Protein AF-0000000075655963 (afdb_homodimer)

Foldseek 3Di:
DAAAEQEFEEALLRRLQSLLQVQLVLQVVCLVPPPCNVVLVVLCVDPVSVQQLVLQVQLCCVPPVRNLSSLVNSCVNSVHDSSSLSSVLQVVLSCLVPDDPVDFDQQDWKKKWKADFADVAWGKIKMFGKFALSCLVRKHKYFYWHQWDADPVGDIQHIWTKIAIDRRSAAGQAAWIATQLFKTKGKGAAFFNQFDGSAHAPSSLSNVLSSDNDPVRNVVSQFDFSRAHRGWMKMKIAGLPDPQRKIKIKTWGGDPPDRHIDIDIDIQGHDDPVGGSIDMDMRYDDPDDGHGGDHPLRVVLVVLCVPDDDDNHPLSVLCSCLFCPPQQRHSQADCHPSHNMGRQKMWMDTSVVQWIFIARDRSNPDPGGSDIGGGND/DAAAEQEFEEALLRRLQSLLQVQLVLQVVCLVPPPCNVVLVVLCVDPVSVQQLVLQVQLCCVPPVRNLSSLVNSCVNSVHDSSSLSSVLQVVLSCLVPDDPPDFDQQDWKKKWKADFAVVAWGKIKMFGKFALSCLVRKHKYFYWHQWDADPVGDIQHIWTKIAIDRRSAAGQAAWIATQLFKTKGKGAAFFNQFDGSAHAPSSLSNVLSSANDPVRNVVSQFDFSRAHRGWMKMKIAGLPDPQRKIKIKTWGGDPPDRHIDIDIDIQGHDDPVGGSIDMDMRYDDDDPGHGGDDVLRVVLVVLCVVDDDDNHPLSVLCSCLFCPPQQRHSQADCHPSHNMGRQKMWMDTSVVQWIFIARDRSNPDPGGSDIGGGND

Organism: Branchiostoma floridae (NCBI:txid7739)

Solvent-accessible surface area (backbone atoms only — not comparable to full-atom values): 37682 Å² total; per-residue (Å²): 120,52,52,34,37,41,74,40,56,38,43,46,37,48,32,17,24,48,50,13,47,51,39,25,66,38,25,52,50,43,56,72,64,36,86,58,44,65,57,50,54,55,41,50,72,36,70,69,36,38,52,50,52,51,29,29,50,51,29,34,47,70,66,38,45,59,61,48,33,19,47,50,17,23,16,65,35,39,70,44,60,51,68,63,44,53,47,63,52,34,39,70,55,56,51,56,72,72,44,66,85,86,51,76,62,81,83,60,62,48,25,41,36,38,37,38,25,36,56,99,54,56,39,35,44,36,35,41,41,29,25,60,61,59,44,49,76,42,27,34,31,38,39,40,40,33,48,59,43,71,44,96,88,65,52,69,44,71,61,37,41,36,39,24,40,26,50,54,71,49,73,45,38,59,37,44,35,37,23,70,62,17,36,30,38,36,42,21,55,25,50,37,65,50,64,51,78,54,22,24,37,51,50,59,53,31,36,54,46,55,63,34,68,39,71,68,50,33,52,48,56,55,53,31,74,73,53,18,35,13,37,23,36,32,42,34,40,40,46,65,67,52,88,78,57,49,33,37,44,34,35,38,30,35,43,89,94,46,70,28,36,48,73,33,79,43,75,38,46,50,13,74,84,87,46,72,18,65,47,77,46,42,34,61,77,82,79,44,96,63,69,53,61,65,41,67,51,39,53,40,32,52,53,51,58,70,73,45,77,84,70,81,45,72,66,45,46,34,42,53,59,34,29,57,82,47,75,54,37,26,58,31,30,77,45,35,95,82,24,85,39,17,48,29,34,35,44,35,37,31,60,80,80,35,30,37,35,34,22,62,58,61,54,53,78,45,94,63,46,45,33,31,36,43,38,49,117,118,53,51,34,37,41,74,42,56,37,43,47,36,48,32,16,25,49,49,13,48,51,39,24,66,39,25,52,49,43,56,72,65,37,88,58,44,64,59,49,54,55,42,51,72,36,71,69,36,38,53,50,51,50,29,28,49,52,31,34,48,70,68,38,46,58,60,49,33,20,47,50,17,22,18,64,35,39,69,45,60,50,67,61,45,53,46,62,54,34,40,69,56,56,50,57,72,71,45,64,85,86,51,76,63,82,82,61,63,46,24,41,37,40,38,37,26,35,56,100,54,56,38,34,43,37,36,40,42,29,23,59,60,61,43,48,78,41,26,34,31,38,40,39,40,34,48,60,43,72,43,95,89,63,52,69,43,71,61,37,40,35,40,23,40,25,51,53,71,48,74,47,38,58,36,45,33,36,22,71,61,17,35,31,39,37,43,21,55,25,52,37,65,50,66,51,78,51,22,23,36,48,52,57,54,32,35,56,46,53,62,35,67,40,71,67,48,35,52,47,56,54,52,31,72,73,54,18,34,14,35,24,35,31,42,35,40,41,46,65,67,52,86,80,57,48,31,36,43,33,36,38,31,35,45,89,94,46,68,28,35,48,73,35,80,44,76,39,45,50,13,72,84,85,46,72,18,64,49,77,46,43,33,61,78,84,80,45,94,63,69,52,59,65,41,67,52,42,54,42,32,52,54,51,58,70,74,45,78,85,70,80,45,69,66,45,45,33,41,53,57,33,28,57,81,46,76,55,36,26,56,32,28,77,45,35,95,80,26,83,38,18,47,27,33,34,43,36,38,32,59,81,79,33,30,37,34,35,22,61,56,60,55,54,78,44,94,64,46,45,33,32,36,43,38,49,117

InterPro domains:
  IPR005079 Peptidase C45, hydrolase domain [PF03417] (120-364)
  IPR047794 Peptidase C45-like [NF040521] (9-355)
  IPR047801 Peptidase C45 [PTHR34180] (2-372)

Sequence (754 aa):
MAVRVCCVRGSHYQVGLQIGRAARRQIAEYLDRHHVFANLLGILQTDAGRILYDGYLRAAKSAYPHYVEEIVGMSEGSGLPFQHLFLMHCQSEMVLMFTDDCKPVTEIEGCTTVFLNVQNGPRVMVHNEDGDSLVKDLGYVVVANIDPYELPNGEVIPAESFTAFCYPGLLAGNAYSFNLHGLCSSGNFQMAKCVEREKIPQRFLCRALLSATSVEQAVSILRTEGVAMASGYSYNFVSTKDRTNNMYSVEVAPAEGVAGNMVSVRAIEPGDGQTDGRYNHYNLYDHLDTPHWRDLSSEHRKARAAVMEPLSTKQDVLKFMGDTADPEYPVYRSQTRNDVFMTTSTGVFDLEAGVLEVYTDNPSKRKEPDVIFLLPVMAVRVCCVRGSHYQVGLQIGRAARRQIAEYLDRHHVFANLLGILQTDAGRILYDGYLRAAKSAYPHYVEEIVGMSEGSGLPFQHLFLMHCQSEMVLMFTDDCKPVTEIEGCTTVFLNVQNGPRVMVHNEDGDSLVKDLGYVVVANIDPYELPNGEVIPAESFTAFCYPGLLAGNAYSFNLHGLCSSGNFQMAKCVEREKIPQRFLCRALLSATSVEQAVSILRTEGVAMASGYSYNFVSTKDRTNNMYSVEVAPAEGVAGNMVSVRAIEPGDGQTDGRYNHYNLYDHLDTPHWRDLSSEHRKARAAVMEPLSTKQDVLKFMGDTADPEYPVYRSQTRNDVFMTTSTGVFDLEAGVLEVYTDNPSKRKEPDVIFLLPV

Secondary structure (DSSP, 8-state):
-PEEEEEEEESHHHHHHHHHHHTHHHHHHHHHH-TTHHHHHHHHTSHHHHHHHHHHHHHHHHH-HHHHHHHHHHHHHHT--HHHHHHHHTHHHHHHHTS-TTS---SS--EEEEEEEBTTS-EEEEEEEEE-HHHHHH-EEEEEEE--EE-TTSPEEPPEEEEEEE-TTS-TTSSEEEETTSEEEEEEEE-BS---SSSB-HHHHHHHGGG-SSHHHHHHHHH-TT--BSSEEEEEEEESS-TT--EEEEEEEE-TT-SSEEEEEEEEPPB-SSS--EEEE-SS-SSS---B---HHHHHHHHHHHHSPPP-SHHHHHHHHT----SSS-SS-B--TT---EEEEEEEEETTTTEEEEESS-GGG-SS-SEEEEPP-/-PEEEEEEEESHHHHHHHHHHHTHHHHHHHHHH-TTHHHHHHHHTSHHHHHHHHHHHHHHHHH-HHHHHHHHHHHHHHT--HHHHHHHHTHHHHHHHTS-TTS---SS--EEEEEEEBTTS-EEEEEEEEE-HHHHHH-EEEEEEE--EE-TTSPEEPPEEEEEEE-TTS-TTSSEEEETTSEEEEEEEE-BS---SSSB-HHHHHHHGGG-SSHHHHHHHHH-TT--BSSEEEEEEEESS-TT--EEEEEEEE-TT-SSEEEEEEEEPPB-SSS--EEEE-SS-SSS---B---HHHHHHHHHHHHSPPP-SHHHHHHHHT---SSSS-SS-B--TT---EEEEEEEEETTTTEEEEESS-GGG-SS-SEEEEPP-

Structure (mmCIF, N/CA/C/O backbone):
data_AF-0000000075655963-model_v1
#
loop_
_entity.id
_entity.type
_entity.pdbx_description
1 polymer 'Uncharacterized protein LOC118422661'
#
loop_
_atom_site.group_PDB
_atom_site.id
_atom_site.type_symbol
_atom_site.label_atom_id
_atom_site.label_alt_id
_atom_site.label_comp_id
_atom_site.label_asym_id
_atom_site.label_entity_id
_atom_site.label_seq_id
_atom_site.pdbx_PDB_ins_code
_atom_site.Cartn_x
_atom_site.Cartn_y
_atom_site.Cartn_z
_atom_site.occupancy
_atom_site.B_iso_or_equiv
_atom_site.auth_seq_id
_atom_site.auth_comp_id
_atom_site.auth_asym_id
_atom_site.auth_atom_id
_atom_site.pdbx_PDB_model_num
ATOM 1 N N . MET A 1 1 ? -1.243 -2.514 16.438 1 78.62 1 MET A N 1
ATOM 2 C CA . MET A 1 1 ? -2.391 -2.355 15.547 1 78.62 1 MET A CA 1
ATOM 3 C C . MET A 1 1 ? -1.977 -2.516 14.086 1 78.62 1 MET A C 1
ATOM 5 O O . MET A 1 1 ? -0.843 -2.199 13.719 1 78.62 1 MET A O 1
ATOM 9 N N . ALA A 1 2 ? -2.898 -2.945 13.32 1 89.94 2 ALA A N 1
ATOM 10 C CA . ALA A 1 2 ? -2.584 -3.186 11.914 1 89.94 2 ALA A CA 1
ATOM 11 C C . ALA A 1 2 ? -2.646 -1.889 11.109 1 89.94 2 ALA A C 1
ATOM 13 O O . ALA A 1 2 ? -3.537 -1.062 11.32 1 89.94 2 ALA A O 1
ATOM 14 N N . VAL A 1 3 ? -1.688 -1.677 10.344 1 94.62 3 VAL A N 1
ATOM 15 C CA . VAL A 1 3 ? -1.696 -0.55 9.422 1 94.62 3 VAL A CA 1
ATOM 16 C C . VAL A 1 3 ? -2.721 -0.796 8.312 1 94.62 3 VAL A C 1
ATOM 18 O O . VAL A 1 3 ? -2.781 -1.891 7.75 1 94.62 3 VAL A O 1
ATOM 21 N N . ARG A 1 4 ? -3.564 0.173 8.078 1 97 4 ARG A N 1
ATOM 22 C CA . ARG A 1 4 ? -4.531 0.11 6.984 1 97 4 ARG A CA 1
ATOM 23 C C . ARG A 1 4 ? -4.004 0.833 5.75 1 97 4 ARG A C 1
ATOM 25 O O . ARG A 1 4 ? -3.391 1.896 5.859 1 97 4 ARG A O 1
ATOM 32 N N . VAL A 1 5 ? -4.176 0.213 4.59 1 98 5 VAL A N 1
ATOM 33 C CA . VAL A 1 5 ? -3.697 0.784 3.336 1 98 5 VAL A CA 1
ATOM 34 C C . VAL A 1 5 ? -4.852 0.894 2.344 1 98 5 VAL A C 1
ATOM 36 O O . VAL A 1 5 ? -5.582 -0.075 2.119 1 98 5 VAL A O 1
ATOM 39 N N . CYS A 1 6 ? -5.066 2.016 1.793 1 97.69 6 CYS A N 1
ATOM 40 C CA . CYS A 1 6 ? -6.066 2.297 0.77 1 97.69 6 CYS A CA 1
ATOM 41 C C . CYS A 1 6 ? -5.406 2.621 -0.565 1 97.69 6 CYS A C 1
ATOM 43 O O . CYS A 1 6 ? -4.699 3.621 -0.684 1 97.69 6 CYS A O 1
ATOM 45 N N . CYS A 1 7 ? -5.625 1.765 -1.585 1 97.19 7 CYS A N 1
ATOM 46 C CA . CYS A 1 7 ? -5.055 1.96 -2.914 1 97.19 7 CYS A CA 1
ATOM 47 C C . CYS A 1 7 ? -6.082 2.551 -3.869 1 97.19 7 CYS A C 1
ATOM 49 O O . CYS A 1 7 ? -7.148 1.97 -4.074 1 97.19 7 CYS A O 1
ATOM 51 N N . VAL A 1 8 ? -5.707 3.723 -4.496 1 97.5 8 VAL A N 1
ATOM 52 C CA . VAL A 1 8 ? -6.707 4.422 -5.297 1 97.5 8 VAL A CA 1
ATOM 53 C C . VAL A 1 8 ? -6.062 4.949 -6.578 1 97.5 8 VAL A C 1
ATOM 55 O O . VAL A 1 8 ? -4.852 5.176 -6.621 1 97.5 8 VAL A O 1
ATOM 58 N N . ARG A 1 9 ? -6.898 5.195 -7.594 1 97 9 ARG A N 1
ATOM 59 C CA . ARG A 1 9 ? -6.422 5.715 -8.875 1 97 9 ARG A CA 1
ATOM 60 C C . ARG A 1 9 ? -7.523 6.469 -9.602 1 97 9 ARG A C 1
ATOM 62 O O . ARG A 1 9 ? -8.703 6.156 -9.453 1 97 9 ARG A O 1
ATOM 69 N N . GLY A 1 10 ? -7.148 7.41 -10.461 1 96.94 10 GLY A N 1
ATOM 70 C CA . GLY A 1 10 ? -8.078 8.125 -11.32 1 96.94 10 GLY A CA 1
ATOM 71 C C . GLY A 1 10 ? -7.98 9.633 -11.172 1 96.94 10 GLY A C 1
ATOM 72 O O . GLY A 1 10 ? -6.934 10.164 -10.797 1 96.94 10 GLY A O 1
ATOM 73 N N . SER A 1 11 ? -9.023 10.312 -11.539 1 98 11 SER A N 1
ATOM 74 C CA . SER A 1 11 ? -9.07 11.758 -11.359 1 98 11 SER A CA 1
ATOM 75 C C . SER A 1 11 ? -9.102 12.133 -9.883 1 98 11 SER A C 1
ATOM 77 O O . SER A 1 11 ? -9.312 11.266 -9.023 1 98 11 SER A O 1
ATOM 79 N N . HIS A 1 12 ? -8.906 13.359 -9.602 1 98.5 12 HIS A N 1
ATOM 80 C CA . HIS A 1 12 ? -8.977 13.844 -8.227 1 98.5 12 HIS A CA 1
ATOM 81 C C . HIS A 1 12 ? -10.32 13.5 -7.594 1 98.5 12 HIS A C 1
ATOM 83 O O . HIS A 1 12 ? -10.375 13.008 -6.461 1 98.5 12 HIS A O 1
ATOM 89 N N . TYR A 1 13 ? -11.414 13.703 -8.32 1 98.56 13 TYR A N 1
ATOM 90 C CA . TYR A 1 13 ? -12.742 13.344 -7.832 1 98.56 13 TYR A CA 1
ATOM 91 C C . TYR A 1 13 ? -12.844 11.844 -7.578 1 98.56 13 TYR A C 1
ATOM 93 O O . TYR A 1 13 ? -13.344 11.414 -6.531 1 98.56 13 TYR A O 1
ATOM 101 N N . GLN A 1 14 ? -12.352 11.047 -8.492 1 98 14 GLN A N 1
ATOM 102 C CA . GLN A 1 14 ? -12.461 9.594 -8.398 1 98 14 GLN A CA 1
ATOM 103 C C . GLN A 1 14 ? -11.664 9.062 -7.207 1 98 14 GLN A C 1
ATOM 105 O O . GLN A 1 14 ? -12.117 8.141 -6.52 1 98 14 GLN A O 1
ATOM 110 N N . VAL A 1 15 ? -10.5 9.594 -7.02 1 98.06 15 VAL A N 1
ATOM 111 C CA . VAL A 1 15 ? -9.68 9.156 -5.895 1 98.06 15 VAL A CA 1
ATOM 112 C C . VAL A 1 15 ? -10.383 9.492 -4.582 1 98.06 15 VAL A C 1
ATOM 114 O O . VAL A 1 15 ? -10.406 8.68 -3.652 1 98.06 15 VAL A O 1
ATOM 117 N N . GLY A 1 16 ? -10.977 10.688 -4.516 1 98.56 16 GLY A N 1
ATOM 118 C CA . GLY A 1 16 ? -11.781 11.031 -3.352 1 98.56 16 GLY A CA 1
ATOM 119 C C . GLY A 1 16 ? -12.93 10.07 -3.125 1 98.56 16 GLY A C 1
ATOM 120 O O . GLY A 1 16 ? -13.164 9.625 -1.998 1 98.56 16 GLY A O 1
ATOM 121 N N . LEU A 1 17 ? -13.633 9.766 -4.188 1 98.5 17 LEU A N 1
ATOM 122 C CA . LEU A 1 17 ? -14.781 8.859 -4.125 1 98.5 17 LEU A CA 1
ATOM 123 C C . LEU A 1 17 ? -14.352 7.484 -3.611 1 98.5 17 LEU A C 1
ATOM 125 O O . LEU A 1 17 ? -15.031 6.898 -2.766 1 98.5 17 LEU A O 1
ATOM 129 N N . GLN A 1 18 ? -13.281 7.004 -4.113 1 97.62 18 GLN A N 1
ATOM 130 C CA . GLN A 1 18 ? -12.773 5.691 -3.732 1 97.62 18 GLN A CA 1
ATOM 131 C C . GLN A 1 18 ? -12.383 5.664 -2.258 1 97.62 18 GLN A C 1
ATOM 133 O O . GLN A 1 18 ? -12.711 4.719 -1.539 1 97.62 18 GLN A O 1
ATOM 138 N N . ILE A 1 19 ? -11.688 6.648 -1.772 1 98.25 19 ILE A N 1
ATOM 139 C CA . ILE A 1 19 ? -11.305 6.73 -0.367 1 98.25 19 ILE A CA 1
ATOM 140 C C . ILE A 1 19 ? -12.562 6.797 0.503 1 98.25 19 ILE A C 1
ATOM 142 O O . ILE A 1 19 ? -12.672 6.074 1.496 1 98.25 19 ILE A O 1
ATOM 146 N N . GLY A 1 20 ? -13.484 7.699 0.072 1 98.44 20 GLY A N 1
ATOM 147 C CA . GLY A 1 20 ? -14.719 7.832 0.823 1 98.44 20 GLY A CA 1
ATOM 148 C C . GLY A 1 20 ? -15.477 6.527 0.964 1 98.44 20 GLY A C 1
ATOM 149 O O . GLY A 1 20 ? -16.016 6.223 2.035 1 98.44 20 GLY A O 1
ATOM 150 N N . ARG A 1 21 ? -15.523 5.766 -0.075 1 96.75 21 ARG A N 1
ATOM 151 C CA . ARG A 1 21 ? -16.234 4.492 -0.058 1 96.75 21 ARG A CA 1
ATOM 152 C C . ARG A 1 21 ? -15.492 3.455 0.776 1 96.75 21 ARG A C 1
ATOM 154 O O . ARG A 1 21 ? -16.094 2.783 1.62 1 96.75 21 ARG A O 1
ATOM 161 N N . ALA A 1 22 ? -14.258 3.352 0.586 1 95.06 22 ALA A N 1
ATOM 162 C CA . ALA A 1 22 ? -13.453 2.312 1.229 1 95.06 22 ALA A CA 1
ATOM 163 C C . ALA A 1 22 ? -13.32 2.572 2.727 1 95.06 22 ALA A C 1
ATOM 165 O O . ALA A 1 22 ? -13.297 1.634 3.527 1 95.06 22 ALA A O 1
ATOM 166 N N . ALA A 1 23 ? -13.25 3.855 3.125 1 97.06 23 ALA A N 1
ATOM 167 C CA . ALA A 1 23 ? -12.992 4.215 4.52 1 97.06 23 ALA A CA 1
ATOM 168 C C . ALA A 1 23 ? -14.211 4.891 5.141 1 97.06 23 ALA A C 1
ATOM 170 O O . ALA A 1 23 ? -14.078 5.703 6.059 1 97.06 23 ALA A O 1
ATOM 171 N N . ARG A 1 24 ? -15.352 4.621 4.633 1 96.62 24 ARG A N 1
ATOM 172 C CA . ARG A 1 24 ? -16.578 5.285 5.059 1 96.62 24 ARG A CA 1
ATOM 173 C C . ARG A 1 24 ? -16.75 5.215 6.57 1 96.62 24 ARG A C 1
ATOM 175 O O . ARG A 1 24 ? -17.016 6.227 7.219 1 96.62 24 ARG A O 1
ATOM 182 N N . ARG A 1 25 ? -16.562 4.066 7.172 1 95 25 ARG A N 1
ATOM 183 C CA . ARG A 1 25 ? -16.75 3.877 8.609 1 95 25 ARG A CA 1
ATOM 184 C C . ARG A 1 25 ? -15.711 4.656 9.406 1 95 25 ARG A C 1
ATOM 186 O O . ARG A 1 25 ? -16.031 5.289 10.414 1 95 25 ARG A O 1
ATOM 193 N N . GLN A 1 26 ? -14.484 4.582 8.992 1 96.56 26 GLN A N 1
ATOM 194 C CA . GLN A 1 26 ? -13.406 5.301 9.664 1 96.56 26 GLN A CA 1
ATOM 195 C C . GLN A 1 26 ? -13.664 6.805 9.656 1 96.56 26 GLN A C 1
ATOM 197 O O . GLN A 1 26 ? -13.477 7.477 10.672 1 96.56 26 GLN A O 1
ATOM 202 N N . ILE A 1 27 ? -14.062 7.301 8.5 1 98.12 27 ILE A N 1
ATOM 203 C CA . ILE A 1 27 ? -14.281 8.734 8.344 1 98.12 27 ILE A CA 1
ATOM 204 C C . ILE A 1 27 ? -15.445 9.18 9.227 1 98.12 27 ILE A C 1
ATOM 206 O O . ILE A 1 27 ? -15.344 10.172 9.953 1 98.12 27 ILE A O 1
ATOM 210 N N . ALA A 1 28 ? -16.516 8.406 9.211 1 97.81 28 ALA A N 1
ATOM 211 C CA . ALA A 1 28 ? -17.688 8.727 10.016 1 97.81 28 ALA A CA 1
ATOM 212 C C . ALA A 1 28 ? -17.344 8.711 11.508 1 97.81 28 ALA A C 1
ATOM 214 O O . ALA A 1 28 ? -17.734 9.617 12.242 1 97.81 28 ALA A O 1
ATOM 215 N N . GLU A 1 29 ? -16.656 7.699 11.914 1 97.44 29 GLU A N 1
ATOM 216 C CA . GLU A 1 29 ? -16.297 7.574 13.328 1 97.44 29 GLU A CA 1
ATOM 217 C C . GLU A 1 29 ? -15.359 8.695 13.758 1 97.44 29 GLU A C 1
ATOM 219 O O . GLU A 1 29 ? -15.484 9.219 14.867 1 97.44 29 GLU A O 1
ATOM 224 N N . TYR A 1 30 ? -14.43 9.031 12.969 1 97.06 30 TYR A N 1
ATOM 225 C CA . TYR A 1 30 ? -13.484 10.094 13.266 1 97.06 30 TYR A CA 1
ATOM 226 C C . TYR A 1 30 ? -14.203 11.422 13.484 1 97.06 30 TYR A C 1
ATOM 228 O O . TYR A 1 30 ? -13.938 12.133 14.453 1 97.06 30 TYR A O 1
ATOM 236 N N . LEU A 1 31 ? -15.109 11.781 12.555 1 95.94 31 LEU A N 1
ATOM 237 C CA . LEU A 1 31 ? -15.859 13.023 12.695 1 95.94 31 LEU A CA 1
ATOM 238 C C . LEU A 1 31 ? -16.703 13.016 13.961 1 95.94 31 LEU A C 1
ATOM 240 O O . LEU A 1 31 ? -16.719 13.992 14.711 1 95.94 31 LEU A O 1
ATOM 244 N N . ASP A 1 32 ? -17.297 11.914 14.195 1 94.62 32 ASP A N 1
ATOM 245 C CA . ASP A 1 32 ? -18.25 11.789 15.305 1 94.62 32 ASP A CA 1
ATOM 246 C C . ASP A 1 32 ? -17.531 11.906 16.656 1 94.62 32 ASP A C 1
ATOM 248 O O . ASP A 1 32 ? -18.078 12.477 17.594 1 94.62 32 ASP A O 1
ATOM 252 N N . ARG A 1 33 ? -16.359 11.367 16.734 1 94.12 33 ARG A N 1
ATOM 253 C CA . ARG A 1 33 ? -15.711 11.227 18.031 1 94.12 33 ARG A CA 1
ATOM 254 C C . ARG A 1 33 ? -14.586 12.242 18.188 1 94.12 33 ARG A C 1
ATOM 256 O O . ARG A 1 33 ? -14.031 12.391 19.281 1 94.12 33 ARG A O 1
ATOM 263 N N . HIS A 1 34 ? -14.312 12.914 17.141 1 89.56 34 HIS A N 1
ATOM 264 C CA . HIS A 1 34 ? -13.227 13.883 17.234 1 89.56 34 HIS A CA 1
ATOM 265 C C . HIS A 1 34 ? -13.516 14.945 18.281 1 89.56 34 HIS A C 1
ATOM 267 O O . HIS A 1 34 ? -14.617 15.484 18.328 1 89.56 34 HIS A O 1
ATOM 273 N N . HIS A 1 35 ? -12.609 15.32 18.984 1 81.75 35 HIS A N 1
ATOM 274 C CA . HIS A 1 35 ? -12.797 16.125 20.188 1 81.75 35 HIS A CA 1
ATOM 275 C C . HIS A 1 35 ? -13.18 17.562 19.828 1 81.75 35 HIS A C 1
ATOM 277 O O . HIS A 1 35 ? -13.828 18.25 20.625 1 81.75 35 HIS A O 1
ATOM 283 N N . VAL A 1 36 ? -12.812 18.031 18.625 1 85.56 36 VAL A N 1
ATOM 284 C CA . VAL A 1 36 ? -13.047 19.438 18.312 1 85.56 36 VAL A CA 1
ATOM 285 C C . VAL A 1 36 ? -14.266 19.578 17.406 1 85.56 36 VAL A C 1
ATOM 287 O O . VAL A 1 36 ? -14.773 20.688 17.188 1 85.56 36 VAL A O 1
ATOM 290 N N . PHE A 1 37 ? -14.797 18.547 16.859 1 92.06 37 PHE A N 1
ATOM 291 C CA . PHE A 1 37 ? -15.789 18.609 15.789 1 92.06 37 PHE A CA 1
ATOM 292 C C . PHE A 1 37 ? -17.062 19.281 16.281 1 92.06 37 PHE A C 1
ATOM 294 O O . PHE A 1 37 ? -17.625 20.141 15.594 1 92.06 37 PHE A O 1
ATOM 301 N N . ALA A 1 38 ? -17.484 18.938 17.422 1 91.5 38 ALA A N 1
ATOM 302 C CA . ALA A 1 38 ? -18.688 19.547 17.969 1 91.5 38 ALA A CA 1
ATOM 303 C C . ALA A 1 38 ? -18.531 21.047 18.125 1 91.5 38 ALA A C 1
ATOM 305 O O . ALA A 1 38 ? -19.453 21.812 17.828 1 91.5 38 ALA A O 1
ATOM 306 N N . ASN A 1 39 ? -17.438 21.422 18.625 1 90.56 39 ASN A N 1
ATOM 307 C CA . ASN A 1 39 ? -17.141 22.844 18.766 1 90.56 39 ASN A CA 1
ATOM 308 C C . ASN A 1 39 ? -17.125 23.547 17.406 1 90.56 39 ASN A C 1
ATOM 310 O O . ASN A 1 39 ? -17.625 24.656 17.281 1 90.56 39 ASN A O 1
ATOM 314 N N . LEU A 1 40 ? -16.578 22.922 16.453 1 94.12 40 LEU A N 1
ATOM 315 C CA . LEU A 1 40 ? -16.5 23.484 15.102 1 94.12 40 LEU A CA 1
ATOM 316 C C . LEU A 1 40 ? -17.906 23.672 14.516 1 94.12 40 LEU A C 1
ATOM 318 O O . LEU A 1 40 ? -18.172 24.672 13.867 1 94.12 40 LEU A O 1
ATOM 322 N N . LEU A 1 41 ? -18.719 22.734 14.758 1 94.5 41 LEU A N 1
ATOM 323 C CA . LEU A 1 41 ? -20.109 22.844 14.305 1 94.5 41 LEU A CA 1
ATOM 324 C C . LEU A 1 41 ? -20.797 24.047 14.961 1 94.5 41 LEU A C 1
ATOM 326 O O . LEU A 1 41 ? -21.578 24.75 14.32 1 94.5 41 LEU A O 1
ATOM 330 N N . GLY A 1 42 ? -20.5 24.188 16.203 1 94 42 GLY A N 1
ATOM 331 C CA . GLY A 1 42 ? -21.016 25.344 16.891 1 94 42 GLY A CA 1
ATOM 332 C C . GLY A 1 42 ? -20.547 26.656 16.297 1 94 42 GLY A C 1
ATOM 333 O O . GLY A 1 42 ? -21.344 27.594 16.125 1 94 42 GLY A O 1
ATOM 334 N N . ILE A 1 43 ? -19.281 26.75 15.977 1 93 43 ILE A N 1
ATOM 335 C CA . ILE A 1 43 ? -18.703 27.938 15.352 1 93 43 ILE A CA 1
ATOM 336 C C . ILE A 1 43 ? -19.375 28.188 14.008 1 93 43 ILE A C 1
ATOM 338 O O . ILE A 1 43 ? -19.688 29.344 13.672 1 93 43 ILE A O 1
ATOM 342 N N . LEU A 1 44 ? -19.656 27.156 13.281 1 94.56 44 LEU A N 1
ATOM 343 C CA . LEU A 1 44 ? -20.234 27.25 11.945 1 94.56 44 LEU A CA 1
ATOM 344 C C . LEU A 1 44 ? -21.656 27.797 12.016 1 94.56 44 LEU A C 1
ATOM 346 O O . LEU A 1 44 ? -22.172 28.312 11.023 1 94.56 44 LEU A O 1
ATOM 350 N N . GLN A 1 45 ? -22.25 27.703 13.156 1 94.94 45 GLN A N 1
ATOM 351 C CA . GLN A 1 45 ? -23.625 28.203 13.32 1 94.94 45 GLN A CA 1
ATOM 352 C C . GLN A 1 45 ? -23.641 29.719 13.531 1 94.94 45 GLN A C 1
ATOM 354 O O . GLN A 1 45 ? -24.688 30.344 13.422 1 94.94 45 GLN A O 1
ATOM 359 N N . THR A 1 46 ? -22.547 30.312 13.812 1 95.44 46 THR A N 1
ATOM 360 C CA . THR A 1 46 ? -22.438 31.766 13.984 1 95.44 46 THR A CA 1
ATOM 361 C C . THR A 1 46 ? -22.188 32.438 12.648 1 95.44 46 THR A C 1
ATOM 363 O O . THR A 1 46 ? -21.625 31.828 11.727 1 95.44 46 THR A O 1
ATOM 366 N N . ASP A 1 47 ? -22.516 33.688 12.594 1 96.25 47 ASP A N 1
ATOM 367 C CA . ASP A 1 47 ? -22.25 34.469 11.383 1 96.25 47 ASP A CA 1
ATOM 368 C C . ASP A 1 47 ? -20.75 34.562 11.117 1 96.25 47 ASP A C 1
ATOM 370 O O . ASP A 1 47 ? -20.297 34.406 9.977 1 96.25 47 ASP A O 1
ATOM 374 N N . ALA A 1 48 ? -20.078 34.844 12.133 1 94.06 48 ALA A N 1
ATOM 375 C CA . ALA A 1 48 ? -18.625 35 12 1 94.06 48 ALA A CA 1
ATOM 376 C C . ALA A 1 48 ? -18 33.688 11.516 1 94.06 48 ALA A C 1
ATOM 378 O O . ALA A 1 48 ? -17.094 33.719 10.672 1 94.06 48 ALA A O 1
ATOM 379 N N . GLY A 1 49 ? -18.422 32.562 12.078 1 95.31 49 GLY A N 1
ATOM 380 C CA . GLY A 1 49 ? -17.906 31.266 11.672 1 95.31 49 GLY A CA 1
ATOM 381 C C . GLY A 1 49 ? -18.203 30.938 10.219 1 95.31 49 GLY A C 1
ATOM 382 O O . GLY A 1 49 ? -17.359 30.391 9.516 1 95.31 49 GLY A O 1
ATOM 383 N N . ARG A 1 50 ? -19.344 31.312 9.766 1 96.69 50 ARG A N 1
ATOM 384 C CA . ARG A 1 50 ? -19.75 31.062 8.383 1 96.69 50 ARG A CA 1
ATOM 385 C C . ARG A 1 50 ? -18.922 31.906 7.414 1 96.69 50 ARG A C 1
ATOM 387 O O . ARG A 1 50 ? -18.531 31.422 6.348 1 96.69 50 ARG A O 1
ATOM 394 N N . ILE A 1 51 ? -18.75 33.094 7.777 1 96.06 51 ILE A N 1
ATOM 395 C CA . ILE A 1 51 ? -17.969 34 6.934 1 96.06 51 ILE A CA 1
ATOM 396 C C . ILE A 1 51 ? -16.547 33.469 6.781 1 96.06 51 ILE A C 1
ATOM 398 O O . ILE A 1 51 ? -16 33.469 5.676 1 96.06 51 ILE A O 1
ATOM 402 N N . LEU A 1 52 ? -16.016 33 7.875 1 95.31 52 LEU A N 1
ATOM 403 C CA . LEU A 1 52 ? -14.672 32.469 7.863 1 95.31 52 LEU A CA 1
ATOM 404 C C . LEU A 1 52 ? -14.617 31.188 7.016 1 95.31 52 LEU A C 1
ATOM 406 O O . LEU A 1 52 ? -13.719 31.031 6.184 1 95.31 52 LEU A O 1
ATOM 410 N N . TYR A 1 53 ? -15.555 30.297 7.234 1 97.06 53 TYR A N 1
ATOM 411 C CA . TYR A 1 53 ? -15.664 29.047 6.477 1 97.06 53 TYR A CA 1
ATOM 412 C C . TYR A 1 53 ? -15.75 29.328 4.98 1 97.06 53 TYR A C 1
ATOM 414 O O . TYR A 1 53 ? -15.016 28.734 4.188 1 97.06 53 TYR A O 1
ATOM 422 N N . ASP A 1 54 ? -16.578 30.234 4.613 1 97.5 54 ASP A N 1
ATOM 423 C CA . ASP A 1 54 ? -16.781 30.578 3.209 1 97.5 54 ASP A CA 1
ATOM 424 C C . ASP A 1 54 ? -15.531 31.203 2.6 1 97.5 54 ASP A C 1
ATOM 426 O O . ASP A 1 54 ? -15.234 30.984 1.423 1 97.5 54 ASP A O 1
ATOM 430 N N . GLY A 1 55 ? -14.906 32 3.406 1 96.12 55 GLY A N 1
ATOM 431 C CA . GLY A 1 55 ? -13.656 32.594 2.947 1 96.12 55 GLY A CA 1
ATOM 432 C C . GLY A 1 55 ? -12.586 31.578 2.65 1 96.12 55 GLY A C 1
ATOM 433 O O . GLY A 1 55 ? -11.906 31.656 1.619 1 96.12 55 GLY A O 1
ATOM 434 N N . TYR A 1 56 ? -12.406 30.625 3.527 1 96.62 56 TYR A N 1
ATOM 435 C CA . TYR A 1 56 ? -11.438 29.547 3.326 1 96.62 56 TYR A CA 1
ATOM 436 C C . TYR A 1 56 ? -11.805 28.703 2.115 1 96.62 56 TYR A C 1
ATOM 438 O O . TYR A 1 56 ? -10.938 28.312 1.337 1 96.62 56 TYR A O 1
ATOM 446 N N . LEU A 1 57 ? -13.07 28.406 1.962 1 97.88 57 LEU A N 1
ATOM 447 C CA . LEU A 1 57 ? -13.531 27.594 0.833 1 97.88 57 LEU A CA 1
ATOM 448 C C . LEU A 1 57 ? -13.273 28.328 -0.486 1 97.88 57 LEU A C 1
ATOM 450 O O . LEU A 1 57 ? -12.836 27.703 -1.462 1 97.88 57 LEU A O 1
ATOM 454 N N . ARG A 1 58 ? -13.555 29.609 -0.53 1 96.69 58 ARG A N 1
ATOM 455 C CA . ARG A 1 58 ? -13.312 30.391 -1.732 1 96.69 58 ARG A CA 1
ATOM 456 C C . ARG A 1 58 ? -11.828 30.391 -2.092 1 96.69 58 ARG A C 1
ATOM 458 O O . ARG A 1 58 ? -11.469 30.25 -3.262 1 96.69 58 ARG A O 1
ATOM 465 N N . ALA A 1 59 ? -11.008 30.594 -1.086 1 94.19 59 ALA A N 1
ATOM 466 C CA . ALA A 1 59 ? -9.57 30.594 -1.315 1 94.19 59 ALA A CA 1
ATOM 467 C C . ALA A 1 59 ? -9.102 29.234 -1.84 1 94.19 59 ALA A C 1
ATOM 469 O O . ALA A 1 59 ? -8.312 29.172 -2.783 1 94.19 59 ALA A O 1
ATOM 470 N N . ALA A 1 60 ? -9.594 28.172 -1.26 1 95.94 60 ALA A N 1
ATOM 471 C CA . ALA A 1 60 ? -9.234 26.812 -1.663 1 95.94 60 ALA A CA 1
ATOM 472 C C . ALA A 1 60 ? -9.672 26.531 -3.096 1 95.94 60 ALA A C 1
ATOM 474 O O . ALA A 1 60 ? -8.906 25.969 -3.889 1 95.94 60 ALA A O 1
ATOM 475 N N . LYS A 1 61 ? -10.906 26.891 -3.455 1 96 61 LYS A N 1
ATOM 476 C CA . LYS A 1 61 ? -11.438 26.672 -4.793 1 96 61 LYS A CA 1
ATOM 477 C C . LYS A 1 61 ? -10.641 27.438 -5.84 1 96 61 LYS A C 1
ATOM 479 O O . LYS A 1 61 ? -10.453 26.969 -6.961 1 96 61 LYS A O 1
ATOM 484 N N . SER A 1 62 ? -10.258 28.562 -5.418 1 93.19 62 SER A N 1
ATOM 485 C CA . SER A 1 62 ? -9.523 29.406 -6.344 1 93.19 62 SER A CA 1
ATOM 486 C C . SER A 1 62 ? -8.117 28.875 -6.59 1 93.19 62 SER A C 1
ATOM 488 O O . SER A 1 62 ? -7.656 28.828 -7.734 1 93.19 62 SER A O 1
ATOM 490 N N . ALA A 1 63 ? -7.441 28.469 -5.578 1 92.44 63 ALA A N 1
ATOM 491 C CA . ALA A 1 63 ? -6.043 28.078 -5.688 1 92.44 63 ALA A CA 1
ATOM 492 C C . ALA A 1 63 ? -5.926 26.609 -6.129 1 92.44 63 ALA A C 1
ATOM 494 O O . ALA A 1 63 ? -5.047 26.266 -6.918 1 92.44 63 ALA A O 1
ATOM 495 N N . TYR A 1 64 ? -6.758 25.781 -5.613 1 95.19 64 TYR A N 1
ATOM 496 C CA . TYR A 1 64 ? -6.637 24.344 -5.824 1 95.19 64 TYR A CA 1
ATOM 497 C C . TYR A 1 64 ? -8.008 23.703 -6.035 1 95.19 64 TYR A C 1
ATOM 499 O O . TYR A 1 64 ? -8.414 22.828 -5.27 1 95.19 64 TYR A O 1
ATOM 507 N N . PRO A 1 65 ? -8.672 24.031 -7.137 1 97 65 PRO A N 1
ATOM 508 C CA . PRO A 1 65 ? -10 23.453 -7.375 1 97 65 PRO A CA 1
ATOM 509 C C . PRO A 1 65 ? -9.977 21.922 -7.449 1 97 65 PRO A C 1
ATOM 511 O O . PRO A 1 65 ? -10.945 21.281 -7.047 1 97 65 PRO A O 1
ATOM 514 N N . HIS A 1 66 ? -8.883 21.359 -7.918 1 97.81 66 HIS A N 1
ATOM 515 C CA . HIS A 1 66 ? -8.805 19.906 -8.078 1 97.81 66 HIS A CA 1
ATOM 516 C C . HIS A 1 66 ? -8.734 19.203 -6.723 1 97.81 66 HIS A C 1
ATOM 518 O O . HIS A 1 66 ? -9.211 18.078 -6.578 1 97.81 66 HIS A O 1
ATOM 524 N N . TYR A 1 67 ? -8.148 19.797 -5.703 1 98.12 67 TYR A N 1
ATOM 525 C CA . TYR A 1 67 ? -8.148 19.203 -4.375 1 98.12 67 TYR A CA 1
ATOM 526 C C . TYR A 1 67 ? -9.516 19.312 -3.721 1 98.12 67 TYR A C 1
ATOM 528 O O . TYR A 1 67 ? -9.906 18.453 -2.926 1 98.12 67 TYR A O 1
ATOM 536 N N . VAL A 1 68 ? -10.25 20.391 -4.035 1 98.62 68 VAL A N 1
ATOM 537 C CA . VAL A 1 68 ? -11.633 20.5 -3.58 1 98.62 68 VAL A CA 1
ATOM 538 C C . VAL A 1 68 ? -12.461 19.375 -4.191 1 98.62 68 VAL A C 1
ATOM 540 O O . VAL A 1 68 ? -13.32 18.797 -3.521 1 98.62 68 VAL A O 1
ATOM 543 N N . GLU A 1 69 ? -12.18 19.047 -5.418 1 98.62 69 GLU A N 1
ATOM 544 C CA . GLU A 1 69 ? -12.867 17.938 -6.062 1 98.62 69 GLU A CA 1
ATOM 545 C C . GLU A 1 69 ? -12.586 16.625 -5.352 1 98.62 69 GLU A C 1
ATOM 547 O O . GLU A 1 69 ? -13.445 15.742 -5.297 1 98.62 69 GLU A O 1
ATOM 552 N N . GLU A 1 70 ? -11.375 16.422 -4.836 1 98.75 70 GLU A N 1
ATOM 553 C CA . GLU A 1 70 ? -11.094 15.25 -4.023 1 98.75 70 GLU A CA 1
ATOM 554 C C . GLU A 1 70 ? -12.023 15.172 -2.816 1 98.75 70 GLU A C 1
ATOM 556 O O . GLU A 1 70 ? -12.531 14.102 -2.484 1 98.75 70 GLU A O 1
ATOM 561 N N . ILE A 1 71 ? -12.211 16.312 -2.191 1 98.88 71 ILE A N 1
ATOM 562 C CA . ILE A 1 71 ? -13.062 16.359 -1.008 1 98.88 71 ILE A CA 1
ATOM 563 C C . ILE A 1 71 ? -14.508 16.094 -1.405 1 98.88 71 ILE A C 1
ATOM 565 O O . ILE A 1 71 ? -15.242 15.406 -0.684 1 98.88 71 ILE A O 1
ATOM 569 N N . VAL A 1 72 ? -14.945 16.656 -2.539 1 98.88 72 VAL A N 1
ATOM 570 C CA . VAL A 1 72 ? -16.281 16.391 -3.043 1 98.88 72 VAL A CA 1
ATOM 571 C C . VAL A 1 72 ? -16.469 14.891 -3.256 1 98.88 72 VAL A C 1
ATOM 573 O O . VAL A 1 72 ? -17.484 14.312 -2.846 1 98.88 72 VAL A O 1
ATOM 576 N N . GLY A 1 73 ? -15.469 14.289 -3.875 1 98.81 73 GLY A N 1
ATOM 577 C CA . GLY A 1 73 ? -15.523 12.844 -4.055 1 98.81 73 GLY A CA 1
ATOM 578 C C . GLY A 1 73 ? -15.594 12.086 -2.746 1 98.81 73 GLY A C 1
ATOM 579 O O . GLY A 1 73 ? -16.406 11.156 -2.607 1 98.81 73 GLY A O 1
ATOM 580 N N . MET A 1 74 ? -14.773 12.445 -1.819 1 98.69 74 MET A N 1
ATOM 581 C CA . MET A 1 74 ? -14.75 11.789 -0.516 1 98.69 74 MET A CA 1
ATOM 582 C C . MET A 1 74 ? -16.094 11.93 0.191 1 98.69 74 MET A C 1
ATOM 584 O O . MET A 1 74 ? -16.547 10.992 0.846 1 98.69 74 MET A O 1
ATOM 588 N N . SER A 1 75 ? -16.656 13.117 0.094 1 98.81 75 SER A N 1
ATOM 589 C CA . SER A 1 75 ? -17.969 13.359 0.659 1 98.81 75 SER A CA 1
ATOM 590 C C . SER A 1 75 ? -19.016 12.414 0.061 1 98.81 75 SER A C 1
ATOM 592 O O . SER A 1 75 ? -19.75 11.75 0.792 1 98.81 75 SER A O 1
ATOM 594 N N . GLU A 1 76 ? -19.109 12.336 -1.204 1 98.62 76 GLU A N 1
ATOM 595 C CA . GLU A 1 76 ? -20.062 11.461 -1.874 1 98.62 76 GLU A CA 1
ATOM 596 C C . GLU A 1 76 ? -19.812 10 -1.517 1 98.62 76 GLU A C 1
ATOM 598 O O . GLU A 1 76 ? -20.75 9.258 -1.219 1 98.62 76 GLU A O 1
ATOM 603 N N . GLY A 1 77 ? -18.578 9.617 -1.543 1 98.25 77 GLY A N 1
ATOM 604 C CA . GLY A 1 77 ? -18.266 8.234 -1.255 1 98.25 77 GLY A CA 1
ATOM 605 C C . GLY A 1 77 ? -18.578 7.828 0.174 1 98.25 77 GLY A C 1
ATOM 606 O O . GLY A 1 77 ? -19.031 6.711 0.425 1 98.25 77 GLY A O 1
ATOM 607 N N . SER A 1 78 ? -18.312 8.688 1.091 1 98 78 SER A N 1
ATOM 608 C CA . SER A 1 78 ? -18.5 8.375 2.502 1 98 78 SER A CA 1
ATOM 609 C C . SER A 1 78 ? -19.953 8.609 2.924 1 98 78 SER A C 1
ATOM 611 O O . SER A 1 78 ? -20.375 8.156 3.988 1 98 78 SER A O 1
ATOM 613 N N . GLY A 1 79 ? -20.672 9.391 2.137 1 98.06 79 GLY A N 1
ATOM 614 C CA . GLY A 1 79 ? -22.031 9.75 2.484 1 98.06 79 GLY A CA 1
ATOM 615 C C . GLY A 1 79 ? -22.125 10.875 3.502 1 98.06 79 GLY A C 1
ATOM 616 O O . GLY A 1 79 ? -23.188 11.133 4.059 1 98.06 79 GLY A O 1
ATOM 617 N N . LEU A 1 80 ? -21.031 11.516 3.832 1 98.31 80 LEU A N 1
ATOM 618 C CA . LEU A 1 80 ? -21 12.609 4.793 1 98.31 80 LEU A CA 1
ATOM 619 C C . LEU A 1 80 ? -21.047 13.961 4.078 1 98.31 80 LEU A C 1
ATOM 621 O O . LEU A 1 80 ? -20.547 14.094 2.963 1 98.31 80 LEU A O 1
ATOM 625 N N . PRO A 1 81 ? -21.609 14.953 4.672 1 98.31 81 PRO A N 1
ATOM 626 C CA . PRO A 1 81 ? -21.75 16.25 4.012 1 98.31 81 PRO A CA 1
ATOM 627 C C . PRO A 1 81 ? -20.391 16.891 3.697 1 98.31 81 PRO A C 1
ATOM 629 O O . PRO A 1 81 ? -19.484 16.875 4.531 1 98.31 81 PRO A O 1
ATOM 632 N N . PHE A 1 82 ? -20.328 17.484 2.545 1 98.62 82 PHE A N 1
ATOM 633 C CA . PHE A 1 82 ? -19.141 18.203 2.121 1 98.62 82 PHE A CA 1
ATOM 634 C C . PHE A 1 82 ? -18.75 19.25 3.158 1 98.62 82 PHE A C 1
ATOM 636 O O . PHE A 1 82 ? -17.562 19.406 3.463 1 98.62 82 PHE A O 1
ATOM 643 N N . GLN A 1 83 ? -19.703 19.922 3.684 1 98.25 83 GLN A N 1
ATOM 644 C CA . GLN A 1 83 ? -19.469 21 4.645 1 98.25 83 GLN A CA 1
ATOM 645 C C . GLN A 1 83 ? -18.703 20.484 5.859 1 98.25 83 GLN A C 1
ATOM 647 O O . GLN A 1 83 ? -17.812 21.172 6.375 1 98.25 83 GLN A O 1
ATOM 652 N N . HIS A 1 84 ? -19.062 19.297 6.309 1 97.88 84 HIS A N 1
ATOM 653 C CA . HIS A 1 84 ? -18.406 18.734 7.477 1 97.88 84 HIS A CA 1
ATOM 654 C C . HIS A 1 84 ? -16.953 18.359 7.172 1 97.88 84 HIS A C 1
ATOM 656 O O . HIS A 1 84 ? -16.062 18.625 7.977 1 97.88 84 HIS A O 1
ATOM 662 N N . LEU A 1 85 ? -16.719 17.75 6.016 1 98.44 85 LEU A N 1
ATOM 663 C CA . LEU A 1 85 ? -15.359 17.359 5.648 1 98.44 85 LEU A CA 1
ATOM 664 C C . LEU A 1 85 ? -14.484 18.594 5.453 1 98.44 85 LEU A C 1
ATOM 666 O O . LEU A 1 85 ? -13.367 18.656 5.965 1 98.44 85 LEU A O 1
ATOM 670 N N . PHE A 1 86 ? -15 19.578 4.746 1 98.56 86 PHE A N 1
ATOM 671 C CA . PHE A 1 86 ? -14.195 20.766 4.508 1 98.56 86 PHE A CA 1
ATOM 672 C C . PHE A 1 86 ? -13.938 21.516 5.809 1 98.56 86 PHE A C 1
ATOM 674 O O . PHE A 1 86 ? -12.859 22.078 5.996 1 98.56 86 PHE A O 1
ATOM 681 N N . LEU A 1 87 ? -14.922 21.547 6.672 1 97.38 87 LEU A N 1
ATOM 682 C CA . LEU A 1 87 ? -14.734 22.172 7.977 1 97.38 87 LEU A CA 1
ATOM 683 C C . LEU A 1 87 ? -13.523 21.594 8.695 1 97.38 87 LEU A C 1
ATOM 685 O O . LEU A 1 87 ? -12.727 22.328 9.281 1 97.38 87 LEU A O 1
ATOM 689 N N . MET A 1 88 ? -13.375 20.297 8.617 1 96.31 88 MET A N 1
ATOM 690 C CA . MET A 1 88 ? -12.258 19.625 9.266 1 96.31 88 MET A CA 1
ATOM 691 C C . MET A 1 88 ? -10.93 20 8.602 1 96.31 88 MET A C 1
ATOM 693 O O . MET A 1 88 ? -9.883 19.969 9.242 1 96.31 88 MET A O 1
ATOM 697 N N . HIS A 1 89 ? -10.945 20.375 7.352 1 96.69 89 HIS A N 1
ATOM 698 C CA . HIS A 1 89 ? -9.742 20.797 6.648 1 96.69 89 HIS A CA 1
ATOM 699 C C . HIS A 1 89 ? -9.297 22.188 7.086 1 96.69 89 HIS A C 1
ATOM 701 O O . HIS A 1 89 ? -8.156 22.578 6.84 1 96.69 89 HIS A O 1
ATOM 707 N N . CYS A 1 90 ? -10.195 22.938 7.684 1 94.44 90 CYS A N 1
ATOM 708 C CA . CYS A 1 90 ? -9.828 24.25 8.18 1 94.44 90 CYS A CA 1
ATOM 709 C C . CYS A 1 90 ? -9.914 24.312 9.695 1 94.44 90 CYS A C 1
ATOM 711 O O . CYS A 1 90 ? -10.047 25.391 10.273 1 94.44 90 CYS A O 1
ATOM 713 N N . GLN A 1 91 ? -9.922 23.172 10.312 1 91.5 91 GLN A N 1
ATOM 714 C CA . GLN A 1 91 ? -10.148 23.078 11.75 1 91.5 91 GLN A CA 1
ATOM 715 C C . GLN A 1 91 ? -9.125 23.922 12.516 1 91.5 91 GLN A C 1
ATOM 717 O O . GLN A 1 91 ? -9.477 24.641 13.453 1 91.5 91 GLN A O 1
ATOM 722 N N . SER A 1 92 ? -7.844 23.812 12.172 1 87.5 92 SER A N 1
ATOM 723 C CA . SER A 1 92 ? -6.801 24.531 12.898 1 87.5 92 SER A CA 1
ATOM 724 C C . SER A 1 92 ? -7 26.031 12.805 1 87.5 92 SER A C 1
ATOM 726 O O . SER A 1 92 ? -6.879 26.75 13.805 1 87.5 92 SER A O 1
ATOM 728 N N . GLU A 1 93 ? -7.316 26.531 11.664 1 90.69 93 GLU A N 1
ATOM 729 C CA . GLU A 1 93 ? -7.527 27.953 11.445 1 90.69 93 GLU A CA 1
ATOM 730 C C . GLU A 1 93 ? -8.773 28.453 12.172 1 90.69 93 GLU A C 1
ATOM 732 O O . GLU A 1 93 ? -8.758 29.516 12.789 1 90.69 93 GLU A O 1
ATOM 737 N N . MET A 1 94 ? -9.812 27.641 12.086 1 89.56 94 MET A N 1
ATOM 738 C CA . MET A 1 94 ? -11.07 28.016 12.734 1 89.56 94 MET A CA 1
ATOM 739 C C . MET A 1 94 ? -10.891 28.109 14.242 1 89.56 94 MET A C 1
ATOM 741 O O . MET A 1 94 ? -11.352 29.062 14.875 1 89.56 94 MET A O 1
ATOM 745 N N . VAL A 1 95 ? -10.211 27.109 14.773 1 84.12 95 VAL A N 1
ATOM 746 C CA . VAL A 1 95 ? -10.008 27.078 16.219 1 84.12 95 VAL A CA 1
ATOM 747 C C . VAL A 1 95 ? -9.117 28.25 16.641 1 84.12 95 VAL A C 1
ATOM 749 O O . VAL A 1 95 ? -9.406 28.938 17.625 1 84.12 95 VAL A O 1
ATOM 752 N N . LEU A 1 96 ? -8.055 28.516 15.922 1 82.69 96 LEU A N 1
ATOM 753 C CA . LEU A 1 96 ? -7.121 29.578 16.266 1 82.69 96 LEU A CA 1
ATOM 754 C C . LEU A 1 96 ? -7.797 30.953 16.172 1 82.69 96 LEU A C 1
ATOM 756 O O . LEU A 1 96 ? -7.516 31.844 16.984 1 82.69 96 LEU A O 1
ATOM 760 N N . MET A 1 97 ? -8.664 31.141 15.242 1 84.94 97 MET A N 1
ATOM 761 C CA . MET A 1 97 ? -9.344 32.438 15.039 1 84.94 97 MET A CA 1
ATOM 762 C C . MET A 1 97 ? -10.289 32.719 16.188 1 84.94 97 MET A C 1
ATOM 764 O O . MET A 1 97 ? -10.531 33.906 16.5 1 84.94 97 MET A O 1
ATOM 768 N N . PHE A 1 98 ? -10.727 31.719 16.797 1 80.75 98 PHE A N 1
ATOM 769 C CA . PHE A 1 98 ? -11.711 31.938 17.859 1 80.75 98 PHE A CA 1
ATOM 770 C C . PHE A 1 98 ? -11.094 31.688 19.234 1 80.75 98 PHE A C 1
ATOM 772 O O . PHE A 1 98 ? -11.805 31.672 20.234 1 80.75 98 PHE A O 1
ATOM 779 N N . THR A 1 99 ? -9.859 31.344 19.219 1 75 99 THR A N 1
ATOM 780 C CA . THR A 1 99 ? -9.148 31.188 20.484 1 75 99 THR A CA 1
ATOM 781 C C . THR A 1 99 ? -8.586 32.531 20.953 1 75 99 THR A C 1
ATOM 783 O O . THR A 1 99 ? -8.125 33.344 20.141 1 75 99 THR A O 1
ATOM 786 N N . ASP A 1 100 ? -8.75 32.719 22.25 1 65.56 100 ASP A N 1
ATOM 787 C CA . ASP A 1 100 ? -8.25 33.938 22.875 1 65.56 100 ASP A CA 1
ATOM 788 C C . ASP A 1 100 ? -6.723 33.969 22.859 1 65.56 100 ASP A C 1
ATOM 790 O O . ASP A 1 100 ? -6.066 33 23.234 1 65.56 100 ASP A O 1
ATOM 794 N N . ASP A 1 101 ? -6.164 35.031 22.328 1 62.56 101 ASP A N 1
ATOM 795 C CA . ASP A 1 101 ? -4.738 35.25 22.094 1 62.56 101 ASP A CA 1
ATOM 796 C C . ASP A 1 101 ? -3.934 35.062 23.375 1 62.56 101 ASP A C 1
ATOM 798 O O . ASP A 1 101 ? -2.725 34.844 23.328 1 62.56 101 ASP A O 1
ATOM 802 N N . CYS A 1 102 ? -4.434 35.25 24.438 1 51.66 102 CYS A N 1
ATOM 803 C CA . CYS A 1 102 ? -3.684 35.312 25.688 1 51.66 102 CYS A CA 1
ATOM 804 C C . CYS A 1 102 ? -3.551 33.906 26.312 1 51.66 102 CYS A C 1
ATOM 806 O O . CYS A 1 102 ? -2.812 33.75 27.281 1 51.66 102 CYS A O 1
ATOM 808 N N . LYS A 1 103 ? -4.102 32.969 25.812 1 59.97 103 LYS A N 1
ATOM 809 C CA . LYS A 1 103 ? -4.055 31.641 26.453 1 59.97 103 LYS A CA 1
ATOM 810 C C . LYS A 1 103 ? -3.207 30.672 25.641 1 59.97 103 LYS A C 1
ATOM 812 O O . LYS A 1 103 ? -3.18 30.734 24.406 1 59.97 103 LYS A O 1
ATOM 817 N N . PRO A 1 104 ? -2.361 30.016 26.391 1 60 104 PRO A N 1
ATOM 818 C CA . PRO A 1 104 ? -1.655 28.969 25.672 1 60 104 PRO A CA 1
ATOM 819 C C . PRO A 1 104 ? -2.604 28 24.969 1 60 104 PRO A C 1
ATOM 821 O O . PRO A 1 104 ? -3.699 27.734 25.469 1 60 104 PRO A O 1
ATOM 824 N N . VAL A 1 105 ? -2.227 27.75 23.719 1 61.72 105 VAL A N 1
ATOM 825 C CA . VAL A 1 105 ? -3.023 26.766 23 1 61.72 105 VAL A CA 1
ATOM 826 C C . VAL A 1 105 ? -2.576 25.359 23.391 1 61.72 105 VAL A C 1
ATOM 828 O O . VAL A 1 105 ? -1.401 25.016 23.25 1 61.72 105 VAL A O 1
ATOM 831 N N . THR A 1 106 ? -3.256 24.641 24.25 1 56.47 106 THR A N 1
ATOM 832 C CA . THR A 1 106 ? -2.924 23.297 24.703 1 56.47 106 THR A CA 1
ATOM 833 C C . THR A 1 106 ? -3.553 22.25 23.781 1 56.47 106 THR A C 1
ATOM 835 O O . THR A 1 106 ? -3.27 21.062 23.906 1 56.47 106 THR A O 1
ATOM 838 N N . GLU A 1 107 ? -4.227 22.656 22.875 1 56.16 107 GLU A N 1
ATOM 839 C CA . GLU A 1 107 ? -5.094 21.703 22.203 1 56.16 107 GLU A CA 1
ATOM 840 C C . GLU A 1 107 ? -4.664 21.484 20.75 1 56.16 107 GLU A C 1
ATOM 842 O O . GLU A 1 107 ? -5.504 21.297 19.875 1 56.16 107 GLU A O 1
ATOM 847 N N . ILE A 1 108 ? -3.342 21.625 20.641 1 60.88 108 ILE A N 1
ATOM 848 C CA . ILE A 1 108 ? -3.082 21.453 19.219 1 60.88 108 ILE A CA 1
ATOM 849 C C . ILE A 1 108 ? -2.121 20.281 19 1 60.88 108 ILE A C 1
ATOM 851 O O . ILE A 1 108 ? -1.333 19.953 19.891 1 60.88 108 ILE A O 1
ATOM 855 N N . GLU A 1 109 ? -2.32 19.656 17.891 1 64.31 109 GLU A N 1
ATOM 856 C CA . GLU A 1 109 ? -1.508 18.531 17.438 1 64.31 109 GLU A CA 1
ATOM 857 C C . GLU A 1 109 ? -0.024 18.891 17.438 1 64.31 109 GLU A C 1
ATOM 859 O O . GLU A 1 109 ? 0.339 20.047 17.281 1 64.31 109 GLU A O 1
ATOM 864 N N . GLY A 1 110 ? 0.813 17.984 18.078 1 78.06 110 GLY A N 1
ATOM 865 C CA . GLY A 1 110 ? 2.258 18.156 18.094 1 78.06 110 GLY A CA 1
ATOM 866 C C . GLY A 1 110 ? 2.99 17.078 17.312 1 78.06 110 GLY A C 1
ATOM 867 O O . GLY A 1 110 ? 2.416 16.031 16.984 1 78.06 110 GLY A O 1
ATOM 868 N N . CYS A 1 111 ? 4.133 17.422 16.672 1 91.5 111 CYS A N 1
ATOM 869 C CA . CYS A 1 111 ? 4.969 16.5 15.914 1 91.5 111 CYS A CA 1
ATOM 870 C C . CYS A 1 111 ? 6.445 16.734 16.219 1 91.5 111 CYS A C 1
ATOM 872 O O . CYS A 1 111 ? 6.82 17.781 16.75 1 91.5 111 CYS A O 1
ATOM 874 N N . THR A 1 112 ? 7.137 15.742 16.219 1 96.12 112 THR A N 1
ATOM 875 C CA . THR A 1 112 ? 8.594 15.805 16.312 1 96.12 112 THR A CA 1
ATOM 876 C C . THR A 1 112 ? 9.25 15.164 15.102 1 96.12 112 THR A C 1
ATOM 878 O O . THR A 1 112 ? 8.867 14.07 14.68 1 96.12 112 THR A O 1
ATOM 881 N N . THR A 1 113 ? 10.117 15.828 14.477 1 97.81 113 THR A N 1
ATOM 882 C CA . THR A 1 113 ? 10.914 15.297 13.375 1 97.81 113 THR A CA 1
ATOM 883 C C . THR A 1 113 ? 12.406 15.375 13.695 1 97.81 113 THR A C 1
ATOM 885 O O . THR A 1 113 ? 12.891 16.406 14.172 1 97.81 113 THR A O 1
ATOM 888 N N . VAL A 1 114 ? 13.117 14.328 13.445 1 97.94 114 VAL A N 1
ATOM 889 C CA . VAL A 1 114 ? 14.562 14.266 13.664 1 97.94 114 VAL A CA 1
ATOM 890 C C . VAL A 1 114 ? 15.266 13.922 12.359 1 97.94 114 VAL A C 1
ATOM 892 O O . VAL A 1 114 ? 14.867 12.992 11.648 1 97.94 114 VAL A O 1
ATOM 895 N N . PHE A 1 115 ? 16.297 14.695 12.055 1 97.69 115 PHE A N 1
ATOM 896 C CA . PHE A 1 115 ? 17.219 14.391 10.961 1 97.69 115 PHE A CA 1
ATOM 897 C C . PHE A 1 115 ? 18.531 13.852 11.5 1 97.69 115 PHE A C 1
ATOM 899 O O . PHE A 1 115 ? 19.109 14.406 12.445 1 97.69 115 PHE A O 1
ATOM 906 N N . LEU A 1 116 ? 18.953 12.82 11.023 1 97.62 116 LEU A N 1
ATOM 907 C CA . LEU A 1 116 ? 20.328 12.336 11.148 1 97.62 116 LEU A CA 1
ATOM 908 C C . LEU A 1 116 ? 20.969 12.156 9.781 1 97.62 116 LEU A C 1
ATOM 910 O O . LEU A 1 116 ? 20.656 11.211 9.055 1 97.62 116 LEU A O 1
ATOM 914 N N . ASN A 1 117 ? 21.812 13.055 9.422 1 97.38 117 ASN A N 1
ATOM 915 C CA . ASN A 1 117 ? 22.484 13.094 8.133 1 97.38 117 ASN A CA 1
ATOM 916 C C . ASN A 1 117 ? 24 13.039 8.289 1 97.38 117 ASN A C 1
ATOM 918 O O . ASN A 1 117 ? 24.656 14.078 8.328 1 97.38 117 ASN A O 1
ATOM 922 N N . VAL A 1 118 ? 24.5 11.883 8.281 1 95 118 VAL A N 1
ATOM 923 C CA . VAL A 1 118 ? 25.922 11.688 8.547 1 95 118 VAL A CA 1
ATOM 924 C C . VAL A 1 118 ? 26.641 11.289 7.254 1 95 118 VAL A C 1
ATOM 926 O O . VAL A 1 118 ? 26.188 10.383 6.543 1 95 118 VAL A O 1
ATOM 929 N N . GLN A 1 119 ? 27.766 11.938 7.012 1 92.81 119 GLN A N 1
ATOM 930 C CA . GLN A 1 119 ? 28.578 11.578 5.852 1 92.81 119 GLN A CA 1
ATOM 931 C C . GLN A 1 119 ? 29.094 10.141 5.969 1 92.81 119 GLN A C 1
ATOM 933 O O . GLN A 1 119 ? 29.672 9.766 6.988 1 92.81 119 GLN A O 1
ATOM 938 N N . ASN A 1 120 ? 28.844 9.352 4.988 1 89.88 120 ASN A N 1
ATOM 939 C CA . ASN A 1 120 ? 29.234 7.941 4.965 1 89.88 120 ASN A CA 1
ATOM 940 C C . ASN A 1 120 ? 28.625 7.176 6.129 1 89.88 120 ASN A C 1
ATOM 942 O O . ASN A 1 120 ? 29.234 6.25 6.664 1 89.88 120 ASN A O 1
ATOM 946 N N . GLY A 1 121 ? 27.562 7.637 6.641 1 92.06 121 GLY A N 1
ATOM 947 C CA . GLY A 1 121 ? 26.828 7.039 7.738 1 92.06 121 GLY A CA 1
ATOM 948 C C . GLY A 1 121 ? 25.328 7.062 7.531 1 92.06 121 GLY A C 1
ATOM 949 O O . GLY A 1 121 ? 24.859 7.027 6.391 1 92.06 121 GLY A O 1
ATOM 950 N N . PRO A 1 122 ? 24.641 7.047 8.664 1 94.44 122 PRO A N 1
ATOM 951 C CA . PRO A 1 122 ? 23.172 6.984 8.555 1 94.44 122 PRO A CA 1
ATOM 952 C C . PRO A 1 122 ? 22.578 8.266 7.98 1 94.44 122 PRO A C 1
ATOM 954 O O . PRO A 1 122 ? 22.969 9.367 8.367 1 94.44 122 PRO A O 1
ATOM 957 N N . ARG A 1 123 ? 21.656 8.141 7.109 1 96.75 123 ARG A N 1
ATOM 958 C CA . ARG A 1 123 ? 20.797 9.188 6.582 1 96.75 123 ARG A CA 1
ATOM 959 C C . ARG A 1 123 ? 19.328 8.859 6.82 1 96.75 123 ARG A C 1
ATOM 961 O O . ARG A 1 123 ? 18.719 8.109 6.047 1 96.75 123 ARG A O 1
ATOM 968 N N . VAL A 1 124 ? 18.781 9.461 7.93 1 98.06 124 VAL A N 1
ATOM 969 C CA . VAL A 1 124 ? 17.453 9.07 8.352 1 98.06 124 VAL A CA 1
ATOM 970 C C . VAL A 1 124 ? 16.641 10.312 8.727 1 98.06 124 VAL A C 1
ATOM 972 O O . VAL A 1 124 ? 17.188 11.273 9.281 1 98.06 124 VAL A O 1
ATOM 975 N N . MET A 1 125 ? 15.461 10.367 8.336 1 98.62 125 MET A N 1
ATOM 976 C CA . MET A 1 125 ? 14.445 11.289 8.859 1 98.62 125 MET A CA 1
ATOM 977 C C . MET A 1 125 ? 13.352 10.523 9.594 1 98.62 125 MET A C 1
ATOM 979 O O . MET A 1 125 ? 12.719 9.633 9.023 1 98.62 125 MET A O 1
ATOM 983 N N . VAL A 1 126 ? 13.188 10.805 10.867 1 98.69 126 VAL A N 1
ATOM 984 C CA . VAL A 1 126 ? 12.172 10.141 11.672 1 98.69 126 VAL A CA 1
ATOM 985 C C . VAL A 1 126 ? 11.125 11.156 12.133 1 98.69 126 VAL A C 1
ATOM 987 O O . VAL A 1 126 ? 11.469 12.266 12.531 1 98.69 126 VAL A O 1
ATOM 990 N N . HIS A 1 127 ? 9.883 10.812 12.016 1 98.56 127 HIS A N 1
ATOM 991 C CA . HIS A 1 127 ? 8.781 11.711 12.344 1 98.56 127 HIS A CA 1
ATOM 992 C C . HIS A 1 127 ? 7.762 11.023 13.25 1 98.56 127 HIS A C 1
ATOM 994 O O . HIS A 1 127 ? 7.211 9.984 12.898 1 98.56 127 HIS A O 1
ATOM 1000 N N . ASN A 1 128 ? 7.562 11.562 14.484 1 97.81 128 ASN A N 1
ATOM 1001 C CA . ASN A 1 128 ? 6.398 11.203 15.289 1 97.81 128 ASN A CA 1
ATOM 1002 C C . ASN A 1 128 ? 5.164 12 14.875 1 97.81 128 ASN A C 1
ATOM 1004 O O . ASN A 1 128 ? 5.172 13.234 14.914 1 97.81 128 ASN A O 1
ATOM 1008 N N . GLU A 1 129 ? 4.168 11.297 14.469 1 96.5 129 GLU A N 1
ATOM 1009 C CA . GLU A 1 129 ? 2.881 11.938 14.227 1 96.5 129 GLU A CA 1
ATOM 1010 C C . GLU A 1 129 ? 2.031 11.961 15.492 1 96.5 129 GLU A C 1
ATOM 1012 O O . GLU A 1 129 ? 1.527 10.93 15.93 1 96.5 129 GLU A O 1
ATOM 1017 N N . ASP A 1 130 ? 1.916 13.156 16.031 1 93.25 130 ASP A N 1
ATOM 1018 C CA . ASP A 1 130 ? 1.17 13.336 17.281 1 93.25 130 ASP A CA 1
ATOM 1019 C C . ASP A 1 130 ? -0.192 13.977 17.016 1 93.25 130 ASP A C 1
ATOM 1021 O O . ASP A 1 130 ? -0.283 14.992 16.328 1 93.25 130 ASP A O 1
ATOM 1025 N N . GLY A 1 131 ? -1.177 13.414 17.453 1 88.44 131 GLY A N 1
ATOM 1026 C CA . GLY A 1 131 ? -2.52 13.938 17.266 1 88.44 131 GLY A CA 1
ATOM 1027 C C . GLY A 1 131 ? -3.568 13.203 18.078 1 88.44 131 GLY A C 1
ATOM 1028 O O . GLY A 1 131 ? -3.262 12.641 19.141 1 88.44 131 GLY A O 1
ATOM 1029 N N . ASP A 1 132 ? -4.801 13.383 17.672 1 87.19 132 ASP A N 1
ATOM 1030 C CA . ASP A 1 132 ? -5.922 12.703 18.312 1 87.19 132 ASP A CA 1
ATOM 1031 C C . ASP A 1 132 ? -5.707 11.188 18.328 1 87.19 132 ASP A C 1
ATOM 1033 O O . ASP A 1 132 ? -5.254 10.617 17.328 1 87.19 132 ASP A O 1
ATOM 1037 N N . SER A 1 133 ? -6.035 10.602 19.453 1 88.5 133 SER A N 1
ATOM 1038 C CA . SER A 1 133 ? -5.84 9.164 19.625 1 88.5 133 SER A CA 1
ATOM 1039 C C . SER A 1 133 ? -6.645 8.375 18.594 1 88.5 133 SER A C 1
ATOM 1041 O O . SER A 1 133 ? -6.281 7.246 18.25 1 88.5 133 SER A O 1
ATOM 1043 N N . LEU A 1 134 ? -7.668 8.969 18.062 1 92 134 LEU A N 1
ATOM 1044 C CA . LEU A 1 134 ? -8.508 8.297 17.078 1 92 134 LEU A CA 1
ATOM 1045 C C . LEU A 1 134 ? -7.711 7.969 15.82 1 92 134 LEU A C 1
ATOM 1047 O O . LEU A 1 134 ? -8.031 7.008 15.117 1 92 134 LEU A O 1
ATOM 1051 N N . VAL A 1 135 ? -6.719 8.789 15.555 1 92.88 135 VAL A N 1
ATOM 1052 C CA . VAL A 1 135 ? -5.938 8.602 14.336 1 92.88 135 VAL A CA 1
ATOM 1053 C C . VAL A 1 135 ? -5.148 7.297 14.422 1 92.88 135 VAL A C 1
ATOM 1055 O O . VAL A 1 135 ? -4.91 6.641 13.406 1 92.88 135 VAL A O 1
ATOM 1058 N N . LYS A 1 136 ? -4.789 6.918 15.609 1 91.81 136 LYS A N 1
ATOM 1059 C CA . LYS A 1 136 ? -4.074 5.66 15.789 1 91.81 136 LYS A CA 1
ATOM 1060 C C . LYS A 1 136 ? -4.91 4.477 15.312 1 91.81 136 LYS A C 1
ATOM 1062 O O . LYS A 1 136 ? -4.398 3.58 14.641 1 91.81 136 LYS A O 1
ATOM 1067 N N . ASP A 1 137 ? -6.188 4.555 15.586 1 91.5 137 ASP A N 1
ATOM 1068 C CA . ASP A 1 137 ? -7.062 3.42 15.305 1 91.5 137 ASP A CA 1
ATOM 1069 C C . ASP A 1 137 ? -7.703 3.553 13.922 1 91.5 137 ASP A C 1
ATOM 1071 O O . ASP A 1 137 ? -8.055 2.553 13.297 1 91.5 137 ASP A O 1
ATOM 1075 N N . LEU A 1 138 ? -7.844 4.789 13.523 1 95.94 138 LEU A N 1
ATOM 1076 C CA . LEU A 1 138 ? -8.703 4.996 12.367 1 95.94 138 LEU A CA 1
ATOM 1077 C C . LEU A 1 138 ? -7.895 5.477 11.164 1 95.94 138 LEU A C 1
ATOM 1079 O O . LEU A 1 138 ? -8.383 5.457 10.031 1 95.94 138 LEU A O 1
ATOM 1083 N N . GLY A 1 139 ? -6.676 5.906 11.383 1 96.5 139 GLY A N 1
ATOM 1084 C CA . GLY A 1 139 ? -5.848 6.395 10.289 1 96.5 139 GLY A CA 1
ATOM 1085 C C . GLY A 1 139 ? -5.488 5.32 9.281 1 96.5 139 GLY A C 1
ATOM 1086 O O . GLY A 1 139 ? -5.695 4.129 9.539 1 96.5 139 GLY A O 1
ATOM 1087 N N . TYR A 1 140 ? -5.012 5.707 8.133 1 97.56 140 TYR A N 1
ATOM 1088 C CA . TYR A 1 140 ? -4.633 4.77 7.078 1 97.56 140 TYR A CA 1
ATOM 1089 C C . TYR A 1 140 ? -3.598 5.387 6.145 1 97.56 140 TYR A C 1
ATOM 1091 O O . TYR A 1 140 ? -3.441 6.609 6.105 1 97.56 140 TYR A O 1
ATOM 1099 N N . VAL A 1 141 ? -2.881 4.539 5.48 1 98.38 141 VAL A N 1
ATOM 1100 C CA . VAL A 1 141 ? -1.968 4.965 4.426 1 98.38 141 VAL A CA 1
ATOM 1101 C C . VAL A 1 141 ? -2.689 4.949 3.08 1 98.38 141 VAL A C 1
ATOM 1103 O O . VAL A 1 141 ? -3.35 3.967 2.732 1 98.38 141 VAL A O 1
ATOM 1106 N N . VAL A 1 142 ? -2.578 6.02 2.332 1 98.56 142 VAL A N 1
ATOM 1107 C CA . VAL A 1 142 ? -3.139 6.086 0.987 1 98.56 142 VAL A CA 1
ATOM 1108 C C . VAL A 1 142 ? -2.023 5.941 -0.045 1 98.56 142 VAL A C 1
ATOM 1110 O O . VAL A 1 142 ? -1.02 6.656 0.012 1 98.56 142 VAL A O 1
ATOM 1113 N N . VAL A 1 143 ? -2.146 4.977 -0.909 1 98.19 143 VAL A N 1
ATOM 1114 C CA . VAL A 1 143 ? -1.345 4.867 -2.123 1 98.19 143 VAL A CA 1
ATOM 1115 C C . VAL A 1 143 ? -2.154 5.355 -3.322 1 98.19 143 VAL A C 1
ATOM 1117 O O . VAL A 1 143 ? -3.076 4.672 -3.775 1 98.19 143 VAL A O 1
ATOM 1120 N N . ALA A 1 144 ? -1.741 6.516 -3.887 1 98.31 144 ALA A N 1
ATOM 1121 C CA . ALA A 1 144 ? -2.598 7.168 -4.875 1 98.31 144 ALA A CA 1
ATOM 1122 C C . ALA A 1 144 ? -1.854 7.379 -6.191 1 98.31 144 ALA A C 1
ATOM 1124 O O . ALA A 1 144 ? -0.67 7.727 -6.195 1 98.31 144 ALA A O 1
ATOM 1125 N N . ASN A 1 145 ? -2.494 7.117 -7.277 1 97.56 145 ASN A N 1
ATOM 1126 C CA . ASN A 1 145 ? -2.115 7.496 -8.633 1 97.56 145 ASN A CA 1
ATOM 1127 C C . ASN A 1 145 ? -3.191 8.352 -9.297 1 97.56 145 ASN A C 1
ATOM 1129 O O . ASN A 1 145 ? -4.262 7.848 -9.648 1 97.56 145 ASN A O 1
ATOM 1133 N N . ILE A 1 146 ? -2.873 9.555 -9.539 1 98.06 146 ILE A N 1
ATOM 1134 C CA . ILE A 1 146 ? -3.893 10.516 -9.938 1 98.06 146 ILE A CA 1
ATOM 1135 C C . ILE A 1 146 ? -3.609 11.008 -11.359 1 98.06 146 ILE A C 1
ATOM 1137 O O . ILE A 1 146 ? -2.469 11.328 -11.695 1 98.06 146 ILE A O 1
ATOM 1141 N N . ASP A 1 147 ? -4.637 11.133 -12.164 1 97.12 147 ASP A N 1
ATOM 1142 C CA . ASP A 1 147 ? -4.555 11.57 -13.555 1 97.12 147 ASP A CA 1
ATOM 1143 C C . ASP A 1 147 ? -4.215 13.062 -13.641 1 97.12 147 ASP A C 1
ATOM 1145 O O . ASP A 1 147 ? -4.445 13.812 -12.688 1 97.12 147 ASP A O 1
ATOM 1149 N N . PRO A 1 148 ? -3.654 13.469 -14.766 1 97.06 148 PRO A N 1
ATOM 1150 C CA . PRO A 1 148 ? -3.477 14.906 -14.961 1 97.06 148 PRO A CA 1
ATOM 1151 C C . PRO A 1 148 ? -4.789 15.68 -14.867 1 97.06 148 PRO A C 1
ATOM 1153 O O . PRO A 1 148 ? -5.863 15.117 -15.094 1 97.06 148 PRO A O 1
ATOM 1156 N N . TYR A 1 149 ? -4.645 16.906 -14.508 1 97.31 149 TYR A N 1
ATOM 1157 C CA . TYR A 1 149 ? -5.805 17.766 -14.328 1 97.31 149 TYR A CA 1
ATOM 1158 C C . TYR A 1 149 ? -5.656 19.047 -15.117 1 97.31 149 TYR A C 1
ATOM 1160 O O . TYR A 1 149 ? -4.629 19.734 -15.023 1 97.31 149 TYR A O 1
ATOM 1168 N N . GLU A 1 150 ? -6.66 19.406 -15.844 1 96.31 150 GLU A N 1
ATOM 1169 C CA . GLU A 1 150 ? -6.652 20.672 -16.562 1 96.31 150 GLU A CA 1
ATOM 1170 C C . GLU A 1 150 ? -7.367 21.766 -15.773 1 96.31 150 GLU A C 1
ATOM 1172 O O . GLU A 1 150 ? -8.57 21.656 -15.508 1 96.31 150 GLU A O 1
ATOM 1177 N N . LEU A 1 151 ? -6.645 22.781 -15.469 1 92.62 151 LEU A N 1
ATOM 1178 C CA . LEU A 1 151 ? -7.215 23.922 -14.766 1 92.62 151 LEU A CA 1
ATOM 1179 C C . LEU A 1 151 ? -8.109 24.75 -15.688 1 92.62 151 LEU A C 1
ATOM 1181 O O . LEU A 1 151 ? -8.016 24.625 -16.906 1 92.62 151 LEU A O 1
ATOM 1185 N N . PRO A 1 152 ? -8.969 25.531 -15.039 1 87.81 152 PRO A N 1
ATOM 1186 C CA . PRO A 1 152 ? -9.852 26.375 -15.859 1 87.81 152 PRO A CA 1
ATOM 1187 C C . PRO A 1 152 ? -9.094 27.281 -16.812 1 87.81 152 PRO A C 1
ATOM 1189 O O . PRO A 1 152 ? -9.586 27.594 -17.906 1 87.81 152 PRO A O 1
ATOM 1192 N N . ASN A 1 153 ? -7.949 27.719 -16.531 1 90.69 153 ASN A N 1
ATOM 1193 C CA . ASN A 1 153 ? -7.164 28.625 -17.359 1 90.69 153 ASN A CA 1
ATOM 1194 C C . ASN A 1 153 ? -6.414 27.859 -18.453 1 90.69 153 ASN A C 1
ATOM 1196 O O . ASN A 1 153 ? -5.637 28.453 -19.203 1 90.69 153 ASN A O 1
ATOM 1200 N N . GLY A 1 154 ? -6.492 26.547 -18.469 1 92.31 154 GLY A N 1
ATOM 1201 C CA . GLY A 1 154 ? -5.887 25.734 -19.531 1 92.31 154 GLY A CA 1
ATOM 1202 C C . GLY A 1 154 ? -4.602 25.062 -19.094 1 92.31 154 GLY A C 1
ATOM 1203 O O . GLY A 1 154 ? -4.109 24.156 -19.781 1 92.31 154 GLY A O 1
ATOM 1204 N N . GLU A 1 155 ? -4.094 25.484 -17.969 1 93.06 155 GLU A N 1
ATOM 1205 C CA . GLU A 1 155 ? -2.883 24.859 -17.469 1 93.06 155 GLU A CA 1
ATOM 1206 C C . GLU A 1 155 ? -3.154 23.422 -17.031 1 93.06 155 GLU A C 1
ATOM 1208 O O . GLU A 1 155 ? -4.176 23.141 -16.406 1 93.06 155 GLU A O 1
ATOM 1213 N N . VAL A 1 156 ? -2.244 22.516 -17.438 1 95.88 156 VAL A N 1
ATOM 1214 C CA . VAL A 1 156 ? -2.414 21.109 -17.078 1 95.88 156 VAL A CA 1
ATOM 1215 C C . VAL A 1 156 ? -1.486 20.75 -15.922 1 95.88 156 VAL A C 1
ATOM 1217 O O . VAL A 1 156 ? -0.264 20.875 -16.031 1 95.88 156 VAL A O 1
ATOM 1220 N N . ILE A 1 157 ? -2.074 20.359 -14.844 1 94.62 157 ILE A N 1
ATOM 1221 C CA . ILE A 1 157 ? -1.319 19.812 -13.719 1 94.62 157 ILE A CA 1
ATOM 1222 C 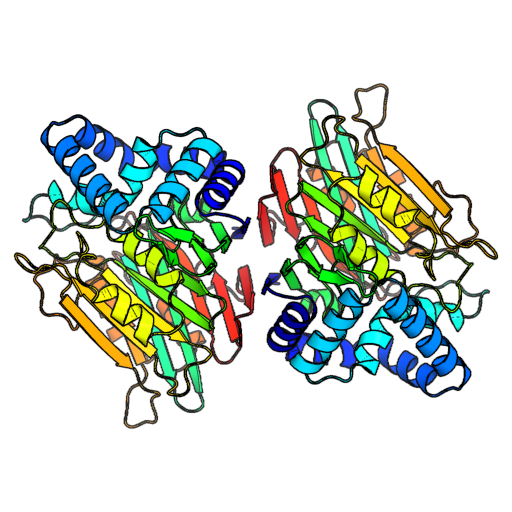C . ILE A 1 157 ? -0.964 18.344 -14 1 94.62 157 ILE A C 1
ATOM 1224 O O . ILE A 1 157 ? -1.838 17.547 -14.328 1 94.62 157 ILE A O 1
ATOM 1228 N N . PRO A 1 158 ? 0.251 18 -13.898 1 95.38 158 PRO A N 1
ATOM 1229 C CA . PRO A 1 158 ? 0.667 16.625 -14.227 1 95.38 158 PRO A CA 1
ATOM 1230 C C . PRO A 1 158 ? 0.077 15.586 -13.273 1 95.38 158 PRO A C 1
ATOM 1232 O O . PRO A 1 158 ? -0.463 15.945 -12.227 1 95.38 158 PRO A O 1
ATOM 1235 N N . ALA A 1 159 ? 0.205 14.305 -13.719 1 96.56 159 ALA A N 1
ATOM 1236 C CA . ALA A 1 159 ? -0.203 13.18 -12.875 1 96.56 159 ALA A CA 1
ATOM 1237 C C . ALA A 1 159 ? 0.592 13.156 -11.578 1 96.56 159 ALA A C 1
ATOM 1239 O O . ALA A 1 159 ? 1.741 13.602 -11.531 1 96.56 159 ALA A O 1
ATOM 1240 N N . GLU A 1 160 ? -0.019 12.695 -10.547 1 97.38 160 GLU A N 1
ATOM 1241 C CA . GLU A 1 160 ? 0.621 12.57 -9.242 1 97.38 160 GLU A CA 1
ATOM 1242 C C . GLU A 1 160 ? 0.603 11.117 -8.758 1 97.38 160 GLU A C 1
ATOM 1244 O O . GLU A 1 160 ? -0.36 10.391 -9.008 1 97.38 160 GLU A O 1
ATOM 1249 N N . SER A 1 161 ? 1.655 10.688 -8.156 1 97.31 161 SER A N 1
ATOM 1250 C CA . SER A 1 161 ? 1.761 9.391 -7.5 1 97.31 161 SER A CA 1
ATOM 1251 C C . SER A 1 161 ? 2.465 9.5 -6.152 1 97.31 161 SER A C 1
ATOM 1253 O O . SER A 1 161 ? 3.633 9.883 -6.09 1 97.31 161 SER A O 1
ATOM 1255 N N . PHE A 1 162 ? 1.685 9.102 -5.09 1 98.44 162 PHE A N 1
ATOM 1256 C CA . PHE A 1 162 ? 2.293 9.25 -3.775 1 98.44 162 PHE A CA 1
ATOM 1257 C C . PHE A 1 162 ? 1.76 8.195 -2.811 1 98.44 162 PHE A C 1
ATOM 1259 O O . PHE A 1 162 ? 0.764 7.531 -3.098 1 98.44 162 PHE A O 1
ATOM 1266 N N . THR A 1 163 ? 2.451 7.957 -1.737 1 98.56 163 THR A N 1
ATOM 1267 C CA . THR A 1 163 ? 2.072 7.199 -0.55 1 98.56 163 THR A CA 1
ATOM 1268 C C . THR A 1 163 ? 2.133 8.078 0.695 1 98.56 163 THR A C 1
ATOM 1270 O O . THR A 1 163 ? 3.168 8.68 0.986 1 98.56 163 THR A O 1
ATOM 1273 N N . ALA A 1 164 ? 0.998 8.172 1.426 1 98.69 164 ALA A N 1
ATOM 1274 C CA . ALA A 1 164 ? 0.939 9.117 2.535 1 98.69 164 ALA A CA 1
ATOM 1275 C C . ALA A 1 164 ? 0.086 8.57 3.678 1 98.69 164 ALA A C 1
ATOM 1277 O O . ALA A 1 164 ? -0.955 7.953 3.443 1 98.69 164 ALA A O 1
ATOM 1278 N N . PHE A 1 165 ? 0.571 8.734 4.887 1 98.25 165 PHE A N 1
ATOM 1279 C CA . PHE A 1 165 ? -0.283 8.492 6.043 1 98.25 165 PHE A CA 1
ATOM 1280 C C . PHE A 1 165 ? -1.33 9.586 6.18 1 98.25 165 PHE A C 1
ATOM 1282 O O . PHE A 1 165 ? -1.003 10.773 6.121 1 98.25 165 PHE A O 1
ATOM 1289 N N . CYS A 1 166 ? -2.602 9.203 6.398 1 97.69 166 CYS A N 1
ATOM 1290 C CA . CYS A 1 166 ? -3.697 10.172 6.348 1 97.69 166 CYS A CA 1
ATOM 1291 C C . CYS A 1 166 ? -4.605 10.031 7.562 1 97.69 166 CYS A C 1
ATOM 1293 O O . CYS A 1 166 ? -4.77 8.93 8.094 1 97.69 166 CYS A O 1
ATOM 1295 N N . TYR A 1 167 ? -5.125 11.172 7.902 1 96.5 167 TYR A N 1
ATOM 1296 C CA . TYR A 1 167 ? -6.258 11.195 8.82 1 96.5 167 TYR A CA 1
ATOM 1297 C C . TYR A 1 167 ? -7.562 10.898 8.094 1 96.5 167 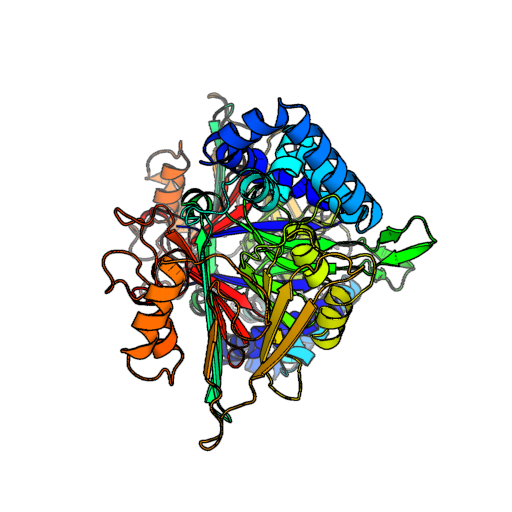TYR A C 1
ATOM 1299 O O . TYR A 1 167 ? -7.754 11.328 6.953 1 96.5 167 TYR A O 1
ATOM 1307 N N . PRO A 1 168 ? -8.461 10.164 8.789 1 97.25 168 PRO A N 1
ATOM 1308 C CA . PRO A 1 168 ? -9.711 9.82 8.102 1 97.25 168 PRO A CA 1
ATOM 1309 C C . PRO A 1 168 ? -10.484 11.047 7.637 1 97.25 168 PRO A C 1
ATOM 1311 O O . PRO A 1 168 ? -10.828 11.914 8.453 1 97.25 168 PRO A O 1
ATOM 1314 N N . GLY A 1 169 ? -10.688 11.062 6.332 1 97.19 169 GLY A N 1
ATOM 1315 C CA . GLY A 1 169 ? -11.547 12.109 5.793 1 97.19 169 GLY A CA 1
ATOM 1316 C C . GLY A 1 169 ? -10.789 13.359 5.395 1 97.19 169 GLY A C 1
ATOM 1317 O O . GLY A 1 169 ? -11.383 14.328 4.922 1 97.19 169 GLY A O 1
ATOM 1318 N N . LEU A 1 170 ? -9.531 13.367 5.543 1 97.94 170 LEU A N 1
ATOM 1319 C CA . LEU A 1 170 ? -8.742 14.555 5.215 1 97.94 170 LEU A CA 1
ATOM 1320 C C . LEU A 1 170 ? -7.812 14.281 4.035 1 97.94 170 LEU A C 1
ATOM 1322 O O . LEU A 1 170 ? -7.477 13.125 3.76 1 97.94 170 LEU A O 1
ATOM 1326 N N . LEU A 1 171 ? -7.469 15.336 3.369 1 98.5 171 LEU A N 1
ATOM 1327 C CA . LEU A 1 171 ? -6.52 15.25 2.266 1 98.5 171 LEU A CA 1
ATOM 1328 C C . LEU A 1 171 ? -5.18 14.695 2.742 1 98.5 171 LEU A C 1
ATOM 1330 O O . LEU A 1 171 ? -4.781 14.922 3.885 1 98.5 171 LEU A O 1
ATOM 1334 N N . ALA A 1 172 ? -4.492 14.047 1.844 1 98 172 ALA A N 1
ATOM 1335 C CA . ALA A 1 172 ? -3.164 13.516 2.139 1 98 172 ALA A CA 1
ATOM 1336 C C . ALA A 1 172 ? -2.139 14.641 2.256 1 98 172 ALA A C 1
ATOM 1338 O O . ALA A 1 172 ? -2.352 15.742 1.734 1 98 172 ALA A O 1
ATOM 1339 N N . GLY A 1 173 ? -1.043 14.32 2.996 1 96.81 173 GLY A N 1
ATOM 1340 C CA . GLY A 1 173 ? 0.103 15.211 2.945 1 96.81 173 GLY A CA 1
ATOM 1341 C C . GLY A 1 173 ? 0.439 15.828 4.293 1 96.81 173 GLY A C 1
ATOM 1342 O O . GLY A 1 173 ? 1.539 16.344 4.484 1 96.81 173 GLY A O 1
ATOM 1343 N N . ASN A 1 174 ? -0.427 15.789 5.234 1 93.94 174 ASN A N 1
ATOM 1344 C CA . ASN A 1 174 ? -0.262 16.5 6.504 1 93.94 174 ASN A CA 1
ATO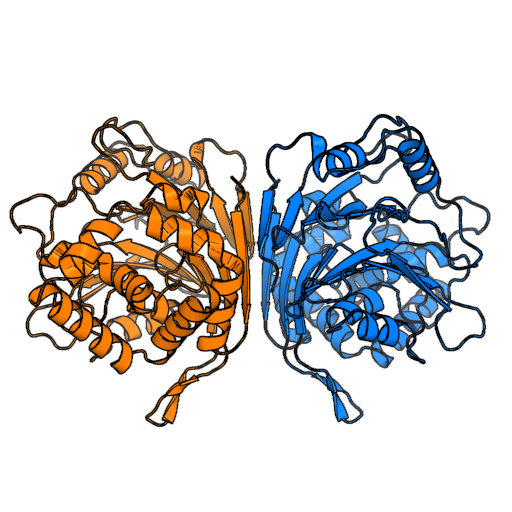M 1345 C C . ASN A 1 174 ? 0.702 15.758 7.43 1 93.94 174 ASN A C 1
ATOM 1347 O O . ASN A 1 174 ? 1.28 16.359 8.336 1 93.94 174 ASN A O 1
ATOM 1351 N N . ALA A 1 175 ? 0.923 14.516 7.281 1 95.94 175 ALA A N 1
ATOM 1352 C CA . ALA A 1 175 ? 1.771 13.703 8.148 1 95.94 175 ALA A CA 1
ATOM 1353 C C . ALA A 1 175 ? 3.086 13.352 7.457 1 95.94 175 ALA A C 1
ATOM 1355 O O . ALA A 1 175 ? 3.891 14.234 7.156 1 95.94 175 ALA A O 1
ATOM 1356 N N . TYR A 1 176 ? 3.391 12.133 7.242 1 98.19 176 TYR A N 1
ATOM 1357 C CA . TYR A 1 176 ? 4.566 11.766 6.461 1 98.19 176 TYR A CA 1
ATOM 1358 C C . TYR A 1 176 ? 4.168 11.07 5.168 1 98.19 176 TYR A C 1
ATOM 1360 O O . TYR A 1 176 ? 3.139 10.391 5.109 1 98.19 176 TYR A O 1
ATOM 1368 N N . SER A 1 177 ? 4.953 11.266 4.152 1 98.69 177 SER A N 1
ATOM 1369 C CA . SER A 1 177 ? 4.633 10.773 2.814 1 98.69 177 SER A CA 1
ATOM 1370 C C . SER A 1 177 ? 5.887 10.656 1.953 1 98.69 177 SER A C 1
ATOM 1372 O O . SER A 1 177 ? 6.949 11.164 2.324 1 98.69 177 SER A O 1
ATOM 1374 N N . PHE A 1 178 ? 5.762 9.953 0.872 1 98.44 178 PHE A N 1
ATOM 1375 C CA . PHE A 1 178 ? 6.715 10.016 -0.23 1 98.44 178 PHE A CA 1
ATOM 1376 C C . PHE A 1 178 ? 6 9.914 -1.572 1 98.44 178 PHE A C 1
ATOM 1378 O O . PHE A 1 178 ? 4.863 9.438 -1.64 1 98.44 178 PHE A O 1
ATOM 1385 N N . ASN A 1 179 ? 6.637 10.445 -2.582 1 97.44 179 ASN A N 1
ATOM 1386 C CA . ASN A 1 179 ? 6.059 10.289 -3.912 1 97.44 179 ASN A CA 1
ATOM 1387 C C . ASN A 1 179 ? 7.008 9.547 -4.852 1 97.44 179 ASN A C 1
ATOM 1389 O O . ASN A 1 179 ? 8.125 9.195 -4.465 1 97.44 179 ASN A O 1
ATOM 1393 N N . LEU A 1 180 ? 6.594 9.25 -6.008 1 92.38 180 LEU A N 1
ATOM 1394 C CA . LEU A 1 180 ? 7.336 8.367 -6.898 1 92.38 180 LEU A CA 1
ATOM 1395 C C . LEU A 1 180 ? 8.547 9.078 -7.488 1 92.38 180 LEU A C 1
ATOM 1397 O O . LEU A 1 180 ? 9.398 8.445 -8.125 1 92.38 180 LEU A O 1
ATOM 1401 N N . HIS A 1 181 ? 8.664 10.359 -7.25 1 93.94 181 HIS A N 1
ATOM 1402 C CA . HIS A 1 181 ? 9.852 11.102 -7.664 1 93.94 181 HIS A CA 1
ATOM 1403 C C . HIS A 1 181 ? 10.977 10.945 -6.645 1 93.94 181 HIS A C 1
ATOM 1405 O O . HIS A 1 181 ? 12.086 11.438 -6.863 1 93.94 181 HIS A O 1
ATOM 1411 N N . GLY A 1 182 ? 10.672 10.336 -5.57 1 95 182 GLY A N 1
ATOM 1412 C CA . GLY A 1 182 ? 11.695 10.094 -4.559 1 95 182 GLY A CA 1
ATOM 1413 C C . GLY A 1 182 ? 11.727 11.164 -3.479 1 95 182 GLY A C 1
ATOM 1414 O O . GLY A 1 182 ? 12.641 11.188 -2.656 1 95 182 GLY A O 1
ATOM 1415 N N . LEU A 1 183 ? 10.773 12.078 -3.49 1 97.69 183 LEU A N 1
ATOM 1416 C CA . LEU A 1 183 ? 10.68 13.102 -2.457 1 97.69 183 LEU A CA 1
ATOM 1417 C C . LEU A 1 183 ? 9.891 12.586 -1.255 1 97.69 183 LEU A C 1
ATOM 1419 O O . LEU A 1 183 ? 8.75 12.148 -1.397 1 97.69 183 LEU A O 1
ATOM 1423 N N . CYS A 1 184 ? 10.523 12.578 -0.108 1 98.25 184 CYS A N 1
ATOM 1424 C CA . CYS A 1 184 ? 9.906 12.227 1.168 1 98.25 184 CYS A CA 1
ATOM 1425 C C . CYS A 1 184 ? 9.664 13.469 2.014 1 98.25 184 CYS A C 1
ATOM 1427 O O . CYS A 1 184 ? 10.469 14.398 2.006 1 98.25 184 CYS A O 1
ATOM 1429 N N . SER A 1 185 ? 8.539 13.477 2.703 1 98.25 185 SER A N 1
ATOM 1430 C CA . SER A 1 185 ? 8.203 14.68 3.449 1 98.25 185 SER A CA 1
ATOM 1431 C C . SER A 1 185 ? 7.531 14.336 4.777 1 98.25 185 SER A C 1
ATOM 1433 O O . SER A 1 185 ? 6.941 13.266 4.922 1 98.25 185 SER A O 1
ATOM 1435 N N . SER A 1 186 ? 7.664 15.156 5.703 1 97.62 186 SER A N 1
ATOM 1436 C CA . SER A 1 186 ? 6.898 15.203 6.945 1 97.62 186 SER A CA 1
ATOM 1437 C C . SER A 1 186 ? 6.543 16.641 7.328 1 97.62 186 SER A C 1
ATOM 1439 O O . SER A 1 186 ? 7.066 17.594 6.746 1 97.62 186 SER A O 1
ATOM 1441 N N . GLY A 1 187 ? 5.621 16.75 8.211 1 94.12 187 GLY A N 1
ATOM 1442 C CA . GLY A 1 187 ? 5.18 18.094 8.586 1 94.12 187 GLY A CA 1
ATOM 1443 C C . GLY A 1 187 ? 5.082 18.281 10.086 1 94.12 187 GLY A C 1
ATOM 1444 O O . GLY A 1 187 ? 4.898 17.328 10.828 1 94.12 187 GLY A O 1
ATOM 1445 N N . ASN A 1 188 ? 5.273 19.5 10.484 1 92.38 188 ASN A N 1
ATOM 1446 C CA . ASN A 1 188 ? 5.055 19.953 11.852 1 92.38 188 ASN A CA 1
ATOM 1447 C C . ASN A 1 188 ? 4.164 21.203 11.891 1 92.38 188 ASN A C 1
ATOM 1449 O O . ASN A 1 188 ? 4.516 22.234 11.336 1 92.38 188 ASN A O 1
ATOM 1453 N N . PHE A 1 189 ? 3.1 21.047 12.523 1 90.12 189 PHE A N 1
ATOM 1454 C CA . PHE A 1 189 ? 2.225 22.188 12.672 1 90.12 189 PHE A CA 1
ATOM 1455 C C . PHE A 1 189 ? 2.906 23.297 13.484 1 90.12 189 PHE A C 1
ATOM 1457 O O . PHE A 1 189 ? 3.572 23.016 14.484 1 90.12 189 PHE A O 1
ATOM 1464 N N . GLN A 1 190 ? 2.826 24.516 13.016 1 88.94 190 GLN A N 1
ATOM 1465 C CA . GLN A 1 190 ? 3.342 25.688 13.711 1 88.94 190 GLN A CA 1
ATOM 1466 C C . GLN A 1 190 ? 2.254 26.734 13.891 1 88.94 190 GLN A C 1
ATOM 1468 O O . GLN A 1 190 ? 1.476 27 12.969 1 88.94 190 GLN A O 1
ATOM 1473 N N . MET A 1 191 ? 2.26 27.312 15.016 1 84.62 191 MET A N 1
ATOM 1474 C CA . MET A 1 191 ? 1.193 28.25 15.336 1 84.62 191 MET A CA 1
ATOM 1475 C C . MET A 1 191 ? 1.7 29.688 15.266 1 84.62 191 MET A C 1
ATOM 1477 O O . MET A 1 191 ? 2.002 30.297 16.297 1 84.62 191 MET A O 1
ATOM 1481 N N . ALA A 1 192 ? 1.646 30.141 14.07 1 84.44 192 ALA A N 1
ATOM 1482 C CA . ALA A 1 192 ? 1.906 31.578 13.938 1 84.44 192 ALA A CA 1
ATOM 1483 C C . ALA A 1 192 ? 0.769 32.406 14.531 1 84.44 192 ALA A C 1
ATOM 1485 O O . ALA A 1 192 ? -0.401 32.031 14.422 1 84.44 192 ALA A O 1
ATOM 1486 N N . LYS A 1 193 ? 1.087 33.469 15.117 1 83 193 LYS A N 1
ATOM 1487 C CA . LYS A 1 193 ? 0.051 34.344 15.68 1 83 193 LYS A CA 1
ATOM 1488 C C . LYS A 1 193 ? -0.781 35 14.586 1 83 193 LYS A C 1
ATOM 1490 O O . LYS A 1 193 ? -1.964 35.281 14.781 1 83 193 LYS A O 1
ATOM 1495 N N . CYS A 1 194 ? -0.161 35.188 13.523 1 82.5 194 CYS A N 1
ATOM 1496 C CA . CYS A 1 194 ? -0.895 35.688 12.375 1 82.5 194 CYS A CA 1
ATOM 1497 C C . CYS A 1 194 ? -1.704 34.594 11.711 1 82.5 194 CYS A C 1
ATOM 1499 O O . CYS A 1 194 ? -1.137 33.656 11.148 1 82.5 194 CYS A O 1
ATOM 1501 N N . VAL A 1 195 ? -3.043 34.688 11.891 1 84 195 VAL A N 1
ATOM 1502 C CA . VAL A 1 195 ? -3.967 33.812 11.188 1 84 195 VAL A CA 1
ATOM 1503 C C . VAL A 1 195 ? -4.848 34.625 10.242 1 84 195 VAL A C 1
ATOM 1505 O O . VAL A 1 195 ? -5.52 35.562 10.664 1 84 195 VAL A O 1
ATOM 1508 N N . GLU A 1 196 ? -4.781 34.281 9.016 1 86.94 196 GLU A N 1
ATOM 1509 C CA . GLU A 1 196 ? -5.426 35.094 7.996 1 86.94 196 GLU A CA 1
ATOM 1510 C C . GLU A 1 196 ? -6.766 34.5 7.574 1 86.94 196 GLU A C 1
ATOM 1512 O O . GLU A 1 196 ? -6.934 33.281 7.574 1 86.94 196 GLU A O 1
ATOM 1517 N N . ARG A 1 197 ? -7.52 35.531 7.238 1 85.94 197 ARG A N 1
ATOM 1518 C CA . ARG A 1 197 ? -8.812 35.156 6.688 1 85.94 197 ARG A CA 1
ATOM 1519 C C . ARG A 1 197 ? -8.758 35.062 5.164 1 85.94 197 ARG A C 1
ATOM 1521 O O . ARG A 1 197 ? -7.812 35.562 4.547 1 85.94 197 ARG A O 1
ATOM 1528 N N . GLU A 1 198 ? -9.43 34.219 4.551 1 87.44 198 GLU A N 1
ATOM 1529 C CA . GLU A 1 198 ? -9.594 34.125 3.104 1 87.44 198 GLU A CA 1
ATOM 1530 C C . GLU A 1 198 ? -8.328 33.625 2.438 1 87.44 198 GLU A C 1
ATOM 1532 O O . GLU A 1 198 ? -7.977 34.031 1.336 1 87.44 198 GLU A O 1
ATOM 1537 N N . LYS A 1 199 ? -7.484 33.031 3.17 1 92.12 199 LYS A N 1
ATOM 1538 C CA . LYS A 1 199 ? -6.305 32.375 2.619 1 92.12 199 LYS A CA 1
ATOM 1539 C C . LYS A 1 199 ? -6.461 30.859 2.672 1 92.12 199 LYS A C 1
ATOM 1541 O O . LYS A 1 199 ? -7.465 30.344 3.17 1 92.12 199 LYS A O 1
ATOM 1546 N N . ILE A 1 200 ? -5.512 30.25 2.102 1 93.75 200 ILE A N 1
ATOM 1547 C CA . ILE A 1 200 ? -5.629 28.812 1.896 1 93.75 200 ILE A CA 1
ATOM 1548 C C . ILE A 1 200 ? -5.363 28.078 3.207 1 93.75 200 ILE A C 1
ATOM 1550 O O . ILE A 1 200 ? -4.336 28.312 3.855 1 93.75 200 ILE A O 1
ATOM 1554 N N . PRO A 1 201 ? -6.336 27.234 3.623 1 94.31 201 PRO A N 1
ATOM 1555 C CA . PRO A 1 201 ? -6.008 26.391 4.781 1 94.31 201 PRO A CA 1
ATOM 1556 C C . PRO A 1 201 ? -4.719 25.594 4.594 1 94.31 201 PRO A C 1
ATOM 1558 O O . PRO A 1 201 ? -4.441 25.109 3.494 1 94.31 201 PRO A O 1
ATOM 1561 N N . GLN A 1 202 ? -3.949 25.469 5.617 1 92.62 202 GLN A N 1
ATOM 1562 C CA . GLN A 1 202 ? -2.609 24.906 5.559 1 92.62 202 GLN A CA 1
ATOM 1563 C C . GLN A 1 202 ? -2.643 23.484 4.984 1 92.62 202 GLN A C 1
ATOM 1565 O O . GLN A 1 202 ? -1.719 23.078 4.281 1 92.62 202 GLN A O 1
ATOM 1570 N N . ARG A 1 203 ? -3.68 22.688 5.184 1 94.75 203 ARG A N 1
ATOM 1571 C CA . ARG A 1 203 ? -3.775 21.297 4.723 1 94.75 203 ARG A CA 1
ATOM 1572 C C . ARG A 1 203 ? -3.73 21.234 3.201 1 94.75 203 ARG A C 1
ATOM 1574 O O . ARG A 1 203 ? -3.242 20.25 2.637 1 94.75 203 ARG A O 1
ATOM 1581 N N . PHE A 1 204 ? -4.211 22.234 2.527 1 96.06 204 PHE A N 1
ATOM 1582 C CA . PHE A 1 204 ? -4.18 22.25 1.07 1 96.06 204 PHE A CA 1
ATOM 1583 C C . PHE A 1 204 ? -2.752 22.422 0.562 1 96.06 204 PHE A C 1
ATOM 1585 O O . PHE A 1 204 ? -2.402 21.891 -0.495 1 96.06 204 PHE A O 1
ATOM 1592 N N . LEU A 1 205 ? -2.006 23.125 1.294 1 94 205 LEU A N 1
ATOM 1593 C CA . LEU A 1 205 ? -0.611 23.266 0.889 1 94 205 LEU A CA 1
ATOM 1594 C C . LEU A 1 205 ? 0.158 21.969 1.13 1 94 205 LEU A C 1
ATOM 1596 O O . LEU A 1 205 ? 1.013 21.594 0.326 1 94 205 LEU A O 1
ATOM 1600 N N . CYS A 1 206 ? -0.12 21.328 2.273 1 95.75 206 CYS A N 1
ATOM 1601 C CA . CYS A 1 206 ? 0.453 20.016 2.512 1 95.75 206 CYS A CA 1
ATOM 1602 C C . CYS A 1 206 ? 0.146 19.062 1.355 1 95.75 206 CYS A C 1
ATOM 1604 O O . CYS A 1 206 ? 1.027 18.344 0.892 1 95.75 206 CYS A O 1
ATOM 1606 N N . ARG A 1 207 ? -1.065 19.125 0.874 1 97.81 207 ARG A N 1
ATOM 1607 C CA . ARG A 1 207 ? -1.487 18.281 -0.243 1 97.81 207 ARG A CA 1
ATOM 1608 C C . ARG A 1 207 ? -0.743 18.656 -1.521 1 97.81 207 ARG A C 1
ATOM 1610 O O . ARG A 1 207 ? -0.322 17.781 -2.279 1 97.81 207 ARG A O 1
ATOM 1617 N N . ALA A 1 208 ? -0.619 19.875 -1.794 1 96.44 208 ALA A N 1
ATOM 1618 C CA . ALA A 1 208 ? 0.02 20.375 -3.01 1 96.44 208 ALA A CA 1
ATOM 1619 C C . ALA A 1 208 ? 1.476 19.922 -3.088 1 96.44 208 ALA A C 1
ATOM 1621 O O . ALA A 1 208 ? 1.993 19.656 -4.176 1 96.44 208 ALA A O 1
ATOM 1622 N N . LEU A 1 209 ? 2.09 19.812 -1.987 1 96.75 209 LEU A N 1
ATOM 1623 C CA . LEU A 1 209 ? 3.51 19.484 -1.943 1 96.75 209 LEU A CA 1
ATOM 1624 C C . LEU A 1 209 ? 3.742 18.047 -2.375 1 96.75 209 LEU A C 1
ATOM 1626 O O . LEU A 1 209 ? 4.859 17.672 -2.75 1 96.75 209 LEU A O 1
ATOM 1630 N N . LEU A 1 210 ? 2.744 17.172 -2.303 1 97.81 210 LEU A N 1
ATOM 1631 C CA . LEU A 1 210 ? 2.865 15.789 -2.768 1 97.81 210 LEU A CA 1
ATOM 1632 C C . LEU A 1 210 ? 3.131 15.75 -4.27 1 97.81 210 LEU A C 1
ATOM 1634 O O . LEU A 1 210 ? 3.588 14.727 -4.793 1 97.81 210 LEU A O 1
ATOM 1638 N N . SER A 1 211 ? 2.846 16.844 -4.961 1 96.56 211 SER A N 1
ATOM 1639 C CA . SER A 1 211 ? 3.031 16.891 -6.41 1 96.56 211 SER A CA 1
ATOM 1640 C C . SER A 1 211 ? 4.449 17.312 -6.77 1 96.56 211 SER A C 1
ATOM 1642 O O . SER A 1 211 ? 4.863 17.203 -7.926 1 96.56 211 SER A O 1
ATOM 1644 N N . ALA A 1 212 ? 5.195 17.812 -5.816 1 96.88 212 ALA A N 1
ATOM 1645 C CA . ALA A 1 212 ? 6.523 18.344 -6.098 1 96.88 212 ALA A CA 1
ATOM 1646 C C . ALA A 1 212 ? 7.484 17.234 -6.527 1 96.88 212 ALA A C 1
ATOM 1648 O O . ALA A 1 212 ? 7.465 16.141 -5.969 1 96.88 212 ALA A O 1
ATOM 1649 N N . THR A 1 213 ? 8.344 17.516 -7.48 1 95.81 213 THR A N 1
ATOM 1650 C CA . THR A 1 213 ? 9.266 16.5 -8 1 95.81 213 THR A CA 1
ATOM 1651 C C . THR A 1 213 ? 10.648 16.656 -7.375 1 95.81 213 THR A C 1
ATOM 1653 O O . THR A 1 213 ? 11.523 15.812 -7.586 1 95.81 213 THR A O 1
ATOM 1656 N N . SER A 1 214 ? 10.836 17.75 -6.691 1 95.94 214 SER A N 1
ATOM 1657 C CA . SER A 1 214 ? 12.086 18.062 -6.012 1 95.94 214 SER A CA 1
ATOM 1658 C C . SER A 1 214 ? 11.859 19.016 -4.844 1 95.94 214 SER A C 1
ATOM 1660 O O . SER A 1 214 ? 10.781 19.594 -4.699 1 95.94 214 SER A O 1
ATOM 1662 N N . VAL A 1 215 ? 12.875 19.172 -4.047 1 96.12 215 VAL A N 1
ATOM 1663 C CA . VAL A 1 215 ? 12.781 20.109 -2.938 1 96.12 215 VAL A CA 1
ATOM 1664 C C . VAL A 1 215 ? 12.648 21.531 -3.477 1 96.12 215 VAL A C 1
ATOM 1666 O O . VAL A 1 215 ? 11.891 22.344 -2.934 1 96.12 215 VAL A O 1
ATOM 1669 N N . GLU A 1 216 ? 13.391 21.812 -4.555 1 95.75 216 GLU A N 1
ATOM 1670 C CA . GLU A 1 216 ? 13.312 23.141 -5.172 1 95.75 216 GLU A CA 1
ATOM 1671 C C . GLU A 1 216 ? 11.891 23.453 -5.621 1 95.75 216 GLU A C 1
ATOM 1673 O O . GLU A 1 216 ? 11.398 24.562 -5.395 1 95.75 216 GLU A O 1
ATOM 1678 N N . GLN A 1 217 ? 11.289 22.516 -6.191 1 96.06 217 GLN A N 1
ATOM 1679 C CA . GLN A 1 217 ? 9.914 22.75 -6.629 1 96.06 217 GLN A CA 1
ATOM 1680 C C . GLN A 1 217 ? 8.977 22.891 -5.438 1 96.06 217 GLN A C 1
ATOM 1682 O O . GLN A 1 217 ? 8.031 23.672 -5.477 1 96.06 217 GLN A O 1
ATOM 1687 N N . ALA A 1 218 ? 9.172 22.078 -4.434 1 96.5 218 ALA A N 1
ATOM 1688 C CA . ALA A 1 218 ? 8.367 22.203 -3.223 1 96.5 218 ALA A CA 1
ATOM 1689 C C . ALA A 1 218 ? 8.461 23.609 -2.643 1 96.5 218 ALA A C 1
ATOM 1691 O O . ALA A 1 218 ? 7.441 24.219 -2.307 1 96.5 218 ALA A O 1
ATOM 1692 N N . VAL A 1 219 ? 9.648 24.125 -2.568 1 95.81 219 VAL A N 1
ATOM 1693 C CA . VAL A 1 219 ? 9.867 25.469 -2.039 1 95.81 219 VAL A CA 1
ATOM 1694 C C . VAL A 1 219 ? 9.203 26.5 -2.955 1 95.81 219 VAL A C 1
ATOM 1696 O O . VAL A 1 219 ? 8.633 27.484 -2.482 1 95.81 219 VAL A O 1
ATOM 1699 N N . SER A 1 220 ? 9.297 26.266 -4.219 1 95.44 220 SER A N 1
ATOM 1700 C CA . SER A 1 220 ? 8.648 27.156 -5.172 1 95.44 220 SER A CA 1
ATOM 1701 C C . SER A 1 220 ? 7.141 27.203 -4.957 1 95.44 220 SER A C 1
ATOM 1703 O O . SER A 1 220 ? 6.531 28.266 -5.031 1 95.44 220 SER A O 1
ATOM 1705 N N . ILE A 1 221 ? 6.566 26.094 -4.688 1 93.81 221 ILE A N 1
ATOM 1706 C CA . ILE A 1 221 ? 5.137 26.031 -4.402 1 93.81 221 ILE A CA 1
ATOM 1707 C C . ILE A 1 221 ? 4.816 26.875 -3.17 1 93.81 221 ILE A C 1
ATOM 1709 O O . ILE A 1 221 ? 3.861 27.656 -3.174 1 93.81 221 ILE A O 1
ATOM 1713 N N . LEU A 1 222 ? 5.621 26.797 -2.174 1 93.56 222 LEU A N 1
ATOM 1714 C CA . LEU A 1 222 ? 5.398 27.5 -0.908 1 93.56 222 LEU A CA 1
ATOM 1715 C C . LEU A 1 222 ? 5.594 29 -1.067 1 93.56 222 LEU A C 1
ATOM 1717 O O . LEU A 1 222 ? 5.035 29.781 -0.3 1 93.56 222 LEU A O 1
ATOM 1721 N N . ARG A 1 223 ? 6.324 29.359 -2.111 1 91.44 223 ARG A N 1
ATOM 1722 C CA . ARG A 1 223 ? 6.641 30.766 -2.318 1 91.44 223 ARG A CA 1
ATOM 1723 C C . ARG A 1 223 ? 5.695 31.406 -3.33 1 91.44 223 ARG A C 1
ATOM 1725 O O . ARG A 1 223 ? 5.723 32.625 -3.545 1 91.44 223 ARG A O 1
ATOM 1732 N N . THR A 1 224 ? 5 30.562 -4.047 1 79.44 224 THR A N 1
ATOM 1733 C CA . THR A 1 224 ? 4.133 31.062 -5.109 1 79.44 224 THR A CA 1
ATOM 1734 C C . THR A 1 224 ? 3.123 32.062 -4.562 1 79.44 224 THR A C 1
ATOM 1736 O O . THR A 1 224 ? 2.469 31.797 -3.551 1 79.44 224 THR A O 1
ATOM 1739 N N . GLU A 1 225 ? 3.049 33.125 -5.383 1 70.69 225 GLU A N 1
ATOM 1740 C CA . GLU A 1 225 ? 2.082 34.156 -5.035 1 70.69 225 GLU A CA 1
ATOM 1741 C C . GLU A 1 225 ? 0.651 33.656 -5.254 1 70.69 225 GLU A C 1
ATOM 1743 O O . GLU A 1 225 ? 0.391 32.875 -6.164 1 70.69 225 GLU A O 1
ATOM 1748 N N . GLY A 1 226 ? -0.308 33.969 -4.43 1 69.06 226 GLY A N 1
ATOM 1749 C CA . GLY A 1 226 ? -1.69 33.531 -4.504 1 69.06 226 GLY A CA 1
ATOM 1750 C C . GLY A 1 226 ? -1.957 32.25 -3.701 1 69.06 226 GLY A C 1
ATOM 1751 O O . GLY A 1 226 ? -3.109 31.844 -3.539 1 69.06 226 GLY A O 1
ATOM 1752 N N . VAL A 1 227 ? -0.865 31.703 -3.289 1 75.62 227 VAL A N 1
ATOM 1753 C CA . VAL A 1 227 ? -0.964 30.516 -2.459 1 75.62 227 VAL A CA 1
ATOM 1754 C C . VAL A 1 227 ? -0.604 30.859 -1.016 1 75.62 227 VAL A C 1
ATOM 1756 O O . VAL A 1 227 ? 0.119 30.109 -0.356 1 75.62 227 VAL A O 1
ATOM 1759 N N . ALA A 1 228 ? -1.131 31.844 -0.55 1 84.75 228 ALA A N 1
ATOM 1760 C CA . ALA A 1 228 ? -0.854 32.25 0.829 1 84.75 228 ALA A CA 1
ATOM 1761 C C . ALA A 1 228 ? -1.646 31.391 1.814 1 84.75 228 ALA A C 1
ATOM 1763 O O . ALA A 1 228 ? -2.852 31.188 1.645 1 84.75 228 ALA A O 1
ATOM 1764 N N . MET A 1 229 ? -0.923 30.906 2.777 1 91.06 229 MET A N 1
ATOM 1765 C CA . MET A 1 229 ? -1.555 30.016 3.752 1 91.06 229 MET A CA 1
ATOM 1766 C C . MET A 1 229 ? -2.215 30.828 4.867 1 91.06 229 MET A C 1
ATOM 1768 O O . MET A 1 229 ? -1.79 31.938 5.172 1 91.06 229 MET A O 1
ATOM 1772 N N . ALA A 1 230 ? -3.186 30.234 5.426 1 90.19 230 ALA A N 1
ATOM 1773 C CA . ALA A 1 230 ? -3.969 30.891 6.469 1 90.19 230 ALA A CA 1
ATOM 1774 C C . ALA A 1 230 ? -3.281 30.781 7.824 1 90.19 230 ALA A C 1
ATOM 1776 O O . ALA A 1 230 ? -3.461 31.625 8.695 1 90.19 230 ALA A O 1
ATOM 1777 N N . SER A 1 231 ? -2.57 29.719 7.969 1 89.12 231 SER A N 1
ATOM 1778 C CA . SER A 1 231 ? -1.863 29.469 9.219 1 89.12 231 SER A CA 1
ATOM 1779 C C . SER A 1 231 ? -0.427 29.016 8.969 1 89.12 231 SER A C 1
ATOM 1781 O O . SER A 1 231 ? 0.026 28.984 7.824 1 89.12 231 SER A O 1
ATOM 1783 N N . GLY A 1 232 ? 0.374 28.859 10.023 1 87.88 232 GLY A N 1
ATOM 1784 C CA . GLY A 1 232 ? 1.779 28.5 9.906 1 87.88 232 GLY A CA 1
ATOM 1785 C C . GLY A 1 232 ? 2.016 27 9.875 1 87.88 232 GLY A C 1
ATOM 1786 O O . GLY A 1 232 ? 1.147 26.219 10.273 1 87.88 232 GLY A O 1
ATOM 1787 N N . TYR A 1 233 ? 3.172 26.578 9.305 1 92.5 233 TYR A N 1
ATOM 1788 C CA . TYR A 1 233 ? 3.543 25.172 9.195 1 92.5 233 TYR A CA 1
ATOM 1789 C C . TYR A 1 233 ? 5.031 25.016 8.898 1 92.5 233 TYR A C 1
ATOM 1791 O O . TYR A 1 233 ? 5.691 25.984 8.5 1 92.5 233 TYR A O 1
ATOM 1799 N N . SER A 1 234 ? 5.551 23.938 9.219 1 95.25 234 SER A N 1
ATOM 1800 C CA . SER A 1 234 ? 6.887 23.562 8.773 1 95.25 234 SER A CA 1
ATOM 1801 C C . SER A 1 234 ? 6.867 22.25 7.996 1 95.25 234 SER A C 1
ATOM 1803 O O . SER A 1 234 ? 6.121 21.328 8.336 1 95.25 234 SER A O 1
ATOM 1805 N N . TYR A 1 235 ? 7.676 22.203 6.957 1 96.62 235 TYR A N 1
ATOM 1806 C CA . TYR A 1 235 ? 7.801 21.031 6.094 1 96.62 235 TYR A CA 1
ATOM 1807 C C . TYR A 1 235 ? 9.234 20.516 6.082 1 96.62 235 TYR A C 1
ATOM 1809 O O . TYR A 1 235 ? 10.18 21.297 5.957 1 96.62 235 TYR A O 1
ATOM 1817 N N . ASN A 1 236 ? 9.328 19.25 6.215 1 98.19 236 ASN A N 1
ATOM 1818 C CA . ASN A 1 236 ? 10.633 18.594 6.16 1 98.19 236 ASN A CA 1
ATOM 1819 C C . ASN A 1 236 ? 10.766 17.703 4.922 1 98.19 236 ASN A C 1
ATOM 1821 O O . ASN A 1 236 ? 9.836 16.969 4.57 1 98.19 236 ASN A O 1
ATOM 1825 N N . PHE A 1 237 ? 11.93 17.812 4.246 1 98.25 237 PHE A N 1
ATOM 1826 C CA . PHE A 1 237 ? 12.102 17.078 2.996 1 98.25 237 PHE A CA 1
ATOM 1827 C C . PHE A 1 237 ? 13.414 16.312 2.998 1 98.25 237 PHE A C 1
ATOM 1829 O O . PHE A 1 237 ? 14.438 16.812 3.471 1 98.25 237 PHE A O 1
ATOM 1836 N N . VAL A 1 238 ? 13.344 15.141 2.527 1 97.88 238 VAL A N 1
ATOM 1837 C CA . VAL A 1 238 ? 14.508 14.375 2.096 1 97.88 238 VAL A CA 1
ATOM 1838 C C . VAL A 1 238 ? 14.219 13.711 0.752 1 97.88 238 VAL A C 1
ATOM 1840 O O . VAL A 1 238 ? 13.062 13.477 0.404 1 97.88 238 VAL A O 1
ATOM 1843 N N . SER A 1 239 ? 15.227 13.516 -0.013 1 96.56 239 SER A N 1
ATOM 1844 C CA . SER A 1 239 ? 15.039 12.938 -1.339 1 96.56 239 SER A CA 1
ATOM 1845 C C . SER A 1 239 ? 16 11.781 -1.571 1 96.56 239 SER A C 1
ATOM 1847 O O . SER A 1 239 ? 17.172 11.852 -1.182 1 96.56 239 SER A O 1
ATOM 1849 N N . THR A 1 240 ? 15.523 10.719 -2.143 1 93.94 240 THR A N 1
ATOM 1850 C CA . THR A 1 240 ? 16.359 9.586 -2.516 1 93.94 240 THR A CA 1
ATOM 1851 C C . THR A 1 240 ? 17.172 9.914 -3.768 1 93.94 240 THR A C 1
ATOM 1853 O O . THR A 1 240 ? 18.109 9.18 -4.113 1 93.94 240 THR A O 1
ATOM 1856 N N . LYS A 1 241 ? 16.906 11.008 -4.363 1 90 241 LYS A N 1
ATOM 1857 C CA . LYS A 1 241 ? 17.516 11.297 -5.656 1 90 241 LYS A CA 1
ATOM 1858 C C . LYS A 1 241 ? 18.359 12.578 -5.594 1 90 241 LYS A C 1
ATOM 1860 O O . LYS A 1 241 ? 19 12.953 -6.574 1 90 241 LYS A O 1
ATOM 1865 N N . ASP A 1 242 ? 18.25 13.227 -4.516 1 86.44 242 ASP A N 1
ATOM 1866 C CA . ASP A 1 242 ? 19.031 14.445 -4.367 1 86.44 242 ASP A CA 1
ATOM 1867 C C . ASP A 1 242 ? 20.531 14.141 -4.285 1 86.44 242 ASP A C 1
ATOM 1869 O O . ASP A 1 242 ? 20.984 13.508 -3.332 1 86.44 242 ASP A O 1
ATOM 1873 N N . ARG A 1 243 ? 21.375 14.703 -5.113 1 85.5 243 ARG A N 1
ATOM 1874 C CA . ARG A 1 243 ? 22.797 14.391 -5.238 1 85.5 243 ARG A CA 1
ATOM 1875 C C . ARG A 1 243 ? 23.609 15.086 -4.148 1 85.5 243 ARG A C 1
ATOM 1877 O O . ARG A 1 243 ? 24.719 14.672 -3.836 1 85.5 243 ARG A O 1
ATOM 1884 N N . THR A 1 244 ? 23 16.188 -3.615 1 89.12 244 THR A N 1
ATOM 1885 C CA . THR A 1 244 ? 23.719 16.906 -2.572 1 89.12 244 THR A CA 1
ATOM 1886 C C . THR A 1 244 ? 23.672 16.141 -1.25 1 89.12 244 THR A C 1
ATOM 1888 O O . THR A 1 244 ? 24.438 16.422 -0.334 1 89.12 244 THR A O 1
ATOM 1891 N N . ASN A 1 245 ? 22.734 15.312 -1.1 1 92.75 245 ASN A N 1
ATOM 1892 C CA . ASN A 1 245 ? 22.453 14.539 0.11 1 92.75 245 ASN A CA 1
ATOM 1893 C C . ASN A 1 245 ? 22.031 15.438 1.266 1 92.75 245 ASN A C 1
ATOM 1895 O O . ASN A 1 245 ? 22.141 15.055 2.432 1 92.75 245 ASN A O 1
ATOM 1899 N N . ASN A 1 246 ? 21.594 16.656 0.921 1 96.38 246 ASN A N 1
ATOM 1900 C CA . ASN A 1 246 ? 21.062 17.547 1.956 1 96.38 246 ASN A CA 1
ATOM 1901 C C . ASN A 1 246 ? 19.672 17.109 2.396 1 96.38 246 ASN A C 1
ATOM 1903 O O . ASN A 1 246 ? 18.938 16.5 1.622 1 96.38 246 ASN A O 1
ATOM 1907 N N . MET A 1 247 ? 19.391 17.375 3.609 1 97.81 247 MET A N 1
ATOM 1908 C CA . MET A 1 247 ? 18.031 17.375 4.137 1 97.81 247 MET A CA 1
ATOM 1909 C C . MET A 1 247 ? 17.531 18.797 4.375 1 97.81 247 MET A C 1
ATOM 1911 O O . MET A 1 247 ? 18.328 19.719 4.504 1 97.81 247 MET A O 1
ATOM 1915 N N . TYR A 1 248 ? 16.219 18.969 4.371 1 98 248 TYR A N 1
ATOM 1916 C CA . TYR A 1 248 ? 15.727 20.344 4.41 1 98 248 TYR A CA 1
ATOM 1917 C C . TYR A 1 248 ? 14.586 20.5 5.406 1 98 248 TYR A C 1
ATOM 1919 O O . TYR A 1 248 ? 13.68 19.656 5.449 1 98 248 TYR A O 1
ATOM 1927 N N . SER A 1 249 ? 14.672 21.484 6.195 1 97.88 249 SER A N 1
ATOM 1928 C CA . SER A 1 249 ? 13.555 21.969 7 1 97.88 249 SER A CA 1
ATOM 1929 C C . SER A 1 249 ? 13.07 23.328 6.508 1 97.88 249 SER A C 1
ATOM 1931 O O . SER A 1 249 ? 13.844 24.281 6.422 1 97.88 249 SER A O 1
ATOM 1933 N N . VAL A 1 250 ? 11.797 23.406 6.191 1 97.56 250 VAL A N 1
ATOM 1934 C CA . VAL A 1 250 ? 11.234 24.625 5.633 1 97.56 250 VAL A CA 1
ATOM 1935 C C . VAL A 1 250 ? 10.125 25.156 6.547 1 97.56 250 VAL A C 1
ATOM 1937 O O . VAL A 1 250 ? 9.102 24.5 6.734 1 97.56 250 VAL A O 1
ATOM 1940 N N . GLU A 1 251 ? 10.32 26.359 7.082 1 96.5 251 GLU A N 1
ATOM 1941 C CA . GLU A 1 251 ? 9.297 27.016 7.895 1 96.5 251 GLU A CA 1
ATOM 1942 C C . GLU A 1 251 ? 8.523 28.047 7.078 1 96.5 251 GLU A C 1
ATOM 1944 O O . GLU A 1 251 ? 9.117 28.797 6.297 1 96.5 251 GLU A O 1
ATOM 1949 N N . VAL A 1 252 ? 7.27 27.984 7.246 1 94.81 252 VAL A N 1
ATOM 1950 C CA . VAL A 1 252 ? 6.395 28.859 6.48 1 94.81 252 VAL A CA 1
ATOM 1951 C C . VAL A 1 252 ? 5.402 29.547 7.418 1 94.81 252 VAL A C 1
ATOM 1953 O O . VAL A 1 252 ? 4.891 28.922 8.352 1 94.81 252 VAL A O 1
ATOM 1956 N N . ALA A 1 253 ? 5.145 30.828 7.215 1 93 253 ALA A N 1
ATOM 1957 C CA . ALA A 1 253 ? 4.168 31.594 7.988 1 93 253 ALA A CA 1
ATOM 1958 C C . ALA A 1 253 ? 3.494 32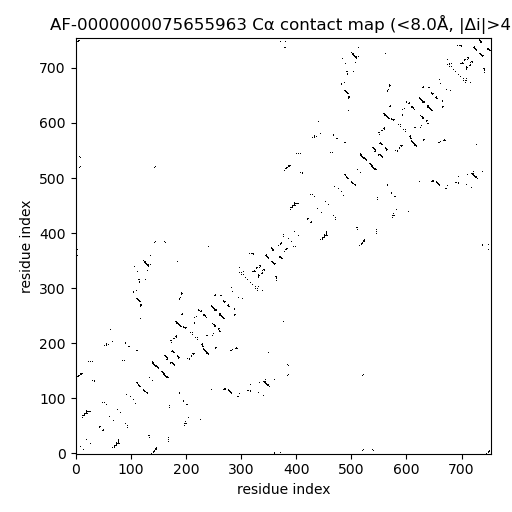.656 7.129 1 93 253 ALA A C 1
ATOM 1960 O O . ALA A 1 253 ? 4.109 33.188 6.207 1 93 253 ALA A O 1
ATOM 1961 N N . PRO A 1 254 ? 2.221 32.781 7.477 1 90.19 254 PRO A N 1
ATOM 1962 C CA . PRO A 1 254 ? 1.59 33.938 6.848 1 90.19 254 PRO A CA 1
ATOM 1963 C C . PRO A 1 254 ? 2.098 35.281 7.414 1 90.19 254 PRO A C 1
ATOM 1965 O O . PRO A 1 254 ? 2.688 35.312 8.5 1 90.19 254 PRO A O 1
ATOM 1968 N N . ALA A 1 255 ? 2.01 36.312 6.598 1 83.06 255 ALA A N 1
ATOM 1969 C CA . ALA A 1 255 ? 2.316 37.656 7.066 1 83.06 255 ALA A CA 1
ATOM 1970 C C . ALA A 1 255 ? 1.215 38.625 6.672 1 83.06 255 ALA A C 1
ATOM 1972 O O . ALA A 1 255 ? 0.659 38.531 5.574 1 83.06 255 ALA A O 1
ATOM 1973 N N . GLU A 1 256 ? 0.95 39.438 7.625 1 79.88 256 GLU A N 1
ATOM 1974 C CA . GLU A 1 256 ? -0.078 40.438 7.363 1 79.88 256 GLU A CA 1
ATOM 1975 C C . GLU A 1 256 ? 0.308 41.312 6.184 1 79.88 256 GLU A C 1
ATOM 1977 O O . GLU A 1 256 ? 1.439 41.812 6.105 1 79.88 256 GLU A O 1
ATOM 1982 N N . GLY A 1 257 ? -0.591 41.5 5.352 1 75.12 257 GLY A N 1
ATOM 1983 C CA . GLY A 1 257 ? -0.404 42.438 4.254 1 75.12 257 GLY A CA 1
ATOM 1984 C C . GLY A 1 257 ? 0.481 41.875 3.15 1 75.12 257 GLY A C 1
ATOM 1985 O O . GLY A 1 257 ? 0.827 42.594 2.211 1 75.12 257 GLY A O 1
ATOM 1986 N N . VAL A 1 258 ? 0.889 40.719 3.305 1 75.75 258 VAL A N 1
ATOM 1987 C CA . VAL A 1 258 ? 1.766 40.125 2.305 1 75.75 258 VAL A CA 1
ATOM 1988 C C . VAL A 1 258 ? 0.979 39.125 1.459 1 75.75 258 VAL A C 1
ATOM 1990 O O . VAL A 1 258 ? 0.171 38.344 1.986 1 75.75 258 VAL A O 1
ATOM 1993 N N . ALA A 1 259 ? 1.027 39.219 0.145 1 77.75 259 ALA A N 1
ATOM 1994 C CA . ALA A 1 259 ? 0.292 38.375 -0.792 1 77.75 259 ALA A CA 1
ATOM 1995 C C . ALA A 1 259 ? 0.793 36.938 -0.738 1 77.75 259 ALA A C 1
ATOM 1997 O O . ALA A 1 259 ? 0.048 36 -1.041 1 77.75 259 ALA A O 1
ATOM 1998 N N . GLY A 1 260 ? 1.914 36.688 -0.242 1 86.12 260 GLY A N 1
ATOM 1999 C CA . GLY A 1 260 ? 2.496 35.375 -0.191 1 86.12 260 GLY A CA 1
ATOM 2000 C C . GLY A 1 260 ? 2.842 34.906 1.217 1 86.12 260 GLY A C 1
ATOM 2001 O O . GLY A 1 260 ? 2.182 35.312 2.18 1 86.12 260 GLY A O 1
ATOM 2002 N N . ASN A 1 261 ? 3.688 33.906 1.273 1 92.25 261 ASN A N 1
ATOM 2003 C CA . ASN A 1 261 ? 4.133 33.344 2.553 1 92.25 261 ASN A CA 1
ATOM 2004 C C . ASN A 1 261 ? 5.559 33.781 2.881 1 92.25 261 ASN A C 1
ATOM 2006 O O . ASN A 1 261 ? 6.359 34.031 1.979 1 92.25 261 ASN A O 1
ATOM 2010 N N . MET A 1 262 ? 5.809 34 4.156 1 92.56 262 MET A N 1
ATOM 2011 C CA . MET A 1 262 ? 7.203 34 4.598 1 92.56 262 MET A CA 1
ATOM 2012 C C . MET A 1 262 ? 7.75 32.562 4.625 1 92.56 262 MET A C 1
ATOM 2014 O O . MET A 1 262 ? 7.117 31.672 5.172 1 92.56 262 MET A O 1
ATOM 2018 N N . VAL A 1 263 ? 8.883 32.375 3.936 1 94.88 263 VAL A N 1
ATOM 2019 C CA . VAL A 1 263 ? 9.453 31.047 3.828 1 94.88 263 VAL A CA 1
ATOM 2020 C C . VAL A 1 263 ? 10.922 31.078 4.246 1 94.88 263 VAL A C 1
ATOM 2022 O O . VAL A 1 263 ? 11.695 31.906 3.77 1 94.88 263 VAL A O 1
ATOM 2025 N N . SER A 1 264 ? 11.297 30.266 5.145 1 96.75 264 SER A N 1
ATOM 2026 C CA . SER A 1 264 ? 12.695 30.047 5.527 1 96.75 264 SER A CA 1
ATOM 2027 C C . SER A 1 264 ? 13.125 28.609 5.266 1 96.75 264 SER A C 1
ATOM 2029 O O . SER A 1 264 ? 12.492 27.672 5.754 1 96.75 264 SER A O 1
ATOM 2031 N N . VAL A 1 265 ? 14.188 28.438 4.496 1 97.31 265 VAL A N 1
ATOM 2032 C CA . VAL A 1 265 ? 14.695 27.109 4.156 1 97.31 265 VAL A CA 1
ATOM 2033 C C . VAL A 1 265 ? 16 26.844 4.902 1 97.31 265 VAL A C 1
ATOM 2035 O O . VAL A 1 265 ? 16.953 27.609 4.773 1 97.31 265 VAL A O 1
ATOM 2038 N N . ARG A 1 266 ? 16.031 25.859 5.637 1 97.12 266 ARG A N 1
ATOM 2039 C CA . ARG A 1 266 ? 17.25 25.422 6.297 1 97.12 266 ARG A CA 1
ATOM 2040 C C . ARG A 1 266 ? 17.734 24.094 5.703 1 97.12 266 ARG A C 1
ATOM 2042 O O . ARG A 1 266 ? 17.062 23.078 5.797 1 97.12 266 ARG A O 1
ATOM 2049 N N . ALA A 1 267 ? 18.891 24.094 5.141 1 96.38 267 ALA A N 1
ATOM 2050 C CA . ALA A 1 267 ? 19.516 22.875 4.617 1 96.38 267 ALA A CA 1
ATOM 2051 C C . ALA A 1 267 ? 20.422 22.234 5.668 1 96.38 267 ALA A C 1
ATOM 2053 O O . ALA A 1 267 ? 21.219 22.922 6.316 1 96.38 267 ALA A O 1
ATOM 2054 N N . ILE A 1 268 ? 20.25 21 5.871 1 96.94 268 ILE A N 1
ATOM 2055 C CA . ILE A 1 268 ? 21.094 20.219 6.762 1 96.94 268 ILE A CA 1
ATOM 2056 C C . ILE A 1 268 ? 22.047 19.359 5.934 1 96.94 268 ILE A C 1
ATOM 2058 O O . ILE A 1 268 ? 21.688 18.281 5.477 1 96.94 268 ILE A O 1
ATOM 2062 N N . GLU A 1 269 ? 23.25 19.766 5.871 1 96 269 GLU A N 1
ATOM 2063 C CA . GLU A 1 269 ? 24.266 19.062 5.102 1 96 269 GLU A CA 1
ATOM 2064 C C . GLU A 1 269 ? 24.766 17.828 5.84 1 96 269 GLU A C 1
ATOM 2066 O O . GLU A 1 269 ? 24.625 17.734 7.062 1 96 269 GLU A O 1
ATOM 2071 N N . PRO A 1 270 ? 25.312 16.906 5.031 1 95.25 270 PRO A N 1
ATOM 2072 C CA . PRO A 1 270 ? 25.891 15.75 5.707 1 95.25 270 PRO A CA 1
ATOM 2073 C C . PRO A 1 270 ? 27.016 16.125 6.672 1 95.25 270 PRO A C 1
ATOM 2075 O O . PRO A 1 270 ? 27.953 16.844 6.289 1 95.25 270 PRO A O 1
ATOM 2078 N N . GLY A 1 271 ? 26.891 15.641 7.891 1 94.81 271 GLY A N 1
ATOM 2079 C CA . GLY A 1 271 ? 27.906 15.914 8.891 1 94.81 271 GLY A CA 1
ATOM 2080 C C . GLY A 1 271 ? 29.188 15.117 8.688 1 94.81 271 GLY A C 1
ATOM 2081 O O . GLY A 1 271 ? 29.141 13.914 8.422 1 94.81 271 GLY A O 1
ATOM 2082 N N . ASP A 1 272 ? 30.328 15.781 8.781 1 89.69 272 ASP A N 1
ATOM 2083 C CA . ASP A 1 272 ? 31.609 15.125 8.57 1 89.69 272 ASP A CA 1
ATOM 2084 C C . ASP A 1 272 ? 32.531 15.312 9.766 1 89.69 272 ASP A C 1
ATOM 2086 O O . ASP A 1 272 ? 33.75 15.195 9.641 1 89.69 272 ASP A O 1
ATOM 2090 N N . GLY A 1 273 ? 32 15.547 10.898 1 81.56 273 GLY A N 1
ATOM 2091 C CA . GLY A 1 273 ? 32.812 15.844 12.07 1 81.56 273 GLY A CA 1
ATOM 2092 C C . GLY A 1 273 ? 32.938 17.328 12.352 1 81.56 273 GLY A C 1
ATOM 2093 O O . GLY A 1 273 ? 32.875 17.75 13.508 1 81.56 273 GLY A O 1
ATOM 2094 N N . GLN A 1 274 ? 33 18.219 11.344 1 82.5 274 GLN A N 1
ATOM 2095 C CA . GLN A 1 274 ? 33.031 19.672 11.477 1 82.5 274 GLN A CA 1
ATOM 2096 C C . GLN A 1 274 ? 31.641 20.266 11.469 1 82.5 274 GLN A C 1
ATOM 2098 O O . GLN A 1 274 ? 31.359 21.219 12.195 1 82.5 274 GLN A O 1
ATOM 2103 N N . THR A 1 275 ? 30.828 19.641 10.648 1 84.44 275 THR A N 1
ATOM 2104 C CA . THR A 1 275 ? 29.438 20.047 10.562 1 84.44 275 THR A CA 1
ATOM 2105 C C . THR A 1 275 ? 28.531 19.047 11.266 1 84.44 275 THR A C 1
ATOM 2107 O O . THR A 1 275 ? 28.812 17.844 11.289 1 84.44 275 THR A O 1
ATOM 2110 N N . ASP A 1 276 ? 27.516 19.625 11.812 1 90.19 276 ASP A N 1
ATOM 2111 C CA . ASP A 1 276 ? 26.531 18.781 12.492 1 90.19 276 ASP A CA 1
ATOM 2112 C C . ASP A 1 276 ? 25.391 18.406 11.562 1 90.19 276 ASP A C 1
ATOM 2114 O O . ASP A 1 276 ? 24.672 19.281 11.062 1 90.19 276 ASP A O 1
ATOM 2118 N N . GLY A 1 277 ? 25.281 17.25 11.203 1 94.5 277 GLY A N 1
ATOM 2119 C CA . GLY A 1 277 ? 24.234 16.75 10.336 1 94.5 277 GLY A CA 1
ATOM 2120 C C . GLY A 1 277 ? 22.969 16.359 11.078 1 94.5 277 GLY A C 1
ATOM 2121 O O . GLY A 1 277 ? 22.109 15.68 10.531 1 94.5 277 GLY A O 1
ATOM 2122 N N . ARG A 1 278 ? 23 16.766 12.352 1 95.31 278 ARG A N 1
ATOM 2123 C CA . ARG A 1 278 ? 21.844 16.5 13.195 1 95.31 278 ARG A CA 1
ATOM 2124 C C . ARG A 1 278 ? 20.938 17.719 13.297 1 95.31 278 ARG A C 1
ATOM 2126 O O . ARG A 1 278 ? 21.422 18.844 13.398 1 95.31 278 ARG A O 1
ATOM 2133 N N . TYR A 1 279 ? 19.578 17.438 13.188 1 95.44 279 TYR A N 1
ATOM 2134 C CA . TYR A 1 279 ? 18.594 18.5 13.32 1 95.44 279 TYR A CA 1
ATOM 2135 C C . TYR A 1 279 ? 17.281 17.969 13.852 1 95.44 279 TYR A C 1
ATOM 2137 O O . TYR A 1 279 ? 16.781 16.938 13.383 1 95.44 279 TYR A O 1
ATOM 2145 N N . ASN A 1 280 ? 16.75 18.609 14.898 1 95.12 280 ASN A N 1
ATOM 2146 C CA . ASN A 1 280 ? 15.438 18.297 15.445 1 95.12 280 ASN A CA 1
ATOM 2147 C C . ASN A 1 280 ? 14.453 19.453 15.219 1 95.12 280 ASN A C 1
ATOM 2149 O O . ASN A 1 280 ? 14.805 20.625 15.398 1 95.12 280 ASN A O 1
ATOM 2153 N N . HIS A 1 281 ? 13.336 19.062 14.789 1 94.44 281 HIS A N 1
ATOM 2154 C CA . HIS A 1 281 ? 12.273 20.062 14.633 1 94.44 281 HIS A CA 1
ATOM 2155 C C . HIS A 1 281 ? 11.031 19.656 15.422 1 94.44 281 HIS A C 1
ATOM 2157 O O . HIS A 1 281 ? 10.68 18.484 15.469 1 94.44 281 HIS A O 1
ATOM 2163 N N . TYR A 1 282 ? 10.406 20.641 16.031 1 93.88 282 TYR A N 1
ATOM 2164 C CA . TYR A 1 282 ? 9.195 20.469 16.828 1 93.88 282 TYR A CA 1
ATOM 2165 C C . TYR A 1 282 ? 8.078 21.391 16.312 1 93.88 282 TYR A C 1
ATOM 2167 O O . TYR A 1 282 ? 7.898 21.531 15.109 1 93.88 282 TYR A O 1
ATOM 2175 N N . ASN A 1 283 ? 7.215 21.859 17.219 1 91.69 283 ASN A N 1
ATOM 2176 C CA . ASN A 1 283 ? 6.133 22.734 16.781 1 91.69 283 ASN A CA 1
ATOM 2177 C C . ASN A 1 283 ? 6.391 24.188 17.172 1 91.69 283 ASN A C 1
ATOM 2179 O O . ASN A 1 283 ? 5.5 24.859 17.703 1 91.69 283 ASN A O 1
ATOM 2183 N N . LEU A 1 284 ? 7.648 24.578 16.891 1 89 284 LEU A N 1
ATOM 2184 C CA . LEU A 1 284 ? 8.125 25.938 17.125 1 89 284 LEU A CA 1
ATOM 2185 C C . LEU A 1 284 ? 8.867 26.484 15.898 1 89 284 LEU A C 1
ATOM 2187 O O . LEU A 1 284 ? 9.516 25.719 15.188 1 89 284 LEU A O 1
ATOM 2191 N N . TYR A 1 285 ? 8.695 27.781 15.734 1 91.19 285 TYR A N 1
ATOM 2192 C CA . TYR A 1 285 ? 9.539 28.391 14.711 1 91.19 285 TYR A CA 1
ATOM 2193 C C . TYR A 1 285 ? 10.977 28.531 15.195 1 91.19 285 TYR A C 1
ATOM 2195 O O . TYR A 1 285 ? 11.227 29.172 16.219 1 91.19 285 TYR A O 1
ATOM 2203 N N . ASP A 1 286 ? 11.836 28.016 14.5 1 89.94 286 ASP A N 1
ATOM 2204 C CA . ASP A 1 286 ? 13.234 28.031 14.914 1 89.94 286 ASP A CA 1
ATOM 2205 C C . ASP A 1 286 ? 14.062 28.969 14.047 1 89.94 286 ASP A C 1
ATOM 2207 O O . ASP A 1 286 ? 15.07 29.516 14.508 1 89.94 286 ASP A O 1
ATOM 2211 N N . HIS A 1 287 ? 13.688 29.109 12.781 1 90.94 287 HIS A N 1
ATOM 2212 C CA . HIS A 1 287 ? 14.578 29.891 11.922 1 90.94 287 HIS A CA 1
ATOM 2213 C C . HIS A 1 287 ? 13.797 30.938 11.133 1 90.94 287 HIS A C 1
ATOM 2215 O O . HIS A 1 287 ? 14.391 31.766 10.445 1 90.94 287 HIS A O 1
ATOM 2221 N N . LEU A 1 288 ? 12.508 30.859 11.156 1 91.69 288 LEU A N 1
ATOM 2222 C CA . LEU A 1 288 ? 11.695 31.953 10.648 1 91.69 288 LEU A CA 1
ATOM 2223 C C . LEU A 1 288 ? 11.297 32.906 11.773 1 91.69 288 LEU A C 1
ATOM 2225 O O . LEU A 1 288 ? 10.719 32.469 12.781 1 91.69 288 LEU A O 1
ATOM 2229 N N . ASP A 1 289 ? 11.609 34.156 11.555 1 89.69 289 ASP A N 1
ATOM 2230 C CA . ASP A 1 289 ? 11.305 35.156 12.578 1 89.69 289 ASP A CA 1
ATOM 2231 C C . ASP A 1 289 ? 9.852 35.594 12.477 1 89.69 289 ASP A C 1
ATOM 2233 O O . ASP A 1 289 ? 9.547 36.562 11.742 1 89.69 289 ASP A O 1
ATOM 2237 N N . THR A 1 290 ? 8.977 35 13.234 1 89.5 290 THR A N 1
ATOM 2238 C CA . THR A 1 290 ? 7.555 35.312 13.266 1 89.5 290 THR A CA 1
ATOM 2239 C C . THR A 1 290 ? 6.977 35.062 14.656 1 89.5 290 THR A C 1
ATOM 2241 O O . THR A 1 290 ? 7.344 34.094 15.32 1 89.5 290 THR A O 1
ATOM 2244 N N . PRO A 1 291 ? 6.164 36.062 15.094 1 86.69 291 PRO A N 1
ATOM 2245 C CA . PRO A 1 291 ? 5.496 35.781 16.375 1 86.69 291 PRO A CA 1
ATOM 2246 C C . PRO A 1 291 ? 4.672 34.5 16.328 1 86.69 291 PRO A C 1
ATOM 2248 O O . PRO A 1 291 ? 3.988 34.219 15.344 1 86.69 291 PRO A O 1
ATOM 2251 N N . HIS A 1 292 ? 4.867 33.656 17.344 1 85.44 292 HIS A N 1
ATOM 2252 C CA . HIS A 1 292 ? 4.129 32.375 17.406 1 85.44 292 HIS A CA 1
ATOM 2253 C C . HIS A 1 292 ? 3.723 32.062 18.828 1 85.44 292 HIS A C 1
ATOM 2255 O O . HIS A 1 292 ? 4.297 32.594 19.781 1 85.44 292 HIS A O 1
ATOM 2261 N N . TRP A 1 293 ? 2.713 31.297 18.938 1 81.62 293 TRP A N 1
ATOM 2262 C CA . TRP A 1 293 ? 2.244 30.859 20.25 1 81.62 293 TRP A CA 1
ATOM 2263 C C . TRP A 1 293 ? 3.248 29.906 20.891 1 81.62 293 TRP A C 1
ATOM 2265 O O . TRP A 1 293 ? 3.951 29.172 20.188 1 81.62 293 TRP A O 1
ATOM 2275 N N . ARG A 1 294 ? 3.205 29.969 22.172 1 78.12 294 ARG A N 1
ATOM 2276 C CA . ARG A 1 294 ? 4.023 29.016 22.891 1 78.12 294 ARG A CA 1
ATOM 2277 C C . ARG A 1 294 ? 3.352 27.641 22.938 1 78.12 294 ARG A C 1
ATOM 2279 O O . ARG A 1 294 ? 2.129 27.547 23.062 1 78.12 294 ARG A O 1
ATOM 2286 N N . ASP A 1 295 ? 4.121 26.641 22.812 1 85.31 295 ASP A N 1
ATOM 2287 C CA . ASP A 1 295 ? 3.684 25.25 22.922 1 85.31 295 ASP A CA 1
ATOM 2288 C C . ASP A 1 295 ? 4.508 24.5 23.953 1 85.31 295 ASP A C 1
ATOM 2290 O O . ASP A 1 295 ? 5.633 24.078 23.688 1 85.31 295 ASP A O 1
ATOM 2294 N N . LEU A 1 296 ? 3.914 24.234 25.094 1 86.06 296 LEU A N 1
ATOM 2295 C CA . LEU A 1 296 ? 4.621 23.609 26.203 1 86.06 296 LEU A CA 1
ATOM 2296 C C . LEU A 1 296 ? 5.145 22.234 25.828 1 86.06 296 LEU A C 1
ATOM 2298 O O . LEU A 1 296 ? 6.258 21.859 26.203 1 86.06 296 LEU A O 1
ATOM 2302 N N . SER A 1 297 ? 4.336 21.516 25.156 1 90.12 297 SER A N 1
ATOM 2303 C CA . SER A 1 297 ? 4.766 20.172 24.75 1 90.12 297 SER A CA 1
ATOM 2304 C C . SER A 1 297 ? 6.043 20.234 23.922 1 90.12 297 SER A C 1
ATOM 2306 O O . SER A 1 297 ? 6.973 19.453 24.141 1 90.12 297 SER A O 1
ATOM 2308 N N . SER A 1 298 ? 6.133 21.109 22.969 1 91.44 298 SER A N 1
ATOM 2309 C CA . SER A 1 298 ? 7.32 21.281 22.141 1 91.44 298 SER A CA 1
ATOM 2310 C C . SER A 1 298 ? 8.531 21.688 22.984 1 91.44 298 SER A C 1
ATOM 2312 O O . SER A 1 298 ? 9.641 21.203 22.75 1 91.44 298 SER A O 1
ATOM 2314 N N . GLU A 1 299 ? 8.312 22.578 23.922 1 91.31 299 GLU A N 1
ATOM 2315 C CA . GLU A 1 299 ? 9.398 23.016 24.797 1 91.31 299 GLU A CA 1
ATOM 2316 C C . GLU A 1 299 ? 9.953 21.859 25.609 1 91.31 299 GLU A C 1
ATOM 2318 O O . GLU A 1 299 ? 11.172 21.75 25.781 1 91.31 299 GLU A O 1
ATOM 2323 N N . HIS A 1 300 ? 9.078 21.078 26.094 1 93.19 300 HIS A N 1
ATOM 2324 C CA . HIS A 1 300 ? 9.5 19.953 26.906 1 93.19 300 HIS A CA 1
ATOM 2325 C C . HIS A 1 300 ? 10.25 18.922 26.062 1 93.19 300 HIS A C 1
ATOM 2327 O O . HIS A 1 300 ? 11.281 18.391 26.484 1 93.19 300 HIS A O 1
ATOM 2333 N N . ARG A 1 301 ? 9.703 18.609 24.906 1 94.31 301 ARG A N 1
ATOM 2334 C CA . ARG A 1 301 ? 10.367 17.656 24.031 1 94.31 301 ARG A CA 1
ATOM 2335 C C . ARG A 1 301 ? 11.75 18.156 23.625 1 94.31 301 ARG A C 1
ATOM 2337 O O . ARG A 1 301 ? 12.703 17.375 23.562 1 94.31 301 ARG A O 1
ATOM 2344 N N . LYS A 1 302 ? 11.859 19.422 23.375 1 93.94 302 LYS A N 1
ATOM 2345 C CA . LYS A 1 302 ? 13.156 20.031 23.062 1 93.94 302 LYS A CA 1
ATOM 2346 C C . LYS A 1 302 ? 14.109 19.906 24.25 1 93.94 302 LYS A C 1
ATOM 2348 O O . LYS A 1 302 ? 15.297 19.625 24.062 1 93.94 302 LYS A O 1
ATOM 2353 N N . ALA A 1 303 ? 13.625 20.156 25.406 1 95.12 303 ALA A N 1
ATOM 2354 C CA . ALA A 1 303 ? 14.445 20.047 26.609 1 95.12 303 ALA A CA 1
ATOM 2355 C C . ALA A 1 303 ? 14.938 18.609 26.812 1 95.12 303 ALA A C 1
ATOM 2357 O O . ALA A 1 303 ? 16.062 18.391 27.266 1 95.12 303 ALA A O 1
ATOM 2358 N N . ARG A 1 304 ? 14.047 17.656 26.562 1 95.31 304 ARG A N 1
ATOM 2359 C CA . ARG A 1 304 ? 14.43 16.266 26.672 1 95.31 304 ARG A CA 1
ATOM 2360 C C . ARG A 1 304 ? 15.586 15.93 25.734 1 95.31 304 ARG A C 1
ATOM 2362 O O . ARG A 1 304 ? 16.516 15.203 26.109 1 95.31 304 ARG A O 1
ATOM 2369 N N . ALA A 1 305 ? 15.508 16.422 24.5 1 94.12 305 ALA A N 1
ATOM 2370 C CA . ALA A 1 305 ? 16.578 16.188 23.531 1 94.12 305 ALA A CA 1
ATOM 2371 C C . ALA A 1 305 ? 17.906 16.719 24.031 1 94.12 305 ALA A C 1
ATOM 2373 O O . ALA A 1 305 ? 18.953 16.109 23.797 1 94.12 305 ALA A O 1
ATOM 2374 N N . ALA A 1 306 ? 17.875 17.781 24.719 1 92.44 306 ALA A N 1
ATOM 2375 C CA . ALA A 1 306 ? 19.078 18.453 25.188 1 92.44 306 ALA A CA 1
ATOM 2376 C C . ALA A 1 306 ? 19.781 17.641 26.266 1 92.44 306 ALA A C 1
ATOM 2378 O O . ALA A 1 306 ? 21 17.75 26.438 1 92.44 306 ALA A O 1
ATOM 2379 N N . VAL A 1 307 ? 19.125 16.844 26.953 1 93.25 307 VAL A N 1
ATOM 2380 C CA . VAL A 1 307 ? 19.719 16.141 28.078 1 93.25 307 VAL A CA 1
ATOM 2381 C C . VAL A 1 307 ? 20.047 14.711 27.672 1 93.25 307 VAL A C 1
ATOM 2383 O O . VAL A 1 307 ? 20.719 13.992 28.406 1 93.25 307 VAL A O 1
ATOM 2386 N N . MET A 1 308 ? 19.547 14.32 26.578 1 90.62 308 MET A N 1
ATOM 2387 C CA . MET A 1 308 ? 19.812 12.953 26.125 1 90.62 308 MET A CA 1
ATOM 2388 C C . MET A 1 308 ? 21.141 12.875 25.391 1 90.62 308 MET A C 1
ATOM 2390 O O . MET A 1 308 ? 21.688 13.906 24.969 1 90.62 308 MET A O 1
ATOM 2394 N N . GLU A 1 309 ? 21.688 11.664 25.312 1 86.19 309 GLU A N 1
ATOM 2395 C CA . GLU A 1 309 ? 22.922 11.438 24.578 1 86.19 309 GLU A CA 1
ATOM 2396 C C . GLU A 1 309 ? 22.766 11.812 23.094 1 86.19 309 GLU A C 1
ATOM 2398 O O . GLU A 1 309 ? 21.672 11.695 22.547 1 86.19 309 GLU A O 1
ATOM 2403 N N . PRO A 1 310 ? 23.906 12.211 22.547 1 86.19 310 PRO A N 1
ATOM 2404 C CA . PRO A 1 310 ? 23.844 12.57 21.125 1 86.19 310 PRO A CA 1
ATOM 2405 C C . PRO A 1 310 ? 23.359 11.414 20.25 1 86.19 310 PRO A C 1
ATOM 2407 O O . PRO A 1 310 ? 23.734 10.258 20.484 1 86.19 310 PRO A O 1
ATOM 2410 N N . LEU A 1 311 ? 22.562 11.766 19.281 1 90.25 311 LEU A N 1
ATOM 2411 C CA . LEU A 1 311 ? 22.031 10.781 18.344 1 90.25 311 LEU A CA 1
ATOM 2412 C C . LEU A 1 311 ? 23.031 10.477 17.234 1 90.25 311 LEU A C 1
ATOM 2414 O O . LEU A 1 311 ? 23.391 11.359 16.453 1 90.25 311 LEU A O 1
ATOM 2418 N N . SER A 1 312 ? 23.5 9.188 17.141 1 91.56 312 SER A N 1
ATOM 2419 C CA . SER A 1 312 ? 24.531 8.867 16.156 1 91.56 312 SER A CA 1
ATOM 2420 C C . SER A 1 312 ? 24.078 7.73 15.242 1 91.56 312 SER A C 1
ATOM 2422 O O . SER A 1 312 ? 24.656 7.523 14.172 1 91.56 312 SER A O 1
ATOM 2424 N N . THR A 1 313 ? 23.078 7.059 15.734 1 94.88 313 THR A N 1
ATOM 2425 C CA . THR A 1 313 ? 22.562 5.941 14.945 1 94.88 313 THR A CA 1
ATOM 2426 C C . THR A 1 313 ? 21.047 6.023 14.82 1 94.88 313 THR A C 1
ATOM 2428 O O . THR A 1 313 ? 20.406 6.777 15.547 1 94.88 313 THR A O 1
ATOM 2431 N N . LYS A 1 314 ? 20.547 5.266 13.891 1 96.06 314 LYS A N 1
ATOM 2432 C CA . LYS A 1 314 ? 19.094 5.152 13.766 1 96.06 314 LYS A CA 1
ATOM 2433 C C . LYS A 1 314 ? 18.469 4.691 15.078 1 96.06 314 LYS A C 1
ATOM 2435 O O . LYS A 1 314 ? 17.422 5.191 15.484 1 96.06 314 LYS A O 1
ATOM 2440 N N . GLN A 1 315 ? 19.109 3.756 15.742 1 96 315 GLN A N 1
ATOM 2441 C CA . GLN A 1 315 ? 18.609 3.227 17.016 1 96 315 GLN A CA 1
ATOM 2442 C C . GLN A 1 315 ? 18.578 4.316 18.078 1 96 315 GLN A C 1
ATOM 2444 O O . GLN A 1 315 ? 17.656 4.348 18.906 1 96 315 GLN A O 1
ATOM 2449 N N . ASP A 1 316 ? 19.562 5.145 18.078 1 96.31 316 ASP A N 1
ATOM 2450 C CA . ASP A 1 316 ? 19.547 6.273 19 1 96.31 316 ASP A CA 1
ATOM 2451 C C . ASP A 1 316 ? 18.328 7.168 18.766 1 96.31 316 ASP A C 1
ATOM 2453 O O . ASP A 1 316 ? 17.688 7.629 19.703 1 96.31 316 ASP A O 1
ATOM 2457 N N . VAL A 1 317 ? 18.078 7.398 17.484 1 97.56 317 VAL A N 1
ATOM 2458 C CA . VAL A 1 317 ? 16.953 8.258 17.125 1 97.56 317 VAL A CA 1
ATOM 2459 C C . VAL A 1 317 ? 15.641 7.613 17.578 1 97.56 317 VAL A C 1
ATOM 2461 O O . VAL A 1 317 ? 14.773 8.289 18.141 1 97.56 317 VAL A O 1
ATOM 2464 N N . LEU A 1 318 ? 15.492 6.32 17.359 1 97.88 318 LEU A N 1
ATOM 2465 C CA . LEU A 1 318 ? 14.273 5.625 17.766 1 97.88 318 LEU A CA 1
ATOM 2466 C C . LEU A 1 318 ? 14.109 5.656 19.281 1 97.88 318 LEU A C 1
ATOM 2468 O O . LEU A 1 318 ? 12.992 5.785 19.781 1 97.88 318 LEU A O 1
ATOM 2472 N N . LYS A 1 319 ? 15.164 5.551 19.984 1 96.94 319 LYS A N 1
ATOM 2473 C CA . LYS A 1 319 ? 15.125 5.656 21.453 1 96.94 319 LYS A CA 1
ATOM 2474 C C . LYS A 1 319 ? 14.617 7.023 21.891 1 96.94 319 LYS A C 1
ATOM 2476 O O . LYS A 1 319 ? 13.797 7.121 22.797 1 96.94 319 LYS A O 1
ATOM 2481 N N . PHE A 1 320 ? 15.133 8.031 21.25 1 97.75 320 PHE A N 1
ATOM 2482 C CA . PHE A 1 320 ? 14.688 9.383 21.578 1 97.75 320 PHE A CA 1
ATOM 2483 C C . PHE A 1 320 ? 13.211 9.562 21.234 1 97.75 320 PHE A C 1
ATOM 2485 O O . PHE A 1 320 ? 12.438 10.055 22.047 1 97.75 320 PHE A O 1
ATOM 2492 N N . MET A 1 321 ? 12.828 9.102 20.016 1 97.88 321 MET A N 1
ATOM 2493 C CA . MET A 1 321 ? 11.461 9.273 19.531 1 97.88 321 MET A CA 1
ATOM 2494 C C . MET A 1 321 ? 10.484 8.477 20.391 1 97.88 321 MET A C 1
ATOM 2496 O O . MET A 1 321 ? 9.281 8.766 20.391 1 97.88 321 MET A O 1
ATOM 2500 N N . GLY A 1 322 ? 10.992 7.508 21.078 1 97.56 322 GLY A N 1
ATOM 2501 C CA . GLY A 1 322 ? 10.172 6.695 21.953 1 97.56 322 GLY A CA 1
ATOM 2502 C C . GLY A 1 322 ? 10.273 7.102 23.406 1 97.56 322 GLY A C 1
ATOM 2503 O O . GLY A 1 322 ? 9.711 6.438 24.281 1 97.56 322 GLY A O 1
ATOM 2504 N N . ASP A 1 323 ? 10.914 8.141 23.75 1 97.31 323 ASP A N 1
ATOM 2505 C CA . ASP A 1 323 ? 11.211 8.539 25.125 1 97.31 323 ASP A CA 1
ATOM 2506 C C . ASP A 1 323 ? 9.945 9 25.844 1 97.31 323 ASP A C 1
ATOM 2508 O O . ASP A 1 323 ? 9.188 9.812 25.328 1 97.31 323 ASP A O 1
ATOM 2512 N N . THR A 1 324 ? 9.742 8.508 27.062 1 95.81 324 THR A N 1
ATOM 2513 C CA . THR A 1 324 ? 8.586 8.867 27.875 1 95.81 324 THR A CA 1
ATOM 2514 C C . THR A 1 324 ? 9.023 9.383 29.234 1 95.81 324 THR A C 1
ATOM 2516 O O . THR A 1 324 ? 8.258 9.344 30.203 1 95.81 324 THR A O 1
ATOM 2519 N N . ALA A 1 325 ? 10.227 9.828 29.328 1 94.94 325 ALA A N 1
ATOM 2520 C CA . ALA A 1 325 ? 10.805 10.188 30.625 1 94.94 325 ALA A CA 1
ATOM 2521 C C . ALA A 1 325 ? 10.109 11.414 31.203 1 94.94 325 ALA A C 1
ATOM 2523 O O . ALA A 1 325 ? 9.961 11.523 32.438 1 94.94 325 ALA A O 1
ATOM 2524 N N . ASP A 1 326 ? 9.82 12.398 30.359 1 95.25 326 ASP A N 1
ATOM 2525 C CA . ASP A 1 326 ? 9.07 13.555 30.828 1 95.25 326 ASP A CA 1
ATOM 2526 C C . ASP A 1 326 ? 7.645 13.164 31.203 1 95.25 326 ASP A C 1
ATOM 2528 O O . ASP A 1 326 ? 6.859 12.758 30.359 1 95.25 326 ASP A O 1
ATOM 2532 N N . PRO A 1 327 ? 7.254 13.359 32.438 1 92.69 327 PRO A N 1
ATOM 2533 C CA . PRO A 1 327 ? 5.949 12.852 32.844 1 92.69 327 PRO A CA 1
ATOM 2534 C C . PRO A 1 327 ? 4.789 13.719 32.375 1 92.69 327 PRO A C 1
ATOM 2536 O O . PRO A 1 327 ? 3.641 13.273 32.375 1 92.69 327 PRO A O 1
ATOM 2539 N N . GLU A 1 328 ? 5.066 14.938 32.062 1 91.88 328 GLU A N 1
ATOM 2540 C CA . GLU A 1 328 ? 4.004 15.844 31.656 1 91.88 328 GLU A CA 1
ATOM 2541 C C . GLU A 1 328 ? 3.824 15.836 30.141 1 91.88 328 GLU A C 1
ATOM 2543 O O . GLU A 1 328 ? 2.709 15.664 29.641 1 91.88 328 GLU A O 1
ATOM 2548 N N . TYR A 1 329 ? 4.961 16.047 29.406 1 91.69 329 TYR A N 1
ATOM 2549 C CA . TYR A 1 329 ? 4.941 16.125 27.953 1 91.69 329 TYR A CA 1
ATOM 2550 C C . TYR A 1 329 ? 6.082 15.305 27.359 1 91.69 329 TYR A C 1
ATOM 2552 O O . TYR A 1 329 ? 7.066 15.867 26.875 1 91.69 329 TYR A O 1
ATOM 2560 N N . PRO A 1 330 ? 5.914 14.023 27.266 1 94.5 330 PRO A N 1
ATOM 2561 C CA . PRO A 1 330 ? 6.977 13.164 26.734 1 94.5 330 PRO A CA 1
ATOM 2562 C C . PRO A 1 330 ? 7.148 13.312 25.234 1 94.5 330 PRO A C 1
ATOM 2564 O O . PRO A 1 330 ? 6.266 13.844 24.547 1 94.5 330 PRO A O 1
ATOM 2567 N N . VAL A 1 331 ? 8.273 12.875 24.734 1 96.06 331 VAL A N 1
ATOM 2568 C CA . VAL A 1 331 ? 8.531 12.875 23.297 1 96.06 331 VAL A CA 1
ATOM 2569 C C . VAL A 1 331 ? 7.566 11.93 22.594 1 96.06 331 VAL A C 1
ATOM 2571 O O . VAL A 1 331 ? 6.918 12.297 21.609 1 96.06 331 VAL A O 1
ATOM 2574 N N . TYR A 1 332 ? 7.578 10.75 23.109 1 96.69 332 TYR A N 1
ATOM 2575 C CA . TYR A 1 332 ? 6.504 9.859 22.703 1 96.69 332 TYR A CA 1
ATOM 2576 C C . TYR A 1 332 ? 5.238 10.117 23.516 1 96.69 332 TYR A C 1
ATOM 2578 O O . TYR A 1 332 ? 5.094 9.617 24.625 1 96.69 332 TYR A O 1
ATOM 2586 N N . ARG A 1 333 ? 4.387 10.812 22.953 1 92.44 333 ARG A N 1
ATOM 2587 C CA . ARG A 1 333 ? 3.207 11.273 23.672 1 92.44 333 ARG A CA 1
ATOM 2588 C C . ARG A 1 333 ? 2.242 10.125 23.938 1 92.44 333 ARG A C 1
ATOM 2590 O O . ARG A 1 333 ? 1.845 9.414 23 1 92.44 333 ARG A O 1
ATOM 2597 N N . SER A 1 334 ? 1.8 9.914 25.203 1 87.12 334 SER A N 1
ATOM 2598 C CA . SER A 1 334 ? 1.015 8.758 25.641 1 87.12 334 SER A CA 1
ATOM 2599 C C . SER A 1 334 ? -0.195 9.188 26.469 1 87.12 334 SER A C 1
ATOM 2601 O O . SER A 1 334 ? -0.635 8.461 27.359 1 87.12 334 SER A O 1
ATOM 2603 N N . GLN A 1 335 ? -0.65 10.391 26.141 1 81 335 GLN A N 1
ATOM 2604 C CA . GLN A 1 335 ? -1.843 10.914 26.797 1 81 335 GLN A CA 1
ATOM 2605 C C . GLN A 1 335 ? -1.646 10.992 28.297 1 81 335 GLN A C 1
ATOM 2607 O O . GLN A 1 335 ? -2.441 10.445 29.062 1 81 335 GLN A O 1
ATOM 2612 N N . THR A 1 336 ? -0.796 11.789 28.703 1 80.19 336 THR A N 1
ATOM 2613 C CA . THR A 1 336 ? -0.625 12.07 30.109 1 80.19 336 THR A CA 1
ATOM 2614 C C . THR A 1 336 ? -1.717 13.008 30.625 1 80.19 336 THR A C 1
ATOM 2616 O O . THR A 1 336 ? -2.59 13.422 29.844 1 80.19 336 THR A O 1
ATOM 2619 N N . ARG A 1 337 ? -1.713 13.328 31.859 1 75.5 337 ARG A N 1
ATOM 2620 C CA . ARG A 1 337 ? -2.719 14.18 32.469 1 75.5 337 ARG A CA 1
ATOM 2621 C C . ARG A 1 337 ? -2.783 15.539 31.797 1 75.5 337 ARG A C 1
ATOM 2623 O O . ARG A 1 337 ? -3.867 16.094 31.609 1 75.5 337 ARG A O 1
ATOM 2630 N N . ASN A 1 338 ? -1.71 16.062 31.375 1 78.06 338 ASN A N 1
ATOM 2631 C CA . ASN A 1 338 ? -1.628 17.406 30.812 1 78.06 338 ASN A CA 1
ATOM 2632 C C . ASN A 1 338 ? -1.584 17.375 29.297 1 78.06 338 ASN A C 1
ATOM 2634 O O . ASN A 1 338 ? -1.589 18.422 28.641 1 78.06 338 ASN A O 1
ATOM 2638 N N . ASP A 1 339 ? -1.523 16.172 28.75 1 82.94 339 ASP A N 1
ATOM 2639 C CA . ASP A 1 339 ? -1.37 16 27.312 1 82.94 339 ASP A CA 1
ATOM 2640 C C . ASP A 1 339 ? -2.43 15.055 26.75 1 82.94 339 ASP A C 1
ATOM 2642 O O . ASP A 1 339 ? -2.279 13.836 26.828 1 82.94 339 ASP A O 1
ATOM 2646 N N . VAL A 1 340 ? -3.414 15.617 26.062 1 79.31 340 VAL A N 1
ATOM 2647 C CA . VAL A 1 340 ? -4.539 14.812 25.609 1 79.31 340 VAL A CA 1
ATOM 2648 C C . VAL A 1 340 ? -4.184 14.141 24.281 1 79.31 340 VAL A C 1
ATOM 2650 O O . VAL A 1 340 ? -4.91 13.266 23.797 1 79.31 340 VAL A O 1
ATOM 2653 N N . PHE A 1 341 ? -3.068 14.531 23.688 1 87.25 341 PHE A N 1
ATOM 2654 C CA . PHE A 1 341 ? -2.668 13.977 22.406 1 87.25 341 PHE A CA 1
ATOM 2655 C C . PHE A 1 341 ? -1.722 12.797 22.594 1 87.25 341 PHE A C 1
ATOM 2657 O O . PHE A 1 341 ? -1.208 12.578 23.688 1 87.25 341 PHE A O 1
ATOM 2664 N N . MET A 1 342 ? -1.57 12.047 21.594 1 91.88 342 MET A N 1
ATOM 2665 C CA . MET A 1 342 ? -0.679 10.891 21.625 1 91.88 342 MET A CA 1
ATOM 2666 C C . MET A 1 342 ? 0.079 10.75 20.312 1 91.88 342 MET A C 1
ATOM 2668 O O . MET A 1 342 ? -0.352 11.273 19.281 1 91.88 342 MET A O 1
ATOM 2672 N N . THR A 1 343 ? 1.202 10.086 20.391 1 95.19 343 THR A N 1
ATOM 2673 C CA . THR A 1 343 ? 1.861 9.672 19.156 1 95.19 343 THR A CA 1
ATOM 2674 C C . THR A 1 343 ? 1.089 8.539 18.484 1 95.19 343 THR A C 1
ATOM 2676 O O . THR A 1 343 ? 0.983 7.441 19.047 1 95.19 343 THR A O 1
ATOM 2679 N N . THR A 1 344 ? 0.6 8.828 17.328 1 94.75 344 THR A N 1
ATOM 2680 C CA . THR A 1 344 ? -0.281 7.879 16.672 1 94.75 344 THR A CA 1
ATOM 2681 C C . THR A 1 344 ? 0.517 6.953 15.75 1 94.75 344 THR A C 1
ATOM 2683 O O . THR A 1 344 ? 0.102 5.824 15.492 1 94.75 344 THR A O 1
ATOM 2686 N N . SER A 1 345 ? 1.575 7.406 15.273 1 96.06 345 SER A N 1
ATOM 2687 C CA . SER A 1 345 ? 2.434 6.648 14.367 1 96.06 345 SER A CA 1
ATOM 2688 C C . SER A 1 345 ? 3.809 7.297 14.242 1 96.06 345 SER A C 1
ATOM 2690 O O . SER A 1 345 ? 3.961 8.492 14.477 1 96.06 345 SER A O 1
ATOM 2692 N N . THR A 1 346 ? 4.762 6.527 14.023 1 98.06 346 THR A N 1
ATOM 2693 C CA . THR A 1 346 ? 6.105 7.016 13.734 1 98.06 346 THR A CA 1
ATOM 2694 C C . THR A 1 346 ? 6.566 6.539 12.359 1 98.06 346 THR A C 1
ATOM 2696 O O . THR A 1 346 ? 6.52 5.344 12.062 1 98.06 346 THR A O 1
ATOM 2699 N N . GLY A 1 347 ? 6.891 7.457 11.5 1 98.38 347 GLY A N 1
ATOM 2700 C CA . GLY A 1 347 ? 7.477 7.152 10.211 1 98.38 347 GLY A CA 1
ATOM 2701 C C . GLY A 1 347 ? 8.984 7.316 10.188 1 98.38 347 GLY A C 1
ATOM 2702 O O . GLY A 1 347 ? 9.508 8.352 10.609 1 98.38 347 GLY A O 1
ATOM 2703 N N . VAL A 1 348 ? 9.703 6.324 9.727 1 98.62 348 VAL A N 1
ATOM 2704 C CA . VAL A 1 348 ? 11.156 6.344 9.641 1 98.62 348 VAL A CA 1
ATOM 2705 C C . VAL A 1 348 ? 11.586 6.215 8.18 1 98.62 348 VAL A C 1
ATOM 2707 O O . VAL A 1 348 ? 11.531 5.129 7.602 1 98.62 348 VAL A O 1
ATOM 2710 N N . PHE A 1 349 ? 12.062 7.289 7.617 1 98.56 349 PHE A N 1
ATOM 2711 C CA . PHE A 1 349 ? 12.703 7.227 6.312 1 98.56 349 PHE A CA 1
ATOM 2712 C C . PHE A 1 349 ? 14.18 6.867 6.453 1 98.56 349 PHE A C 1
ATOM 2714 O O . PHE A 1 349 ? 14.977 7.672 6.941 1 98.56 349 PHE A O 1
ATOM 2721 N N . ASP A 1 350 ? 14.539 5.727 6.109 1 97.69 350 ASP A N 1
ATOM 2722 C CA . ASP A 1 350 ? 15.922 5.281 6.035 1 97.69 350 ASP A CA 1
ATOM 2723 C C . ASP A 1 350 ? 16.438 5.312 4.598 1 97.69 350 ASP A C 1
ATOM 2725 O O . ASP A 1 350 ? 16.219 4.375 3.834 1 97.69 350 ASP A O 1
ATOM 2729 N N . LEU A 1 351 ? 17.188 6.301 4.258 1 95.94 351 LEU A N 1
ATOM 2730 C CA . LEU A 1 351 ? 17.547 6.562 2.867 1 95.94 351 LEU A CA 1
ATOM 2731 C C . LEU A 1 351 ? 18.625 5.59 2.393 1 95.94 351 LEU A C 1
ATOM 2733 O O . LEU A 1 351 ? 18.719 5.301 1.198 1 95.94 351 LEU A O 1
ATOM 2737 N N . GLU A 1 352 ? 19.406 5.082 3.295 1 92.12 352 GLU A N 1
ATOM 2738 C CA . GLU A 1 352 ? 20.406 4.086 2.912 1 92.12 352 GLU A CA 1
ATOM 2739 C C . GLU A 1 352 ? 19.75 2.752 2.568 1 92.12 352 GLU A C 1
ATOM 2741 O O . GLU A 1 352 ? 20.125 2.105 1.588 1 92.12 352 GLU A O 1
ATOM 2746 N N . ALA A 1 353 ? 18.812 2.42 3.418 1 93.12 353 ALA A N 1
ATOM 2747 C CA . ALA A 1 353 ? 18.109 1.165 3.184 1 93.12 353 ALA A CA 1
ATOM 2748 C C . ALA A 1 353 ? 17.078 1.319 2.068 1 93.12 353 ALA A C 1
ATOM 2750 O O . ALA A 1 353 ? 16.594 0.326 1.517 1 93.12 353 ALA A O 1
ATOM 2751 N N . GLY A 1 354 ? 16.719 2.561 1.781 1 94.81 354 GLY A N 1
ATOM 2752 C CA . GLY A 1 354 ? 15.703 2.826 0.765 1 94.81 354 GLY A CA 1
ATOM 2753 C C . GLY A 1 354 ? 14.305 2.424 1.191 1 94.81 354 GLY A C 1
ATOM 2754 O O . GLY A 1 354 ? 13.57 1.807 0.419 1 94.81 354 GLY A O 1
ATOM 2755 N N . VAL A 1 355 ? 13.969 2.736 2.432 1 97.31 355 VAL A N 1
ATOM 2756 C CA . VAL A 1 355 ? 12.664 2.26 2.893 1 97.31 355 VAL A CA 1
ATOM 2757 C C . VAL A 1 355 ? 12.016 3.316 3.781 1 97.31 355 VAL A C 1
ATOM 2759 O O . VAL A 1 355 ? 12.703 4.156 4.363 1 97.31 355 VAL A O 1
ATOM 2762 N N . LEU A 1 356 ? 10.734 3.35 3.875 1 98.44 356 LEU A N 1
ATOM 2763 C CA . LEU A 1 356 ? 9.922 3.947 4.93 1 98.44 356 LEU A CA 1
ATOM 2764 C C . LEU A 1 356 ? 9.398 2.877 5.879 1 98.44 356 LEU A C 1
ATOM 2766 O O . LEU A 1 356 ? 8.625 2.006 5.473 1 98.44 356 LEU A O 1
ATOM 2770 N N . GLU A 1 357 ? 9.828 2.9 7.121 1 98.19 357 GLU A N 1
ATOM 2771 C CA . GLU A 1 357 ? 9.297 2.041 8.172 1 98.19 357 GLU A CA 1
ATOM 2772 C C . GLU A 1 357 ? 8.172 2.734 8.938 1 98.19 357 GLU A C 1
ATOM 2774 O O . GLU A 1 357 ? 8.312 3.893 9.336 1 98.19 357 GLU A O 1
ATOM 2779 N N . VAL A 1 358 ? 7.086 2.055 9.148 1 98.12 358 VAL A N 1
ATOM 2780 C CA . VAL A 1 358 ? 5.953 2.619 9.875 1 98.12 358 VAL A CA 1
ATOM 2781 C C . VAL A 1 358 ? 5.746 1.854 11.18 1 98.12 358 VAL A C 1
ATOM 2783 O O . VAL A 1 358 ? 5.633 0.625 11.18 1 98.12 358 VAL A O 1
ATOM 2786 N N . TYR A 1 359 ? 5.742 2.572 12.281 1 96.81 359 TYR A N 1
ATOM 2787 C CA . TYR A 1 359 ? 5.445 2.035 13.609 1 96.81 359 TYR A CA 1
ATOM 2788 C C . TYR A 1 359 ? 4.125 2.588 14.141 1 96.81 359 TYR A C 1
ATOM 2790 O O . TYR A 1 359 ? 3.908 3.803 14.133 1 96.81 359 TYR A O 1
ATOM 2798 N N . THR A 1 360 ? 3.254 1.72 14.609 1 94.19 360 THR A N 1
ATOM 2799 C CA . THR A 1 360 ? 1.981 2.162 15.164 1 94.19 360 THR A CA 1
ATOM 2800 C C . THR A 1 360 ? 2.025 2.15 16.688 1 94.19 360 THR A C 1
ATOM 2802 O O . THR A 1 360 ? 1.038 2.484 17.344 1 94.19 360 THR A O 1
ATOM 2805 N N . ASP A 1 361 ? 3.104 1.727 17.219 1 94 361 ASP A N 1
ATOM 2806 C CA . ASP A 1 361 ? 3.391 1.791 18.656 1 94 361 ASP A CA 1
ATOM 2807 C C . ASP A 1 361 ? 4.793 2.342 18.906 1 94 361 ASP A C 1
ATOM 2809 O O . ASP A 1 361 ? 5.492 2.73 17.969 1 94 361 ASP A O 1
ATOM 2813 N N . ASN A 1 362 ? 5.16 2.447 20.188 1 96.75 362 ASN A N 1
ATOM 2814 C CA . ASN A 1 362 ? 6.438 3.043 20.562 1 96.75 362 ASN A CA 1
ATOM 2815 C C . ASN A 1 362 ? 7.602 2.361 19.859 1 96.75 362 ASN A C 1
ATOM 2817 O O . ASN A 1 362 ? 7.898 1.193 20.109 1 96.75 362 ASN A O 1
ATOM 2821 N N . PRO A 1 363 ? 8.258 3.1 18.969 1 96.69 363 PRO A N 1
ATOM 2822 C CA . PRO A 1 363 ? 9.281 2.471 18.125 1 96.69 363 PRO A CA 1
ATOM 2823 C C . PRO A 1 363 ? 10.5 2.006 18.938 1 96.69 363 PRO A C 1
ATOM 2825 O O . PRO A 1 363 ? 11.273 1.176 18.453 1 96.69 363 PRO A O 1
ATOM 2828 N N . SER A 1 364 ? 10.719 2.561 20.125 1 96.12 364 SER A N 1
ATOM 2829 C CA . SER A 1 364 ? 11.859 2.164 20.938 1 96.12 364 SER A CA 1
ATOM 2830 C C . SER A 1 364 ? 11.641 0.793 21.578 1 96.12 364 SER A C 1
ATOM 2832 O O . SER A 1 364 ? 12.578 0.171 22.078 1 96.12 364 SER A O 1
ATOM 2834 N N . LYS A 1 365 ? 10.422 0.348 21.531 1 94.81 365 LYS A N 1
ATOM 2835 C CA . LYS A 1 365 ? 10.078 -0.909 22.188 1 94.81 365 LYS A CA 1
ATOM 2836 C C . LYS A 1 365 ? 9.773 -2 21.172 1 94.81 365 LYS A C 1
ATOM 2838 O O . LYS A 1 365 ? 9.383 -3.111 21.531 1 94.81 365 LYS A O 1
ATOM 2843 N N . ARG A 1 366 ? 9.844 -1.709 19.984 1 91.62 366 ARG A N 1
ATOM 2844 C CA . ARG A 1 366 ? 9.539 -2.664 18.922 1 91.62 366 ARG A CA 1
ATOM 2845 C C . ARG A 1 366 ? 10.805 -3.152 18.234 1 91.62 366 ARG A C 1
ATOM 2847 O O . ARG A 1 366 ? 11.719 -2.363 17.969 1 91.62 366 ARG A O 1
ATOM 2854 N N . LYS A 1 367 ? 10.812 -4.398 17.938 1 87.94 367 LYS A N 1
ATOM 2855 C CA . LYS A 1 367 ? 11.961 -4.969 17.234 1 87.94 367 LYS A CA 1
ATOM 2856 C C . LYS A 1 367 ? 11.875 -4.703 15.734 1 87.94 367 LYS A C 1
ATOM 2858 O O . LYS A 1 367 ? 12.906 -4.605 15.062 1 87.94 367 LYS A O 1
ATOM 2863 N N . GLU A 1 368 ? 10.664 -4.633 15.266 1 91.75 368 GLU A N 1
ATOM 2864 C CA . GLU A 1 368 ? 10.422 -4.457 13.836 1 91.75 368 GLU A CA 1
ATOM 2865 C C . GLU A 1 368 ? 9.266 -3.496 13.586 1 91.75 368 GLU A C 1
ATOM 2867 O O . GLU A 1 368 ? 8.383 -3.348 14.438 1 91.75 368 GLU A O 1
ATOM 2872 N N . PRO A 1 369 ? 9.375 -2.795 12.461 1 95.94 369 PRO A N 1
ATOM 2873 C CA . PRO A 1 369 ? 8.227 -1.969 12.094 1 95.94 369 PRO A CA 1
ATOM 2874 C C . PRO A 1 369 ? 6.984 -2.797 11.766 1 95.94 369 PRO A C 1
ATOM 2876 O O . PRO A 1 369 ? 7.082 -4.012 11.578 1 95.94 369 PRO A O 1
ATOM 2879 N N . ASP A 1 370 ? 5.887 -2.182 11.742 1 94.69 370 ASP A N 1
ATOM 2880 C CA . ASP A 1 370 ? 4.637 -2.852 11.398 1 94.69 370 ASP A CA 1
ATOM 2881 C C . ASP A 1 370 ? 4.523 -3.066 9.891 1 94.69 370 ASP A C 1
ATOM 2883 O O . ASP A 1 370 ? 4 -4.086 9.438 1 94.69 370 ASP A O 1
ATOM 2887 N N . VAL A 1 371 ? 5.02 -2.09 9.125 1 96.62 371 VAL A N 1
ATOM 2888 C CA . VAL A 1 371 ? 5.031 -2.156 7.664 1 96.62 371 VAL A CA 1
ATOM 2889 C C . VAL A 1 371 ? 6.266 -1.438 7.125 1 96.62 371 VAL A C 1
ATOM 2891 O O . VAL A 1 371 ? 6.758 -0.485 7.734 1 96.62 371 VAL A O 1
ATOM 2894 N N . ILE A 1 372 ? 6.746 -1.937 6.008 1 97.44 372 ILE A N 1
ATOM 2895 C CA . ILE A 1 372 ? 7.859 -1.307 5.312 1 97.44 372 ILE A CA 1
ATOM 2896 C C . ILE A 1 372 ? 7.453 -0.978 3.877 1 97.44 372 ILE A C 1
ATOM 2898 O O . ILE A 1 372 ? 7.043 -1.863 3.125 1 97.44 372 ILE A O 1
ATOM 2902 N N . PHE A 1 373 ? 7.523 0.22 3.492 1 98.06 373 PHE A N 1
ATOM 2903 C CA . PHE A 1 373 ? 7.371 0.617 2.098 1 98.06 373 PHE A CA 1
ATOM 2904 C C . PHE A 1 373 ? 8.727 0.787 1.43 1 98.06 373 PHE A C 1
ATOM 2906 O O . PHE A 1 373 ? 9.625 1.423 1.986 1 98.06 373 PHE A O 1
ATOM 2913 N N . LEU A 1 374 ? 8.906 0.253 0.281 1 96.69 374 LEU A N 1
ATOM 2914 C CA . LEU A 1 374 ? 10.133 0.461 -0.488 1 96.69 374 LEU A CA 1
ATOM 2915 C C . LEU A 1 374 ? 10.102 1.805 -1.208 1 96.69 374 LEU A C 1
ATOM 2917 O O . LEU A 1 374 ? 9.133 2.113 -1.911 1 96.69 374 LEU A O 1
ATOM 2921 N N . LEU A 1 375 ? 11.102 2.578 -0.988 1 96.69 375 LEU A N 1
ATOM 2922 C CA . LEU A 1 375 ? 11.141 3.906 -1.589 1 96.69 375 LEU A CA 1
ATOM 2923 C C . LEU A 1 375 ? 11.578 3.832 -3.047 1 96.69 375 LEU A C 1
ATOM 2925 O O . LEU A 1 375 ? 12.367 2.963 -3.418 1 96.69 375 LEU A O 1
ATOM 2929 N N . PRO A 1 376 ? 11.031 4.785 -3.844 1 91.75 376 PRO A N 1
ATOM 2930 C CA . PRO A 1 376 ? 11.492 4.844 -5.23 1 91.75 376 PRO A CA 1
ATOM 2931 C C . PRO A 1 376 ? 12.938 5.324 -5.352 1 91.75 376 PRO A C 1
ATOM 2933 O O . PRO A 1 376 ? 13.336 6.277 -4.672 1 91.75 376 PRO A O 1
ATOM 2936 N N . VAL A 1 377 ? 13.75 4.57 -6.121 1 83.25 377 VAL A N 1
ATOM 2937 C CA . VAL A 1 377 ? 15.148 4.957 -6.293 1 83.25 377 VAL A CA 1
ATOM 2938 C C . VAL A 1 377 ? 15.445 5.164 -7.773 1 83.25 377 VAL A C 1
ATOM 2940 O O . VAL A 1 377 ? 14.82 4.539 -8.633 1 83.25 377 VAL A O 1
ATOM 2943 N N . MET B 1 1 ? 6.902 -10.531 11.422 1 79 1 MET B N 1
ATOM 2944 C CA . MET B 1 1 ? 7.707 -9.852 10.414 1 79 1 MET B CA 1
ATOM 2945 C C . MET B 1 1 ? 6.91 -8.734 9.742 1 79 1 MET B C 1
ATOM 2947 O O . MET B 1 1 ? 5.688 -8.828 9.633 1 79 1 MET B O 1
ATOM 2951 N N . ALA B 1 2 ? 7.617 -7.773 9.297 1 90 2 ALA B N 1
ATOM 2952 C CA . ALA B 1 2 ? 6.941 -6.629 8.688 1 90 2 ALA B CA 1
ATOM 2953 C C . ALA B 1 2 ? 6.598 -6.914 7.227 1 90 2 ALA B C 1
ATOM 2955 O O . ALA B 1 2 ? 7.398 -7.504 6.5 1 90 2 ALA B O 1
ATOM 2956 N N . VAL B 1 3 ? 5.434 -6.617 6.879 1 94.62 3 VAL B N 1
ATOM 2957 C CA . VAL B 1 3 ? 5.027 -6.703 5.477 1 94.62 3 VAL B CA 1
ATOM 2958 C C . VAL B 1 3 ? 5.715 -5.602 4.672 1 94.62 3 VAL B C 1
ATOM 2960 O O . VAL B 1 3 ? 5.75 -4.445 5.098 1 94.62 3 VAL B O 1
ATOM 2963 N N . ARG B 1 4 ? 6.324 -5.973 3.576 1 97 4 ARG B N 1
ATOM 2964 C CA . ARG B 1 4 ? 6.93 -5.012 2.662 1 97 4 ARG B CA 1
ATOM 2965 C C . ARG B 1 4 ? 5.984 -4.672 1.517 1 97 4 ARG B C 1
ATOM 2967 O O . ARG B 1 4 ? 5.293 -5.547 0.992 1 97 4 ARG B O 1
ATOM 2974 N N . VAL B 1 5 ? 5.898 -3.393 1.189 1 97.94 5 VAL B N 1
ATOM 2975 C CA . VAL B 1 5 ? 5.008 -2.928 0.129 1 97.94 5 VAL B CA 1
ATOM 2976 C C . VAL B 1 5 ? 5.805 -2.139 -0.905 1 97.94 5 VAL B C 1
ATOM 2978 O O . VAL B 1 5 ? 6.559 -1.227 -0.554 1 97.94 5 VAL B O 1
ATOM 2981 N N . CYS B 1 6 ? 5.711 -2.469 -2.123 1 97.69 6 CYS B N 1
ATOM 2982 C CA . CYS B 1 6 ? 6.328 -1.791 -3.256 1 97.69 6 CYS B CA 1
ATOM 2983 C C . CYS B 1 6 ? 5.273 -1.127 -4.137 1 97.69 6 CYS B C 1
ATOM 2985 O O . CYS B 1 6 ? 4.441 -1.809 -4.734 1 97.69 6 CYS B O 1
ATOM 2987 N N . CYS B 1 7 ? 5.293 0.218 -4.207 1 97.12 7 CYS B N 1
ATOM 2988 C CA . CYS B 1 7 ? 4.344 0.975 -5.012 1 97.12 7 CYS B CA 1
ATOM 2989 C C . CYS B 1 7 ? 4.969 1.398 -6.336 1 97.12 7 CYS B C 1
ATOM 2991 O O . CYS B 1 7 ? 5.996 2.078 -6.355 1 97.12 7 CYS B O 1
ATOM 2993 N N . VAL B 1 8 ? 4.277 1.014 -7.469 1 97.5 8 VAL B N 1
ATOM 2994 C CA . VAL B 1 8 ? 4.906 1.25 -8.766 1 97.5 8 VAL B CA 1
ATOM 2995 C C . VAL B 1 8 ? 3.861 1.734 -9.766 1 97.5 8 VAL B C 1
ATOM 2997 O O . VAL B 1 8 ? 2.668 1.458 -9.609 1 97.5 8 VAL B O 1
ATOM 3000 N N . ARG B 1 9 ? 4.336 2.416 -10.82 1 96.94 9 ARG B N 1
ATOM 3001 C CA . ARG B 1 9 ? 3.447 2.93 -11.859 1 96.94 9 ARG B CA 1
ATOM 3002 C C . ARG B 1 9 ? 4.188 3.09 -13.18 1 96.94 9 ARG B C 1
ATOM 3004 O O . ARG B 1 9 ? 5.391 3.352 -13.195 1 96.94 9 ARG B O 1
ATOM 3011 N N . GLY B 1 10 ? 3.475 3.027 -14.289 1 96.88 10 GLY B N 1
ATOM 3012 C CA . GLY B 1 10 ? 4.016 3.281 -15.609 1 96.88 10 GLY B CA 1
ATOM 3013 C C . GLY B 1 10 ? 3.775 2.141 -16.578 1 96.88 10 GLY B C 1
ATOM 3014 O O . GLY B 1 10 ? 2.824 1.374 -16.422 1 96.88 10 GLY B O 1
ATOM 3015 N N . SER B 1 11 ? 4.562 2.084 -17.625 1 98 11 SER B N 1
ATOM 3016 C CA . SER B 1 11 ? 4.473 0.977 -18.562 1 98 11 SER B CA 1
ATOM 3017 C C . SER B 1 11 ? 4.883 -0.34 -17.922 1 98 11 SER B C 1
ATOM 3019 O O . SER B 1 11 ? 5.43 -0.349 -16.812 1 98 11 SER B O 1
ATOM 3021 N N . HIS B 1 12 ? 4.617 -1.408 -18.578 1 98.5 12 HIS B N 1
ATOM 3022 C CA . HIS B 1 12 ? 5.023 -2.719 -18.094 1 98.5 12 HIS B CA 1
ATOM 3023 C C . HIS B 1 12 ? 6.523 -2.773 -17.828 1 98.5 12 HIS B C 1
ATOM 3025 O O . HIS B 1 12 ? 6.961 -3.258 -16.781 1 98.5 12 HIS B O 1
ATOM 3031 N N . TYR B 1 13 ? 7.32 -2.238 -18.75 1 98.56 13 TYR B N 1
ATOM 3032 C CA . TYR B 1 13 ? 8.766 -2.176 -18.562 1 98.56 13 TYR B CA 1
ATOM 3033 C C . TYR B 1 13 ? 9.133 -1.332 -17.344 1 98.56 13 TYR B C 1
ATOM 3035 O O . TYR B 1 13 ? 9.953 -1.739 -16.531 1 98.56 13 TYR B O 1
ATOM 3043 N N . GLN B 1 14 ? 8.508 -0.204 -17.203 1 97.94 14 GLN B N 1
ATOM 3044 C CA . GLN B 1 14 ? 8.82 0.726 -16.125 1 97.94 14 GLN B CA 1
ATOM 3045 C C . GLN B 1 14 ? 8.484 0.124 -14.758 1 97.94 14 GLN B C 1
ATOM 3047 O O . GLN B 1 14 ? 9.219 0.307 -13.789 1 97.94 14 GLN B O 1
ATOM 3052 N N . VAL B 1 15 ? 7.359 -0.523 -14.695 1 98.06 15 VAL B N 1
ATOM 3053 C CA . VAL B 1 15 ? 6.965 -1.147 -13.445 1 98.06 15 VAL B CA 1
ATOM 3054 C C . VAL B 1 15 ? 7.965 -2.238 -13.07 1 98.06 15 VAL B C 1
ATOM 3056 O O . VAL B 1 15 ? 8.352 -2.361 -11.906 1 98.06 15 VAL B O 1
ATOM 3059 N N . GLY B 1 16 ? 8.383 -3.021 -14.062 1 98.56 16 GLY B N 1
ATOM 3060 C CA . GLY B 1 16 ? 9.438 -3.994 -13.812 1 98.56 16 GLY B CA 1
ATOM 3061 C C . GLY B 1 16 ? 10.719 -3.363 -13.305 1 98.56 16 GLY B C 1
ATOM 3062 O O . GLY B 1 16 ? 11.328 -3.854 -12.352 1 98.56 16 GLY B O 1
ATOM 3063 N N . LEU B 1 17 ? 11.125 -2.289 -13.953 1 98.5 17 LEU B N 1
ATOM 3064 C CA . LEU B 1 17 ? 12.344 -1.576 -13.578 1 98.5 17 LEU B CA 1
ATOM 3065 C C . LEU B 1 17 ? 12.266 -1.071 -12.148 1 98.5 17 LEU B C 1
ATOM 3067 O O . LEU B 1 17 ? 13.227 -1.201 -11.383 1 98.5 17 LEU B O 1
ATOM 3071 N N . GLN B 1 18 ? 11.164 -0.52 -11.805 1 97.56 18 GLN B N 1
ATOM 3072 C CA . GLN B 1 18 ? 10.961 0.027 -10.461 1 97.56 18 GLN B CA 1
ATOM 3073 C C . GLN B 1 18 ? 11.016 -1.072 -9.406 1 97.56 18 GLN B C 1
ATOM 3075 O O . GLN B 1 18 ? 11.656 -0.912 -8.367 1 97.56 18 GLN B O 1
ATOM 3080 N N . ILE B 1 19 ? 10.375 -2.184 -9.617 1 98.19 19 ILE B N 1
ATOM 3081 C CA . ILE B 1 19 ? 10.398 -3.309 -8.688 1 98.19 19 ILE B CA 1
ATOM 3082 C C . ILE B 1 19 ? 11.836 -3.824 -8.555 1 98.19 19 ILE B C 1
ATOM 3084 O O . ILE B 1 19 ? 12.32 -4.043 -7.441 1 98.19 19 ILE B O 1
ATOM 3088 N N . GLY B 1 20 ? 12.469 -4.008 -9.742 1 98.44 20 GLY B N 1
ATOM 3089 C CA . GLY B 1 20 ? 13.844 -4.484 -9.727 1 98.44 20 GLY B CA 1
ATOM 3090 C C . GLY B 1 20 ? 14.773 -3.607 -8.906 1 98.44 20 GLY B C 1
ATOM 3091 O O . GLY B 1 20 ? 15.625 -4.109 -8.172 1 98.44 20 GLY B O 1
ATOM 3092 N N . ARG B 1 21 ? 14.617 -2.324 -9.016 1 96.62 21 ARG B N 1
ATOM 3093 C CA . ARG B 1 21 ? 15.461 -1.385 -8.289 1 96.62 21 ARG B CA 1
ATOM 3094 C C . ARG B 1 21 ? 15.125 -1.385 -6.805 1 96.62 21 ARG B C 1
ATOM 3096 O O . ARG B 1 21 ? 16.016 -1.465 -5.961 1 96.62 21 ARG B O 1
ATOM 3103 N N . ALA B 1 22 ? 13.906 -1.338 -6.5 1 94.88 22 ALA B N 1
ATOM 3104 C CA . ALA B 1 22 ? 13.469 -1.205 -5.113 1 94.88 22 ALA B CA 1
ATOM 3105 C C . ALA B 1 22 ? 13.742 -2.484 -4.328 1 94.88 22 ALA B C 1
ATOM 3107 O O . ALA B 1 22 ? 14.07 -2.432 -3.139 1 94.88 22 ALA B O 1
ATOM 3108 N N . ALA B 1 23 ? 13.625 -3.65 -4.984 1 96.94 23 ALA B N 1
ATOM 3109 C CA . ALA B 1 23 ? 13.734 -4.934 -4.301 1 96.94 23 ALA B CA 1
ATOM 3110 C C . ALA B 1 23 ? 14.984 -5.688 -4.754 1 96.94 23 ALA B C 1
ATOM 3112 O O . ALA B 1 23 ? 15.016 -6.922 -4.73 1 96.94 23 ALA B O 1
ATOM 3113 N N . ARG B 1 24 ? 15.953 -4.98 -5.203 1 96.5 24 ARG B N 1
ATOM 3114 C CA . ARG B 1 24 ? 17.156 -5.578 -5.77 1 96.5 24 ARG B CA 1
ATOM 3115 C C . ARG B 1 24 ? 17.766 -6.605 -4.816 1 96.5 24 ARG B C 1
ATOM 3117 O O . ARG B 1 24 ? 18.078 -7.727 -5.227 1 96.5 24 ARG B O 1
ATOM 3124 N N . ARG B 1 25 ? 17.906 -6.297 -3.555 1 94.88 25 ARG B N 1
ATOM 3125 C CA . ARG B 1 25 ? 18.516 -7.184 -2.576 1 94.88 25 ARG B CA 1
ATOM 3126 C C . ARG B 1 25 ? 17.656 -8.422 -2.342 1 94.88 25 ARG B C 1
ATOM 3128 O O . ARG B 1 25 ? 18.172 -9.539 -2.264 1 94.88 25 ARG B O 1
ATOM 3135 N N . GLN B 1 26 ? 16.391 -8.227 -2.189 1 96.5 26 GLN B N 1
ATOM 3136 C CA . GLN B 1 26 ? 15.469 -9.344 -1.977 1 96.5 26 GLN B CA 1
ATOM 3137 C C . GLN B 1 26 ? 15.508 -10.32 -3.146 1 96.5 26 GLN B C 1
ATOM 3139 O O . GLN B 1 26 ? 15.539 -11.539 -2.943 1 96.5 26 GLN B O 1
ATOM 3144 N N . ILE B 1 27 ? 15.492 -9.766 -4.348 1 98.06 27 ILE B N 1
ATOM 3145 C CA . ILE B 1 27 ? 15.469 -10.602 -5.543 1 98.06 27 ILE B CA 1
ATOM 3146 C C . ILE B 1 27 ? 16.766 -11.398 -5.645 1 98.06 27 ILE B C 1
ATOM 3148 O O . ILE B 1 27 ? 16.75 -12.609 -5.883 1 98.06 27 ILE B O 1
ATOM 3152 N N . ALA B 1 28 ? 17.891 -10.719 -5.406 1 97.81 28 ALA B N 1
ATOM 3153 C CA . ALA B 1 28 ? 19.188 -11.367 -5.473 1 97.81 28 ALA B CA 1
ATOM 3154 C C . ALA B 1 28 ? 19.297 -12.484 -4.43 1 97.81 28 ALA B C 1
ATOM 3156 O O . ALA B 1 28 ? 19.75 -13.586 -4.738 1 97.81 28 ALA B O 1
ATOM 3157 N N . GLU B 1 29 ? 18.891 -12.195 -3.24 1 97.38 29 GLU B N 1
ATOM 3158 C CA . GLU B 1 29 ? 18.969 -13.18 -2.166 1 97.38 29 GLU B CA 1
ATOM 3159 C C . GLU B 1 29 ? 18.047 -14.367 -2.439 1 97.38 29 GLU B C 1
ATOM 3161 O O . GLU B 1 29 ? 18.422 -15.516 -2.166 1 97.38 29 GLU B O 1
ATOM 3166 N N . TYR B 1 30 ? 16.891 -14.133 -2.908 1 97.06 30 TYR B N 1
ATOM 3167 C CA . TYR B 1 30 ? 15.945 -15.195 -3.223 1 97.06 30 TYR B CA 1
ATOM 3168 C C . TYR B 1 30 ? 16.516 -16.156 -4.258 1 97.06 30 TYR B C 1
ATOM 3170 O O . TYR B 1 30 ? 16.453 -17.375 -4.094 1 97.06 30 TYR B O 1
ATOM 3178 N N . LEU B 1 31 ? 17.078 -15.609 -5.355 1 95.94 31 LEU B N 1
ATOM 3179 C CA . LEU B 1 31 ? 17.656 -16.453 -6.387 1 95.94 31 LEU B CA 1
ATOM 3180 C C . LEU B 1 31 ? 18.844 -17.25 -5.832 1 95.94 31 LEU B C 1
ATOM 3182 O O . LEU B 1 31 ? 18.938 -18.469 -6.07 1 95.94 31 LEU B O 1
ATOM 3186 N N . ASP B 1 32 ? 19.609 -16.609 -5.047 1 94.62 32 ASP B N 1
ATOM 3187 C CA . ASP B 1 32 ? 20.844 -17.203 -4.539 1 94.62 32 ASP B CA 1
ATOM 3188 C C . ASP B 1 32 ? 20.531 -18.359 -3.572 1 94.62 32 ASP B C 1
ATOM 3190 O O . ASP B 1 32 ? 21.234 -19.359 -3.559 1 94.62 32 ASP B O 1
ATOM 3194 N N . ARG B 1 33 ? 19.516 -18.203 -2.809 1 94.12 33 ARG B N 1
ATOM 3195 C CA . ARG B 1 33 ? 19.281 -19.141 -1.707 1 94.12 33 ARG B CA 1
ATOM 3196 C C . ARG B 1 33 ? 18.141 -20.078 -2.018 1 94.12 33 ARG B C 1
ATOM 3198 O O . ARG B 1 33 ? 17.891 -21.047 -1.275 1 94.12 33 ARG B O 1
ATOM 3205 N N . HIS B 1 34 ? 17.484 -19.797 -3.09 1 89.56 34 HIS B N 1
ATOM 3206 C CA . HIS B 1 34 ? 16.344 -20.656 -3.418 1 89.56 34 HIS B CA 1
ATOM 3207 C C . HIS B 1 34 ? 16.781 -22.109 -3.613 1 89.56 34 HIS B C 1
ATOM 3209 O O . HIS B 1 34 ? 17.781 -22.375 -4.285 1 89.56 34 HIS B O 1
ATOM 3215 N N . HIS B 1 35 ? 16.078 -22.984 -3.18 1 81.94 35 HIS B N 1
ATOM 3216 C CA . HIS B 1 35 ? 16.484 -24.375 -3.064 1 81.94 35 HIS B CA 1
ATOM 3217 C C . HIS B 1 35 ? 16.562 -25.031 -4.434 1 81.94 35 HIS B C 1
ATOM 3219 O O . HIS B 1 35 ? 17.328 -26 -4.617 1 81.94 35 HIS B O 1
ATOM 3225 N N . VAL B 1 36 ? 15.828 -24.516 -5.438 1 85.62 36 VAL B N 1
ATOM 3226 C CA . VAL B 1 36 ? 15.781 -25.219 -6.719 1 85.62 36 VAL B CA 1
ATOM 3227 C C . VAL B 1 36 ? 16.656 -24.5 -7.734 1 85.62 36 VAL B C 1
ATOM 3229 O O . VAL B 1 36 ? 16.938 -25.031 -8.812 1 85.62 36 VAL B O 1
ATOM 3232 N N . PHE B 1 37 ? 17.125 -23.344 -7.477 1 91.94 37 PHE B N 1
ATOM 3233 C CA . PHE B 1 37 ? 17.75 -22.484 -8.477 1 91.94 37 PHE B CA 1
ATOM 3234 C C . PHE B 1 37 ? 19.016 -23.141 -9.031 1 91.94 37 PHE B C 1
ATOM 3236 O O . PHE B 1 37 ? 19.234 -23.156 -10.242 1 91.94 37 PHE B O 1
ATOM 3243 N N . ALA B 1 38 ? 19.781 -23.672 -8.188 1 91.5 38 ALA B N 1
ATOM 3244 C CA . ALA B 1 38 ? 21.016 -24.328 -8.633 1 91.5 38 ALA B CA 1
ATOM 3245 C C . ALA B 1 38 ? 20.703 -25.484 -9.578 1 91.5 38 ALA B C 1
ATOM 3247 O O . ALA B 1 38 ? 21.391 -25.672 -10.586 1 91.5 38 ALA B O 1
ATOM 3248 N N . ASN B 1 39 ? 19.766 -26.25 -9.219 1 90.5 39 ASN B N 1
ATOM 3249 C CA . ASN B 1 39 ? 19.328 -27.344 -10.078 1 90.5 39 ASN B CA 1
ATOM 3250 C C . ASN B 1 39 ? 18.844 -26.828 -11.43 1 90.5 39 ASN B C 1
ATOM 3252 O O . ASN B 1 39 ? 19.125 -27.438 -12.469 1 90.5 39 ASN B O 1
ATOM 3256 N N . LEU B 1 40 ? 18.125 -25.781 -11.43 1 94.12 40 LEU B N 1
ATOM 3257 C CA . LEU B 1 40 ? 17.609 -25.188 -12.656 1 94.12 40 LEU B CA 1
ATOM 3258 C C . LEU B 1 40 ? 18.734 -24.719 -13.562 1 94.12 40 LEU B C 1
ATOM 3260 O O . LEU B 1 40 ? 18.688 -24.891 -14.781 1 94.12 40 LEU B O 1
ATOM 3264 N N . LEU B 1 41 ? 19.719 -24.156 -12.961 1 94.5 41 LEU B N 1
ATOM 3265 C CA . LEU B 1 41 ? 20.875 -23.734 -13.727 1 94.5 41 LEU B CA 1
ATOM 3266 C C . LEU B 1 41 ? 21.562 -24.938 -14.375 1 94.5 41 LEU B C 1
ATOM 3268 O O . LEU B 1 41 ? 22.031 -24.844 -15.516 1 94.5 41 LEU B O 1
ATOM 3272 N N . GLY B 1 42 ? 21.625 -25.969 -13.617 1 94 42 GLY B N 1
ATOM 3273 C CA . GLY B 1 42 ? 22.172 -27.203 -14.18 1 94 42 GLY B CA 1
ATOM 3274 C C . GLY B 1 42 ? 21.375 -27.703 -15.375 1 94 42 GLY B C 1
ATOM 3275 O O . GLY B 1 42 ? 21.953 -28.109 -16.391 1 94 42 GLY B O 1
ATOM 3276 N N . ILE B 1 43 ? 20.078 -27.703 -15.273 1 93 43 ILE B N 1
ATOM 3277 C CA . ILE B 1 43 ? 19.188 -28.125 -16.359 1 93 43 ILE B CA 1
ATOM 3278 C C . ILE B 1 43 ? 19.422 -27.234 -17.578 1 93 43 ILE B C 1
ATOM 3280 O O . ILE B 1 43 ? 19.469 -27.734 -18.703 1 93 43 ILE B O 1
ATOM 3284 N N . LEU B 1 44 ? 19.609 -25.969 -17.359 1 94.56 44 LEU B N 1
ATOM 3285 C CA . LEU B 1 44 ? 19.766 -25 -18.438 1 94.56 44 LEU B CA 1
ATOM 3286 C C . LEU B 1 44 ? 21.062 -25.234 -19.203 1 94.56 44 LEU B C 1
ATOM 3288 O O . LEU B 1 44 ? 21.203 -24.797 -20.344 1 94.56 44 LEU B O 1
ATOM 3292 N N . GLN B 1 45 ? 21.969 -25.922 -18.594 1 94.88 45 GLN B N 1
ATOM 3293 C CA . GLN B 1 45 ? 23.25 -26.203 -19.234 1 94.88 45 GLN B CA 1
ATOM 3294 C C . GLN B 1 45 ? 23.125 -27.375 -20.203 1 94.88 45 GLN B C 1
ATOM 3296 O O . GLN B 1 45 ? 24.016 -27.594 -21.031 1 94.88 45 GLN B O 1
ATOM 3301 N N . THR B 1 46 ? 22.094 -28.125 -20.141 1 95.38 46 THR B N 1
ATOM 3302 C CA . THR B 1 46 ? 21.859 -29.25 -21.062 1 95.38 46 THR B CA 1
ATOM 3303 C C . THR B 1 46 ? 21.141 -28.766 -22.328 1 95.38 46 THR B C 1
ATOM 3305 O O . THR B 1 46 ? 20.453 -27.75 -22.297 1 95.38 46 THR B O 1
ATOM 3308 N N . ASP B 1 47 ? 21.281 -29.531 -23.344 1 96.12 47 ASP B N 1
ATOM 3309 C CA . ASP B 1 47 ? 20.594 -29.203 -24.594 1 96.12 47 ASP B CA 1
ATOM 3310 C C . ASP B 1 47 ? 19.078 -29.281 -24.406 1 96.12 47 ASP B C 1
ATOM 3312 O O . ASP B 1 47 ? 18.344 -28.406 -24.875 1 96.12 47 ASP B O 1
ATOM 3316 N N . ALA B 1 48 ? 18.672 -30.297 -23.781 1 93.94 48 ALA B N 1
ATOM 3317 C CA . ALA B 1 48 ? 17.25 -30.469 -23.547 1 93.94 48 ALA B CA 1
ATOM 3318 C C . ALA B 1 48 ? 16.672 -29.312 -22.734 1 93.94 48 ALA B C 1
ATOM 3320 O O . ALA B 1 48 ? 15.578 -28.828 -23.016 1 93.94 48 ALA B O 1
ATOM 3321 N N . GLY B 1 49 ? 17.391 -28.922 -21.688 1 95.19 49 GLY B N 1
ATOM 3322 C CA . GLY B 1 49 ? 16.969 -27.797 -20.859 1 95.19 49 GLY B CA 1
ATOM 3323 C C . GLY B 1 49 ? 16.875 -26.484 -21.609 1 95.19 49 GLY B C 1
ATOM 3324 O O . GLY B 1 49 ? 15.938 -25.719 -21.406 1 95.19 49 GLY B O 1
ATOM 3325 N N . ARG B 1 50 ? 17.766 -26.25 -22.484 1 96.62 50 ARG B N 1
ATOM 3326 C CA . ARG B 1 50 ? 17.797 -25.031 -23.281 1 96.62 50 ARG B CA 1
ATOM 3327 C C . ARG B 1 50 ? 16.625 -25 -24.266 1 96.62 50 ARG B C 1
ATOM 3329 O O . ARG B 1 50 ? 16 -23.953 -24.469 1 96.62 50 ARG B O 1
ATOM 3336 N N . ILE B 1 51 ? 16.406 -26.109 -24.859 1 96 51 ILE B N 1
ATOM 3337 C CA . ILE B 1 51 ? 15.312 -26.203 -25.812 1 96 51 ILE B CA 1
ATOM 3338 C C . ILE B 1 51 ? 13.984 -25.906 -25.109 1 96 51 ILE B C 1
ATOM 3340 O O . ILE B 1 51 ? 13.148 -25.172 -25.641 1 96 51 ILE B O 1
ATOM 3344 N N . LEU B 1 52 ? 13.852 -26.453 -23.953 1 95.25 52 LEU B N 1
ATOM 3345 C CA . LEU B 1 52 ? 12.641 -26.25 -23.156 1 95.25 52 LEU B CA 1
ATOM 3346 C C . LEU B 1 52 ? 12.508 -24.781 -22.75 1 95.25 52 LEU B C 1
ATOM 3348 O O . LEU B 1 52 ? 11.438 -24.188 -22.906 1 95.25 52 LEU B O 1
ATOM 3352 N N . TYR B 1 53 ? 13.578 -24.219 -22.25 1 97 53 TYR B N 1
ATOM 3353 C CA . TYR B 1 53 ? 13.625 -22.812 -21.859 1 97 53 TYR B CA 1
ATOM 3354 C C . TYR B 1 53 ? 13.234 -21.922 -23.016 1 97 53 TYR B C 1
ATOM 3356 O O . TYR B 1 53 ? 12.383 -21.031 -22.875 1 97 53 TYR B O 1
ATOM 3364 N N . ASP B 1 54 ? 13.797 -22.156 -24.141 1 97.5 54 ASP B N 1
ATOM 3365 C CA . ASP B 1 54 ? 13.539 -21.328 -25.328 1 97.5 54 ASP B CA 1
ATOM 3366 C C . ASP B 1 54 ? 12.094 -21.469 -25.797 1 97.5 54 ASP B C 1
ATOM 3368 O O . ASP B 1 54 ? 11.5 -20.516 -26.297 1 97.5 54 ASP B O 1
ATOM 3372 N N . GLY B 1 55 ? 11.625 -22.688 -25.703 1 96.06 55 GLY B N 1
ATOM 3373 C CA . GLY B 1 55 ? 10.234 -22.922 -26.047 1 96.06 55 GLY B CA 1
ATOM 3374 C C . GLY B 1 55 ? 9.266 -22.141 -25.172 1 96.06 55 GLY B C 1
ATOM 3375 O O . GLY B 1 55 ? 8.328 -21.531 -25.688 1 96.06 55 GLY B O 1
ATOM 3376 N N . TYR B 1 56 ? 9.469 -22.156 -23.891 1 96.5 56 TYR B N 1
ATOM 3377 C CA . TYR B 1 56 ? 8.633 -21.406 -22.953 1 96.5 56 TYR B CA 1
ATOM 3378 C C . TYR B 1 56 ? 8.742 -19.906 -23.203 1 96.5 56 TYR B C 1
ATOM 3380 O O . TYR B 1 56 ? 7.746 -19.188 -23.156 1 96.5 56 TYR B O 1
ATOM 3388 N N . LEU B 1 57 ? 9.938 -19.438 -23.453 1 97.88 57 LEU B N 1
ATOM 3389 C CA . LEU B 1 57 ? 10.148 -18.016 -23.719 1 97.88 57 LEU B CA 1
ATOM 3390 C C . LEU B 1 57 ? 9.43 -17.578 -24.984 1 97.88 57 LEU B C 1
ATOM 3392 O O . LEU B 1 57 ? 8.812 -16.516 -25.031 1 97.88 57 LEU B O 1
ATOM 3396 N N . ARG B 1 58 ? 9.516 -18.375 -26.031 1 96.69 58 ARG B N 1
ATOM 3397 C CA . ARG B 1 58 ? 8.836 -18.078 -27.281 1 96.69 58 ARG B CA 1
ATOM 3398 C C . ARG B 1 58 ? 7.324 -18 -27.078 1 96.69 58 ARG B C 1
ATOM 3400 O O . ARG B 1 58 ? 6.66 -17.109 -27.594 1 96.69 58 ARG B O 1
ATOM 3407 N N . ALA B 1 59 ? 6.816 -18.984 -26.359 1 94.12 59 ALA B N 1
ATOM 3408 C CA . ALA B 1 59 ? 5.383 -19 -26.078 1 94.12 59 ALA B CA 1
ATOM 3409 C C . ALA B 1 59 ? 4.969 -17.75 -25.281 1 94.12 59 ALA B C 1
ATOM 3411 O O . ALA B 1 59 ? 3.955 -17.125 -25.594 1 94.12 59 ALA B O 1
ATOM 3412 N N . ALA B 1 60 ? 5.742 -17.391 -24.297 1 95.88 60 ALA B N 1
ATOM 3413 C CA . ALA B 1 60 ? 5.453 -16.219 -23.453 1 95.88 60 ALA B CA 1
ATOM 3414 C C . ALA B 1 60 ? 5.496 -14.938 -24.281 1 95.88 60 ALA B C 1
ATOM 3416 O O . ALA B 1 60 ? 4.617 -14.086 -24.156 1 95.88 60 ALA B O 1
ATOM 3417 N N . LYS B 1 61 ? 6.512 -14.766 -25.125 1 95.94 61 LYS B N 1
ATOM 3418 C CA . LYS B 1 61 ? 6.66 -13.57 -25.953 1 95.94 61 LYS B CA 1
ATOM 3419 C C . LYS B 1 61 ? 5.504 -13.438 -26.938 1 95.94 61 LYS B C 1
ATOM 3421 O O . LYS B 1 61 ? 5.062 -12.328 -27.234 1 95.94 61 LYS B O 1
ATOM 3426 N N . SER B 1 62 ? 5.121 -14.547 -27.375 1 93.12 62 SER B N 1
ATOM 3427 C CA . SER B 1 62 ? 4.043 -14.547 -28.359 1 93.12 62 SER B CA 1
ATOM 3428 C C . SER B 1 62 ? 2.707 -14.18 -27.719 1 93.12 62 SER B C 1
ATOM 3430 O O . SER B 1 62 ? 1.948 -13.383 -28.266 1 93.12 62 SER B O 1
ATOM 3432 N N . ALA B 1 63 ? 2.41 -14.734 -26.594 1 92.38 63 ALA B N 1
ATOM 3433 C CA . ALA B 1 63 ? 1.104 -14.562 -25.969 1 92.38 63 ALA B CA 1
ATOM 3434 C C . ALA B 1 63 ? 1.057 -13.273 -25.156 1 92.38 63 ALA B C 1
ATOM 3436 O O . ALA B 1 63 ? 0.038 -12.578 -25.141 1 92.38 63 ALA B O 1
ATOM 3437 N N . TYR B 1 64 ? 2.109 -12.969 -24.469 1 95.19 64 TYR B N 1
ATOM 3438 C CA . TYR B 1 64 ? 2.121 -11.859 -23.516 1 95.19 64 TYR B CA 1
ATOM 3439 C C . TYR B 1 64 ? 3.441 -11.102 -23.578 1 95.19 64 TYR B C 1
ATOM 3441 O O . TYR B 1 64 ? 4.164 -11.016 -22.594 1 95.19 64 TYR B O 1
ATOM 3449 N N . PRO B 1 65 ? 3.713 -10.438 -24.703 1 96.94 65 PRO B N 1
ATOM 3450 C CA . PRO B 1 65 ? 4.977 -9.703 -24.828 1 96.94 65 PRO B CA 1
ATOM 3451 C C . PRO B 1 65 ? 5.137 -8.625 -23.75 1 96.94 65 PRO B C 1
ATOM 3453 O O . PRO B 1 65 ? 6.254 -8.352 -23.312 1 96.94 65 PRO B O 1
ATOM 3456 N N . HIS B 1 66 ? 4.039 -8.031 -23.312 1 97.75 66 HIS B N 1
ATOM 3457 C CA . HIS B 1 66 ? 4.109 -6.949 -22.344 1 97.75 66 HIS B CA 1
ATOM 3458 C C . HIS B 1 66 ? 4.52 -7.465 -20.969 1 97.75 66 HIS B C 1
ATOM 3460 O O . HIS B 1 66 ? 5.16 -6.75 -20.203 1 97.75 66 HIS B O 1
ATOM 3466 N N . TYR B 1 67 ? 4.176 -8.688 -20.594 1 98.12 67 TYR B N 1
ATOM 3467 C CA . TYR B 1 67 ? 4.637 -9.242 -19.328 1 98.12 67 TYR B CA 1
ATOM 3468 C C . TYR B 1 67 ? 6.109 -9.617 -19.391 1 98.12 67 TYR B C 1
ATOM 3470 O O . TYR B 1 67 ? 6.82 -9.562 -18.391 1 98.12 67 TYR B O 1
ATOM 3478 N N . VAL B 1 68 ? 6.574 -10.031 -20.578 1 98.62 68 VAL B N 1
ATOM 3479 C CA . VAL B 1 68 ? 8 -10.258 -20.766 1 98.62 68 VAL B CA 1
ATOM 3480 C C . VAL B 1 68 ? 8.766 -8.945 -20.578 1 98.62 68 VAL B C 1
ATOM 3482 O O . VAL B 1 68 ? 9.844 -8.93 -19.984 1 98.62 68 VAL B O 1
ATOM 3485 N N . GLU B 1 69 ? 8.188 -7.871 -21.031 1 98.56 69 GLU B N 1
ATOM 3486 C CA . GLU B 1 69 ? 8.797 -6.559 -20.828 1 98.56 69 GLU B CA 1
ATOM 3487 C C . GLU B 1 69 ? 8.906 -6.223 -19.344 1 98.56 69 GLU B C 1
ATOM 3489 O O . GLU B 1 69 ? 9.852 -5.551 -18.922 1 98.56 69 GLU B O 1
ATOM 3494 N N . GLU B 1 70 ? 7.934 -6.625 -18.531 1 98.75 70 GLU B N 1
ATOM 3495 C CA . GLU B 1 70 ? 8.047 -6.449 -17.094 1 98.75 70 GLU B CA 1
ATOM 3496 C C . GLU B 1 70 ? 9.289 -7.156 -16.547 1 98.75 70 GLU B C 1
ATOM 3498 O O . GLU B 1 70 ? 10.008 -6.605 -15.711 1 98.75 70 GLU B O 1
ATOM 3503 N N . ILE B 1 71 ? 9.492 -8.359 -17.047 1 98.88 71 ILE B N 1
ATOM 3504 C CA . ILE B 1 71 ? 10.641 -9.141 -16.578 1 98.88 71 ILE B CA 1
ATOM 3505 C C . ILE B 1 71 ? 11.938 -8.484 -17.047 1 98.88 71 ILE B C 1
ATOM 3507 O O . ILE B 1 71 ? 12.922 -8.453 -16.312 1 98.88 71 ILE B O 1
ATOM 3511 N N . VAL B 1 72 ? 11.945 -7.98 -18.297 1 98.88 72 VAL B N 1
ATOM 3512 C CA . VAL B 1 72 ? 13.109 -7.266 -18.812 1 98.88 72 VAL B CA 1
ATOM 3513 C C . VAL B 1 72 ? 13.414 -6.07 -17.906 1 98.88 72 VAL B C 1
ATOM 3515 O O . VAL B 1 72 ? 14.562 -5.852 -17.516 1 98.88 72 VAL B O 1
ATOM 3518 N N . GLY B 1 73 ? 12.367 -5.352 -17.562 1 98.81 73 GLY B N 1
ATOM 3519 C CA . GLY B 1 73 ? 12.547 -4.238 -16.641 1 98.81 73 GLY B CA 1
ATOM 3520 C C . GLY B 1 73 ? 13.102 -4.66 -15.297 1 98.81 73 GLY B C 1
ATOM 3521 O O . GLY B 1 73 ? 14.023 -4.031 -14.773 1 98.81 73 GLY B O 1
ATOM 3522 N N . MET B 1 74 ? 12.531 -5.684 -14.742 1 98.69 74 MET B N 1
ATOM 3523 C CA . MET B 1 74 ? 12.969 -6.188 -13.445 1 98.69 74 MET B CA 1
ATOM 3524 C C . MET B 1 74 ? 14.43 -6.625 -13.492 1 98.69 74 MET B C 1
ATOM 3526 O O . MET B 1 74 ? 15.18 -6.41 -12.531 1 98.69 74 MET B O 1
ATOM 3530 N N . SER B 1 75 ? 14.781 -7.285 -14.578 1 98.81 75 SER B N 1
ATOM 3531 C CA . SER B 1 75 ? 16.172 -7.688 -14.781 1 98.81 75 SER B CA 1
ATOM 3532 C C . SER B 1 75 ? 17.109 -6.484 -14.766 1 98.81 75 SER B C 1
ATOM 3534 O O . SER B 1 75 ? 18.109 -6.477 -14.047 1 98.81 75 SER B O 1
ATOM 3536 N N . GLU B 1 76 ? 16.828 -5.504 -15.523 1 98.62 76 GLU B N 1
ATOM 3537 C CA . GLU B 1 76 ? 17.656 -4.305 -15.586 1 98.62 76 GLU B CA 1
ATOM 3538 C C . GLU B 1 76 ? 17.719 -3.607 -14.227 1 98.62 76 GLU B C 1
ATOM 3540 O O . GLU B 1 76 ? 18.797 -3.207 -13.781 1 98.62 76 GLU B O 1
ATOM 3545 N N . GLY B 1 77 ? 16.609 -3.484 -13.617 1 98.19 77 GLY B N 1
ATOM 3546 C CA . GLY B 1 77 ? 16.562 -2.797 -12.336 1 98.19 77 GLY B CA 1
ATOM 3547 C C . GLY B 1 77 ? 17.312 -3.523 -11.242 1 98.19 77 GLY B C 1
ATOM 3548 O O . GLY B 1 77 ? 17.969 -2.895 -10.406 1 98.19 77 GLY B O 1
ATOM 3549 N N . SER B 1 78 ? 17.219 -4.805 -11.211 1 98 78 SER B N 1
ATOM 3550 C CA . SER B 1 78 ? 17.844 -5.594 -10.156 1 98 78 SER B CA 1
ATOM 3551 C C . SER B 1 78 ? 19.312 -5.875 -10.484 1 98 78 SER B C 1
ATOM 3553 O O . SER B 1 78 ? 20.078 -6.285 -9.609 1 98 78 SER B O 1
ATOM 3555 N N . GLY B 1 79 ? 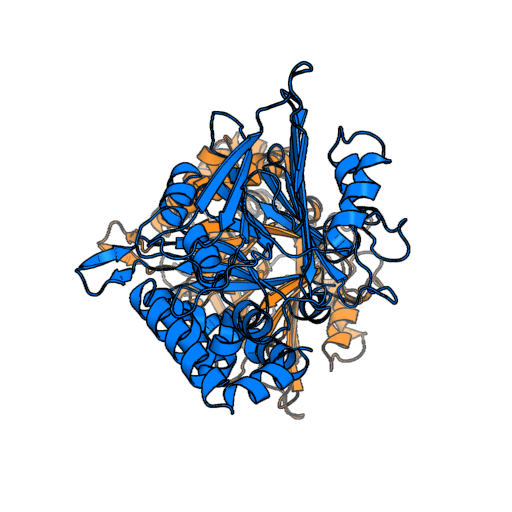19.672 -5.742 -11.75 1 98.06 79 GLY B N 1
ATOM 3556 C CA . GLY B 1 79 ? 21.016 -6.062 -12.188 1 98.06 79 GLY B CA 1
ATOM 3557 C C . GLY B 1 79 ? 21.25 -7.551 -12.383 1 98.06 79 GLY B C 1
ATOM 3558 O O . GLY B 1 79 ? 22.375 -7.996 -12.547 1 98.06 79 GLY B O 1
ATOM 3559 N N . LEU B 1 80 ? 20.203 -8.367 -12.328 1 98.31 80 LEU B N 1
ATOM 3560 C CA . LEU B 1 80 ? 20.312 -9.805 -12.516 1 98.31 80 LEU B CA 1
ATOM 3561 C C . LEU B 1 80 ? 19.984 -10.188 -13.961 1 98.31 80 LEU B C 1
ATOM 3563 O O . LEU B 1 80 ? 19.156 -9.539 -14.602 1 98.31 80 LEU B O 1
ATOM 3567 N N . PRO B 1 81 ? 20.562 -11.211 -14.469 1 98.31 81 PRO B N 1
ATOM 3568 C CA . PRO B 1 81 ? 20.328 -11.594 -15.859 1 98.31 81 PRO B CA 1
ATOM 3569 C C . PRO B 1 81 ? 18.875 -11.969 -16.141 1 98.31 81 PRO B C 1
ATOM 3571 O O . PRO B 1 81 ? 18.25 -12.672 -15.328 1 98.31 81 PRO B O 1
ATOM 3574 N N . PHE B 1 82 ? 18.406 -11.539 -17.25 1 98.62 82 PHE B N 1
ATOM 3575 C CA . PHE B 1 82 ? 17.062 -11.875 -17.703 1 98.62 82 PHE B CA 1
ATOM 3576 C C . PHE B 1 82 ? 16.844 -13.383 -17.703 1 98.62 82 PHE B C 1
ATOM 3578 O O . PHE B 1 82 ? 15.797 -13.867 -17.281 1 98.62 82 PHE B O 1
ATOM 3585 N N . GLN B 1 83 ? 17.828 -14.109 -18.141 1 98.25 83 GLN B N 1
ATOM 3586 C CA . GLN B 1 83 ? 17.734 -15.555 -18.234 1 98.25 83 GLN B CA 1
ATOM 3587 C C . GLN B 1 83 ? 17.422 -16.188 -16.891 1 98.25 83 GLN B C 1
ATOM 3589 O O . GLN B 1 83 ? 16.641 -17.141 -16.812 1 98.25 83 GLN B O 1
ATOM 3594 N N . HIS B 1 84 ? 18.047 -15.664 -15.859 1 97.88 84 HIS B N 1
ATOM 3595 C CA . HIS B 1 84 ? 17.844 -16.203 -14.523 1 97.88 84 HIS B CA 1
ATOM 3596 C C . HIS B 1 84 ? 16.422 -15.93 -14.031 1 97.88 84 HIS B C 1
ATOM 3598 O O . HIS B 1 84 ? 15.766 -16.812 -13.469 1 97.88 84 HIS B O 1
ATOM 3604 N N . LEU B 1 85 ? 15.945 -14.703 -14.234 1 98.44 85 LEU B N 1
ATOM 3605 C CA . LEU B 1 85 ? 14.594 -14.352 -13.805 1 98.44 85 LEU B CA 1
ATOM 3606 C C . LEU B 1 85 ? 13.555 -15.156 -14.57 1 98.44 85 LEU B C 1
ATOM 3608 O O . LEU B 1 85 ? 12.633 -15.719 -13.969 1 98.44 85 LEU B O 1
ATOM 3612 N N . PHE B 1 86 ? 13.703 -15.227 -15.891 1 98.56 86 PHE B N 1
ATOM 3613 C CA . PHE B 1 86 ? 12.727 -15.969 -16.672 1 98.56 86 PHE B CA 1
ATOM 3614 C C . PHE B 1 86 ? 12.758 -17.453 -16.312 1 98.56 86 PHE B C 1
ATOM 3616 O O . PHE B 1 86 ? 11.711 -18.109 -16.297 1 98.56 86 PHE B O 1
ATOM 3623 N N . LEU B 1 87 ? 13.922 -17.969 -16.078 1 97.5 87 LEU B N 1
ATOM 3624 C CA . LEU B 1 87 ? 14.047 -19.359 -15.656 1 97.5 87 LEU B CA 1
ATOM 3625 C C . LEU B 1 87 ? 13.18 -19.641 -14.43 1 97.5 87 LEU B C 1
ATOM 3627 O O . LEU B 1 87 ? 12.5 -20.656 -14.367 1 97.5 87 LEU B O 1
ATOM 3631 N N . MET B 1 88 ? 13.195 -18.734 -13.5 1 96.31 88 MET B N 1
ATOM 3632 C CA . MET B 1 88 ? 12.414 -18.891 -12.281 1 96.31 88 MET B CA 1
ATOM 3633 C C . MET B 1 88 ? 10.922 -18.844 -12.586 1 96.31 88 MET B C 1
ATOM 3635 O O . MET B 1 88 ? 10.109 -19.422 -11.859 1 96.31 88 MET B O 1
ATOM 3639 N N . HIS B 1 89 ? 10.508 -18.188 -13.648 1 96.75 89 HIS B N 1
ATOM 3640 C CA . HIS B 1 89 ? 9.109 -18.109 -14.039 1 96.75 89 HIS B CA 1
ATOM 3641 C C . HIS B 1 89 ? 8.633 -19.422 -14.641 1 96.75 89 HIS B C 1
ATOM 3643 O O . HIS B 1 89 ? 7.43 -19.672 -14.75 1 96.75 89 HIS B O 1
ATOM 3649 N N . CYS B 1 90 ? 9.578 -20.234 -15.062 1 94.31 90 CYS B N 1
ATOM 3650 C CA . CYS B 1 90 ? 9.203 -21.547 -15.609 1 94.31 90 CYS B CA 1
ATOM 3651 C C . CYS B 1 90 ? 9.703 -22.672 -14.719 1 94.31 90 CYS B C 1
ATOM 3653 O O . CYS B 1 90 ? 9.828 -23.812 -15.164 1 94.31 90 CYS B O 1
ATOM 3655 N N . GLN B 1 91 ? 10.031 -22.344 -13.523 1 91.38 91 GLN B N 1
ATOM 3656 C CA . GLN B 1 91 ? 10.664 -23.297 -12.625 1 91.38 91 GLN B CA 1
ATOM 3657 C C . GLN B 1 91 ? 9.805 -24.547 -12.445 1 91.38 91 GLN B C 1
ATOM 3659 O O . GLN B 1 91 ? 10.312 -25.672 -12.492 1 91.38 91 GLN B O 1
ATOM 3664 N N . SER B 1 92 ? 8.508 -24.391 -12.211 1 87.62 92 SER B N 1
ATOM 3665 C CA . SER B 1 92 ? 7.633 -25.531 -11.977 1 87.62 92 SER B CA 1
ATOM 3666 C C . SER B 1 92 ? 7.605 -26.453 -13.188 1 87.62 92 SER B C 1
ATOM 3668 O O . SER B 1 92 ? 7.688 -27.672 -13.039 1 87.62 92 SER B O 1
ATOM 3670 N N . GLU B 1 93 ? 7.512 -25.938 -14.359 1 90.69 93 GLU B N 1
ATOM 3671 C CA . GLU B 1 93 ? 7.465 -26.719 -15.594 1 90.69 93 GLU B CA 1
ATOM 3672 C C . GLU B 1 93 ? 8.797 -27.422 -15.852 1 90.69 93 GLU B C 1
ATOM 3674 O O . GLU B 1 93 ? 8.82 -28.594 -16.234 1 90.69 93 GLU B O 1
ATOM 3679 N N . MET B 1 94 ? 9.859 -26.672 -15.617 1 89.5 94 MET B N 1
ATOM 3680 C CA . MET B 1 94 ? 11.188 -27.234 -15.852 1 89.5 94 MET B CA 1
ATOM 3681 C C . MET B 1 94 ? 11.453 -28.406 -14.914 1 89.5 94 MET B C 1
ATOM 3683 O O . MET B 1 94 ? 11.938 -29.453 -15.344 1 89.5 94 MET B O 1
ATOM 3687 N N . VAL B 1 95 ? 11.086 -28.219 -13.672 1 84.06 95 VAL B N 1
ATOM 3688 C CA . VAL B 1 95 ? 11.312 -29.266 -12.688 1 84.06 95 VAL B CA 1
ATOM 3689 C C . VAL B 1 95 ? 10.438 -30.469 -13.008 1 84.06 95 VAL B C 1
ATOM 3691 O O . VAL B 1 95 ? 10.906 -31.609 -12.977 1 84.06 95 VAL B O 1
ATOM 3694 N N . LEU B 1 96 ? 9.188 -30.266 -13.352 1 82.69 96 LEU B N 1
ATOM 3695 C CA . LEU B 1 96 ? 8.266 -31.359 -13.641 1 82.69 96 LEU B CA 1
ATOM 3696 C C . LEU B 1 96 ? 8.711 -32.125 -14.883 1 82.69 96 LEU B C 1
ATOM 3698 O O . LEU B 1 96 ? 8.562 -33.344 -14.938 1 82.69 96 LEU B O 1
ATOM 3702 N N . MET B 1 97 ? 9.242 -31.469 -15.859 1 84.88 97 MET B N 1
ATOM 3703 C CA . MET B 1 97 ? 9.656 -32.094 -17.109 1 84.88 97 MET B CA 1
ATOM 3704 C C . MET B 1 97 ? 10.844 -33.031 -16.891 1 84.88 97 MET B C 1
ATOM 3706 O O . MET B 1 97 ? 11.016 -34 -17.609 1 84.88 97 MET B O 1
ATOM 3710 N N . PHE B 1 98 ? 11.57 -32.719 -15.883 1 80.62 98 PHE B N 1
ATOM 3711 C CA . PHE B 1 98 ? 12.781 -33.531 -15.672 1 80.62 98 PHE B CA 1
ATOM 3712 C C . PHE B 1 98 ? 12.625 -34.438 -14.453 1 80.62 98 PHE B C 1
ATOM 3714 O O . PHE B 1 98 ? 13.586 -35.062 -14.008 1 80.62 98 PHE B O 1
ATOM 3721 N N . THR B 1 99 ? 11.484 -34.344 -13.852 1 75.06 99 THR B N 1
ATOM 3722 C CA . THR B 1 99 ? 11.188 -35.25 -12.742 1 75.06 99 THR B CA 1
ATOM 3723 C C . THR B 1 99 ? 10.617 -36.562 -13.258 1 75.06 99 THR B C 1
ATOM 3725 O O . THR B 1 99 ? 9.836 -36.594 -14.219 1 75.06 99 THR B O 1
ATOM 3728 N N . ASP B 1 100 ? 11.141 -37.625 -12.641 1 65.94 100 ASP B N 1
ATOM 3729 C CA . ASP B 1 100 ? 10.68 -38.969 -12.992 1 65.94 100 ASP B CA 1
ATOM 3730 C C . ASP B 1 100 ? 9.219 -39.156 -12.594 1 65.94 100 ASP B C 1
ATOM 3732 O O . ASP B 1 100 ? 8.836 -38.844 -11.461 1 65.94 100 ASP B O 1
ATOM 3736 N N . ASP B 1 101 ? 8.391 -39.594 -13.523 1 62.47 101 ASP B N 1
ATOM 3737 C CA . ASP B 1 101 ? 6.945 -39.75 -13.414 1 62.47 101 ASP B CA 1
ATOM 3738 C C . ASP B 1 101 ? 6.578 -40.625 -12.234 1 62.47 101 ASP B C 1
ATOM 3740 O O . ASP B 1 101 ? 5.465 -40.562 -11.711 1 62.47 101 ASP B O 1
ATOM 3744 N N . CYS B 1 102 ? 7.355 -41.469 -11.852 1 51.62 102 CYS B N 1
ATOM 3745 C CA . CYS B 1 102 ? 7 -42.5 -10.891 1 51.62 102 CYS B CA 1
ATOM 3746 C C . CYS B 1 102 ? 7.25 -42.031 -9.461 1 51.62 102 CYS B C 1
ATOM 3748 O O . CYS B 1 102 ? 6.863 -42.719 -8.5 1 51.62 102 CYS B O 1
ATOM 3750 N N . LYS B 1 103 ? 7.762 -40.938 -9.234 1 59.94 103 LYS B N 1
ATOM 3751 C CA . LYS B 1 103 ? 8.086 -40.531 -7.879 1 59.94 103 LYS B CA 1
ATOM 3752 C C . LYS B 1 103 ? 7.172 -39.375 -7.434 1 59.94 103 LYS B C 1
ATOM 3754 O O . LYS B 1 103 ? 6.781 -38.531 -8.242 1 59.94 103 LYS B O 1
ATOM 3759 N N . PRO B 1 104 ? 6.676 -39.594 -6.246 1 59.59 104 PRO B N 1
ATOM 3760 C CA . PRO B 1 104 ? 5.93 -38.469 -5.73 1 59.59 104 PRO B CA 1
ATOM 3761 C C . PRO B 1 104 ? 6.746 -37.156 -5.75 1 59.59 104 PRO B C 1
ATOM 3763 O O . PRO B 1 104 ? 7.965 -37.188 -5.559 1 59.59 104 PRO B O 1
ATOM 3766 N N . VAL B 1 105 ? 6.062 -36.156 -6.242 1 61.31 105 VAL B N 1
ATOM 3767 C CA . VAL B 1 105 ? 6.73 -34.844 -6.211 1 61.31 105 VAL B CA 1
ATOM 3768 C C . VAL B 1 105 ? 6.598 -34.25 -4.816 1 61.31 105 VAL B C 1
ATOM 3770 O O . VAL B 1 105 ? 5.488 -34.062 -4.316 1 61.31 105 VAL B O 1
ATOM 3773 N N . THR B 1 106 ? 7.582 -34.312 -3.943 1 56.16 106 THR B N 1
ATOM 3774 C CA . THR B 1 106 ? 7.57 -33.75 -2.59 1 56.16 106 THR B CA 1
ATOM 3775 C C . THR B 1 106 ? 8.023 -32.312 -2.588 1 56.16 106 THR B C 1
ATOM 3777 O O . THR B 1 106 ? 7.949 -31.625 -1.562 1 56.16 106 THR B O 1
ATOM 3780 N N . GLU B 1 107 ? 8.352 -31.828 -3.631 1 56.22 107 GLU B N 1
ATOM 3781 C CA . GLU B 1 107 ? 9.094 -30.562 -3.617 1 56.22 107 GLU B CA 1
ATOM 3782 C C . GLU B 1 107 ? 8.281 -29.438 -4.246 1 56.22 107 GLU B C 1
ATOM 3784 O O . GLU B 1 107 ? 8.836 -28.547 -4.891 1 56.22 107 GLU B O 1
ATOM 3789 N N . ILE B 1 108 ? 6.969 -29.641 -4.039 1 60.94 108 ILE B N 1
ATOM 3790 C CA . ILE B 1 108 ? 6.328 -28.531 -4.73 1 60.94 108 ILE B CA 1
ATOM 3791 C C . ILE B 1 108 ? 5.504 -27.719 -3.738 1 60.94 108 ILE B C 1
ATOM 3793 O O . ILE B 1 108 ? 5.062 -28.234 -2.711 1 60.94 108 ILE B O 1
ATOM 3797 N N . GLU B 1 109 ? 5.461 -26.453 -4.043 1 64.62 109 GLU B N 1
ATOM 3798 C CA . GLU B 1 109 ? 4.703 -25.469 -3.275 1 64.62 109 GLU B CA 1
ATOM 3799 C C . GLU B 1 109 ? 3.244 -25.891 -3.125 1 64.62 109 GLU B C 1
ATOM 3801 O O . GLU B 1 109 ? 2.707 -26.594 -3.977 1 64.62 109 GLU B O 1
ATOM 3806 N N . GLY B 1 110 ? 2.738 -25.844 -1.835 1 78.19 110 GLY B N 1
ATOM 3807 C CA . GLY B 1 110 ? 1.344 -26.141 -1.548 1 78.19 110 GLY B CA 1
ATOM 3808 C C . GLY B 1 110 ? 0.567 -24.938 -1.049 1 78.19 110 GLY B C 1
ATOM 3809 O O . GLY B 1 110 ? 1.156 -23.922 -0.687 1 78.19 110 GLY B O 1
ATOM 3810 N N . CYS B 1 111 ? -0.75 -24.875 -1.334 1 91.56 111 CYS B N 1
ATOM 3811 C CA . CYS B 1 111 ? -1.638 -23.797 -0.889 1 91.56 111 CYS B CA 1
ATOM 3812 C C . CYS B 1 111 ? -2.982 -24.359 -0.441 1 91.56 111 CYS B C 1
ATOM 3814 O O . CYS B 1 111 ? -3.32 -25.5 -0.758 1 91.56 111 CYS B O 1
ATOM 3816 N N . THR B 1 112 ? -3.506 -23.781 0.474 1 96.06 112 THR B N 1
ATOM 3817 C CA . THR B 1 112 ? -4.863 -24.078 0.916 1 96.06 112 THR B CA 1
ATOM 3818 C C . THR B 1 112 ? -5.754 -22.844 0.803 1 96.06 112 THR B C 1
ATOM 3820 O O . THR B 1 112 ? -5.367 -21.75 1.222 1 96.06 112 THR B O 1
ATOM 3823 N N . THR B 1 113 ? -6.852 -22.969 0.179 1 97.81 113 THR B N 1
ATOM 3824 C CA . THR B 1 113 ? -7.855 -21.906 0.105 1 97.81 113 THR B CA 1
ATOM 3825 C C . THR B 1 113 ? -9.188 -22.375 0.682 1 97.81 113 THR B C 1
ATOM 3827 O O . THR B 1 113 ? -9.641 -23.484 0.378 1 97.81 113 THR B O 1
ATOM 3830 N N . VAL B 1 114 ? -9.797 -21.578 1.495 1 97.88 114 VAL B N 1
ATOM 3831 C CA . VAL B 1 114 ? -11.094 -21.875 2.094 1 97.88 114 VAL B CA 1
ATOM 3832 C C . VAL B 1 114 ? -12.094 -20.781 1.734 1 97.88 114 VAL B C 1
ATOM 3834 O O . VAL B 1 114 ? -11.789 -19.594 1.854 1 97.88 114 VAL B O 1
ATOM 3837 N N . PHE B 1 115 ? -13.258 -21.219 1.283 1 97.69 115 PHE B N 1
ATOM 3838 C CA . PHE B 1 115 ? -14.406 -20.328 1.096 1 97.69 115 PHE B CA 1
ATOM 3839 C C . PHE B 1 115 ? -15.43 -20.531 2.209 1 97.69 115 PHE B C 1
ATOM 3841 O O . PHE B 1 115 ? -15.766 -21.656 2.559 1 97.69 115 PHE B O 1
ATOM 3848 N N . LEU B 1 116 ? -15.836 -19.531 2.783 1 97.56 116 LEU B N 1
ATOM 3849 C CA . LEU B 1 116 ? -17.031 -19.469 3.609 1 97.56 116 LEU B CA 1
ATOM 3850 C C . LEU B 1 116 ? -18.016 -18.438 3.062 1 97.56 116 LEU B C 1
ATOM 3852 O O . LEU B 1 116 ? -17.812 -17.234 3.201 1 97.56 116 LEU B O 1
ATOM 3856 N N . ASN B 1 117 ? -19.031 -18.906 2.418 1 97.38 117 ASN B N 1
ATOM 3857 C CA . ASN B 1 117 ? -20.047 -18.078 1.777 1 97.38 117 ASN B CA 1
ATOM 3858 C C . ASN B 1 117 ? -21.438 -18.344 2.352 1 97.38 117 ASN B C 1
ATOM 3860 O O . ASN B 1 117 ? -22.188 -19.172 1.817 1 97.38 117 ASN B O 1
ATOM 3864 N N . VAL B 1 118 ? -21.766 -17.625 3.34 1 95 118 VAL B N 1
ATOM 3865 C CA . VAL B 1 118 ? -23 -17.859 4.059 1 95 118 VAL B CA 1
ATOM 3866 C C . VAL B 1 118 ? -24 -16.75 3.75 1 95 118 VAL B C 1
ATOM 3868 O O . VAL B 1 118 ? -23.656 -15.562 3.832 1 95 118 VAL B O 1
ATOM 3871 N N . GLN B 1 119 ? -25.234 -17.156 3.443 1 92.81 119 GLN B N 1
ATOM 3872 C CA . GLN B 1 119 ? -26.281 -16.156 3.213 1 92.81 119 GLN B CA 1
ATOM 3873 C C . GLN B 1 119 ? -26.547 -15.344 4.473 1 92.81 119 GLN B C 1
ATOM 3875 O O . GLN B 1 119 ? -26.766 -15.898 5.551 1 92.81 119 GLN B O 1
ATOM 3880 N N . ASN B 1 120 ? -26.5 -14.062 4.363 1 89.94 120 ASN B N 1
ATOM 3881 C CA . ASN B 1 120 ? -26.688 -13.141 5.48 1 89.94 120 ASN B CA 1
ATOM 3882 C C . ASN B 1 120 ? -25.672 -13.391 6.59 1 89.94 120 ASN B C 1
ATOM 3884 O O . ASN B 1 120 ? -25.984 -13.234 7.77 1 89.94 120 ASN B O 1
ATOM 3888 N N . GLY B 1 121 ? -24.594 -13.938 6.27 1 92.06 121 GLY B N 1
ATOM 3889 C CA . GLY B 1 121 ? -23.5 -14.234 7.18 1 92.06 121 GLY B CA 1
ATOM 3890 C C . GLY B 1 121 ? -22.125 -13.914 6.602 1 92.06 121 GLY B C 1
ATOM 3891 O O . GLY B 1 121 ? -22 -13 5.777 1 92.06 121 GLY B O 1
ATOM 3892 N N . PRO B 1 122 ? -21.156 -14.641 7.121 1 94.44 122 PRO B N 1
ATOM 3893 C CA . PRO B 1 122 ? -19.781 -14.336 6.676 1 94.44 122 PRO B CA 1
ATOM 3894 C C . PRO B 1 122 ? -19.547 -14.711 5.215 1 94.44 122 PRO B C 1
ATOM 3896 O O . PRO B 1 122 ? -19.969 -15.773 4.766 1 94.44 122 PRO B O 1
ATOM 3899 N N . ARG B 1 123 ? -18.906 -13.875 4.5 1 96.75 123 ARG B N 1
ATOM 3900 C CA . ARG B 1 123 ? -18.375 -14.094 3.158 1 96.75 123 ARG B CA 1
ATOM 3901 C C . ARG B 1 123 ? -16.875 -13.859 3.123 1 96.75 123 ARG B C 1
ATOM 3903 O O . ARG B 1 123 ? -16.422 -12.719 3.006 1 96.75 123 ARG B O 1
ATOM 3910 N N . VAL B 1 124 ? -16.125 -15.008 3.221 1 98.06 124 VAL B N 1
ATOM 3911 C CA . VAL B 1 124 ? -14.68 -14.883 3.375 1 98.06 124 VAL B CA 1
ATOM 3912 C C . VAL B 1 124 ? -13.969 -15.891 2.479 1 98.06 124 VAL B C 1
ATOM 3914 O O . VAL B 1 124 ? -14.453 -17.016 2.293 1 98.06 124 VAL B O 1
ATOM 3917 N N . MET B 1 125 ? -12.969 -15.492 1.845 1 98.62 125 MET B N 1
ATOM 3918 C CA . MET B 1 125 ? -11.984 -16.359 1.22 1 98.62 125 MET B CA 1
ATOM 3919 C C . MET B 1 125 ? -10.633 -16.25 1.917 1 98.62 125 MET B C 1
ATOM 3921 O O . MET B 1 125 ? -10.078 -15.148 2.018 1 98.62 125 MET B O 1
ATOM 3925 N N . VAL B 1 126 ? -10.141 -17.328 2.461 1 98.69 126 VAL B N 1
ATOM 3926 C CA . VAL B 1 126 ? -8.859 -17.344 3.156 1 98.69 126 VAL B CA 1
ATOM 3927 C C . VAL B 1 126 ? -7.867 -18.219 2.404 1 98.69 126 VAL B C 1
ATOM 3929 O O . VAL B 1 126 ? -8.227 -19.312 1.947 1 98.69 126 VAL B O 1
ATOM 3932 N N . HIS B 1 127 ? -6.676 -17.75 2.217 1 98.56 127 HIS B N 1
ATOM 3933 C CA . HIS B 1 127 ? -5.652 -18.453 1.453 1 98.56 127 HIS B CA 1
ATOM 3934 C C . HIS B 1 127 ? -4.34 -18.531 2.223 1 98.56 127 HIS B C 1
ATOM 3936 O O . HIS B 1 127 ? -3.781 -17.5 2.602 1 98.56 127 HIS B O 1
ATOM 3942 N N . ASN B 1 128 ? -3.861 -19.75 2.537 1 97.81 128 ASN B N 1
ATOM 3943 C CA . ASN B 1 128 ? -2.48 -19.953 2.965 1 97.81 128 ASN B CA 1
ATOM 3944 C C . ASN B 1 128 ? -1.531 -20.031 1.771 1 97.81 128 ASN B C 1
ATOM 3946 O O . ASN B 1 128 ? -1.687 -20.906 0.907 1 97.81 128 ASN B O 1
ATOM 3950 N N . GLU B 1 129 ? -0.615 -19.125 1.736 1 96.5 129 GLU B N 1
ATOM 3951 C CA . GLU B 1 129 ? 0.452 -19.234 0.746 1 96.5 129 GLU B CA 1
ATOM 3952 C C . GLU B 1 129 ? 1.622 -20.047 1.272 1 96.5 129 GLU B C 1
ATOM 3954 O O . GLU B 1 129 ? 2.361 -19.609 2.152 1 96.5 129 GLU B O 1
ATOM 3959 N N . ASP B 1 130 ? 1.732 -21.234 0.713 1 93.19 130 ASP B N 1
ATOM 3960 C CA . ASP B 1 130 ? 2.775 -22.156 1.145 1 93.19 130 ASP B CA 1
ATOM 3961 C C . ASP B 1 130 ? 3.91 -22.219 0.124 1 93.19 130 ASP B C 1
ATOM 3963 O O . ASP B 1 130 ? 3.666 -22.391 -1.072 1 93.19 130 ASP B O 1
ATOM 3967 N N . GLY B 1 131 ? 5.039 -22.031 0.529 1 88.5 131 GLY B N 1
ATOM 3968 C CA . GLY B 1 131 ? 6.191 -22.094 -0.355 1 88.5 131 GLY B CA 1
ATOM 3969 C C . GLY B 1 131 ? 7.516 -22.047 0.387 1 88.5 131 GLY B C 1
ATOM 3970 O O . GLY B 1 131 ? 7.602 -22.484 1.539 1 88.5 131 GLY B O 1
ATOM 3971 N N . ASP B 1 132 ? 8.547 -21.703 -0.356 1 87.25 132 ASP B N 1
ATOM 3972 C CA . ASP B 1 132 ? 9.883 -21.578 0.219 1 87.25 132 ASP B CA 1
ATOM 3973 C C . ASP B 1 132 ? 9.883 -20.578 1.385 1 87.25 132 ASP B C 1
ATOM 3975 O O . ASP B 1 132 ? 9.242 -19.531 1.313 1 87.25 132 ASP B O 1
ATOM 3979 N N . SER B 1 133 ? 10.594 -20.969 2.426 1 88.5 133 SER B N 1
ATOM 3980 C CA . SER B 1 133 ? 10.641 -20.156 3.631 1 88.5 133 SER B CA 1
ATOM 3981 C C . SER B 1 133 ? 11.211 -18.766 3.338 1 88.5 133 SER B C 1
ATOM 3983 O O . SER B 1 133 ? 10.922 -17.812 4.047 1 88.5 133 SER B O 1
ATOM 3985 N N . LEU B 1 134 ? 11.953 -18.656 2.279 1 92 134 LEU B N 1
ATOM 3986 C CA . LEU B 1 134 ? 12.555 -17.375 1.907 1 92 134 LEU B CA 1
ATOM 3987 C C . LEU B 1 134 ? 11.484 -16.344 1.587 1 92 134 LEU B C 1
ATOM 3989 O O . LEU B 1 134 ? 11.703 -15.141 1.754 1 92 134 LEU B O 1
ATOM 3993 N N . VAL B 1 135 ? 10.352 -16.828 1.11 1 92.88 135 VAL B N 1
ATOM 3994 C CA . VAL B 1 135 ? 9.289 -15.922 0.706 1 92.88 135 VAL B CA 1
ATOM 3995 C C . VAL B 1 135 ? 8.734 -15.203 1.931 1 92.88 135 VAL B C 1
ATOM 3997 O O . VAL B 1 135 ? 8.297 -14.055 1.838 1 92.88 135 VAL B O 1
ATOM 4000 N N . LYS B 1 136 ? 8.781 -15.844 3.053 1 91.81 136 LYS B N 1
ATOM 4001 C CA . LYS B 1 136 ? 8.312 -15.219 4.289 1 91.81 136 LYS B CA 1
ATOM 4002 C C . LYS B 1 136 ? 9.125 -13.961 4.605 1 91.81 136 LYS B C 1
ATOM 4004 O O . LYS B 1 136 ? 8.562 -12.93 4.98 1 91.81 136 LYS B O 1
ATOM 4009 N N . ASP B 1 137 ? 10.406 -14.047 4.352 1 91.5 137 ASP B N 1
ATOM 4010 C CA . ASP B 1 137 ? 11.297 -12.961 4.742 1 91.5 137 ASP B CA 1
ATOM 4011 C C . ASP B 1 137 ? 11.492 -11.969 3.6 1 91.5 137 ASP B C 1
ATOM 4013 O O . ASP B 1 137 ? 11.781 -10.797 3.832 1 91.5 137 ASP B O 1
ATOM 4017 N N . LEU B 1 138 ? 11.352 -12.5 2.41 1 95.94 138 LEU B N 1
ATOM 4018 C CA . LEU B 1 138 ? 11.812 -11.695 1.286 1 95.94 138 LEU B CA 1
ATOM 4019 C C . LEU B 1 138 ? 10.641 -11.25 0.42 1 95.94 138 LEU B C 1
ATOM 4021 O O . LEU B 1 138 ? 10.781 -10.359 -0.416 1 95.94 138 LEU B O 1
ATOM 4025 N N . GLY B 1 139 ? 9.492 -11.852 0.601 1 96.5 139 GLY B N 1
ATOM 4026 C CA . GLY B 1 139 ? 8.328 -11.5 -0.199 1 96.5 139 GLY B CA 1
ATOM 4027 C C . GLY B 1 139 ? 7.84 -10.086 0.051 1 96.5 139 GLY B C 1
ATOM 4028 O O . GLY B 1 139 ? 8.266 -9.438 1.011 1 96.5 139 GLY B O 1
ATOM 4029 N N . TYR B 1 140 ? 6.996 -9.57 -0.805 1 97.56 140 TYR B N 1
ATOM 4030 C CA . TYR B 1 140 ? 6.453 -8.227 -0.679 1 97.56 140 TYR B CA 1
ATOM 4031 C C . TYR B 1 140 ? 5.121 -8.102 -1.409 1 97.56 140 TYR B C 1
ATOM 4033 O O . TYR B 1 140 ? 4.805 -8.922 -2.271 1 97.56 140 TYR B O 1
ATOM 4041 N N . VAL B 1 141 ? 4.367 -7.133 -1.015 1 98.38 141 VAL B N 1
ATOM 4042 C CA . VAL B 1 141 ? 3.141 -6.773 -1.72 1 98.38 141 VAL B CA 1
ATOM 4043 C C . VAL B 1 141 ? 3.439 -5.695 -2.76 1 98.38 141 VAL B C 1
ATOM 4045 O O . VAL B 1 141 ? 4.094 -4.695 -2.455 1 98.38 141 VAL B O 1
ATOM 4048 N N . VAL B 1 142 ? 2.977 -5.891 -3.971 1 98.56 142 VAL B N 1
ATOM 4049 C CA . VAL B 1 142 ? 3.111 -4.887 -5.02 1 98.56 142 VAL B CA 1
ATOM 4050 C C . VAL B 1 142 ? 1.773 -4.184 -5.238 1 98.56 142 VAL B C 1
ATOM 4052 O O . VAL B 1 142 ? 0.746 -4.84 -5.43 1 98.56 142 VAL B O 1
ATOM 4055 N N . VAL B 1 143 ? 1.769 -2.891 -5.113 1 98.12 143 VAL B N 1
ATOM 4056 C CA . VAL B 1 143 ? 0.672 -2.039 -5.562 1 98.12 143 VAL B CA 1
ATOM 4057 C C . VAL B 1 143 ? 1.03 -1.396 -6.898 1 98.12 143 VAL B C 1
ATOM 4059 O O . VAL B 1 143 ? 1.862 -0.487 -6.957 1 98.12 143 VAL B O 1
ATOM 4062 N N . ALA B 1 144 ? 0.332 -1.825 -7.973 1 98.31 144 ALA B N 1
ATOM 4063 C CA . ALA B 1 144 ? 0.775 -1.442 -9.312 1 98.31 144 ALA B CA 1
ATOM 4064 C C . ALA B 1 144 ? -0.336 -0.728 -10.07 1 98.31 144 ALA B C 1
ATOM 4066 O O . ALA B 1 144 ? -1.505 -1.114 -9.984 1 98.31 144 ALA B O 1
ATOM 4067 N N . ASN B 1 145 ? -0.009 0.324 -10.742 1 97.56 145 ASN B N 1
ATOM 4068 C CA . ASN B 1 145 ? -0.806 1.002 -11.758 1 97.56 145 ASN B CA 1
ATOM 4069 C C . ASN B 1 145 ? -0.084 1.042 -13.102 1 97.56 145 ASN B C 1
ATOM 4071 O O . ASN B 1 145 ? 0.896 1.771 -13.266 1 97.56 145 ASN B O 1
ATOM 4075 N N . ILE B 1 146 ? -0.604 0.356 -14.039 1 98.06 146 ILE B N 1
ATOM 4076 C CA . ILE B 1 146 ? 0.125 0.125 -15.281 1 98.06 146 ILE B CA 1
ATOM 4077 C C . ILE B 1 146 ? -0.615 0.785 -16.438 1 98.06 146 ILE B C 1
ATOM 4079 O O . ILE B 1 146 ? -1.837 0.664 -16.547 1 98.06 146 ILE B O 1
ATOM 4083 N N . ASP B 1 147 ? 0.112 1.414 -17.328 1 97.12 147 ASP B N 1
ATOM 4084 C CA . ASP B 1 147 ? -0.423 2.111 -18.5 1 97.12 147 ASP B CA 1
ATOM 4085 C C . ASP B 1 147 ? -0.961 1.125 -19.531 1 97.12 147 ASP B C 1
ATOM 4087 O O . ASP B 1 147 ? -0.568 -0.044 -19.547 1 97.12 147 ASP B O 1
ATOM 4091 N N . PRO B 1 148 ? -1.872 1.591 -20.375 1 97.06 148 PRO B N 1
ATOM 4092 C CA . PRO B 1 148 ? -2.283 0.734 -21.484 1 97.06 148 PRO B CA 1
ATOM 4093 C C . PRO B 1 148 ? -1.112 0.311 -22.359 1 97.06 148 PRO B C 1
ATOM 4095 O O . PRO B 1 148 ? -0.085 0.994 -22.406 1 97.06 148 PRO B O 1
ATOM 4098 N N . TYR B 1 149 ? -1.3 -0.794 -22.984 1 97.25 149 TYR B N 1
ATOM 4099 C CA . TYR B 1 149 ? -0.257 -1.359 -23.828 1 97.25 149 TYR B CA 1
ATOM 4100 C C . TYR B 1 149 ? -0.797 -1.684 -25.219 1 97.25 149 TYR B C 1
ATOM 4102 O O . TYR B 1 149 ? -1.831 -2.344 -25.344 1 97.25 149 TYR B O 1
ATOM 4110 N N . GLU B 1 150 ? -0.101 -1.266 -26.219 1 96.25 150 GLU B N 1
ATOM 4111 C CA . GLU B 1 150 ? -0.482 -1.607 -27.578 1 96.25 150 GLU B CA 1
ATOM 4112 C C . GLU B 1 150 ? 0.283 -2.832 -28.078 1 96.25 150 GLU B C 1
ATOM 4114 O O . GLU B 1 150 ? 1.511 -2.801 -28.188 1 96.25 150 GLU B O 1
ATOM 4119 N N . LEU B 1 151 ? -0.448 -3.838 -28.422 1 92.56 151 LEU B N 1
ATOM 4120 C CA . LEU B 1 151 ? 0.146 -5.055 -28.969 1 92.56 151 LEU B CA 1
ATOM 4121 C C . LEU B 1 151 ? 0.623 -4.828 -30.391 1 92.56 151 LEU B C 1
ATOM 4123 O O . LEU B 1 151 ? 0.195 -3.879 -31.062 1 92.56 151 LEU B O 1
ATOM 4127 N N . PRO B 1 152 ? 1.515 -5.723 -30.812 1 87.75 152 PRO B N 1
ATOM 4128 C CA . PRO B 1 152 ? 2.016 -5.59 -32.188 1 87.75 152 PRO B CA 1
ATOM 4129 C C . PRO B 1 152 ? 0.897 -5.613 -33.219 1 87.75 152 PRO B C 1
ATOM 4131 O O . PRO B 1 152 ? 1.015 -4.973 -34.281 1 87.75 152 PRO B O 1
ATOM 4134 N N . ASN B 1 153 ? -0.168 -6.262 -33.031 1 90.5 153 ASN B N 1
ATOM 4135 C CA . ASN B 1 153 ? -1.271 -6.371 -33.969 1 90.5 153 ASN B CA 1
ATOM 4136 C C . ASN B 1 153 ? -2.197 -5.16 -33.906 1 90.5 153 ASN B C 1
ATOM 4138 O O . ASN B 1 153 ? -3.229 -5.117 -34.562 1 90.5 153 ASN B O 1
ATOM 4142 N N . GLY B 1 154 ? -1.955 -4.242 -32.969 1 92.25 154 GLY B N 1
ATOM 4143 C CA . GLY B 1 154 ? -2.723 -3.01 -32.875 1 92.25 154 GLY B CA 1
ATOM 4144 C C . GLY B 1 154 ? -3.732 -3.023 -31.75 1 92.25 154 GLY B C 1
ATOM 4145 O O . GLY B 1 154 ? -4.277 -1.98 -31.391 1 92.25 154 GLY B O 1
ATOM 4146 N N . GLU B 1 155 ? -3.943 -4.188 -31.203 1 93.06 155 GLU B N 1
ATOM 4147 C CA . GLU B 1 155 ? -4.867 -4.273 -30.078 1 93.06 155 GLU B CA 1
ATOM 4148 C C . GLU B 1 155 ? -4.297 -3.584 -28.844 1 93.06 155 GLU B C 1
ATOM 4150 O O . GLU B 1 155 ? -3.107 -3.719 -28.547 1 93.06 155 GLU B O 1
ATOM 4155 N N . VAL B 1 156 ? -5.148 -2.789 -28.188 1 95.88 156 VAL B N 1
ATOM 4156 C CA . VAL B 1 156 ? -4.707 -2.066 -27 1 95.88 156 VAL B CA 1
ATOM 4157 C C . VAL B 1 156 ? -5.203 -2.779 -25.75 1 95.88 156 VAL B C 1
ATOM 4159 O O . VAL B 1 156 ? -6.414 -2.93 -25.547 1 95.88 156 VAL B O 1
ATOM 4162 N N . ILE B 1 157 ? -4.285 -3.223 -24.953 1 94.62 157 ILE B N 1
ATOM 4163 C CA . ILE B 1 157 ? -4.605 -3.76 -23.641 1 94.62 157 ILE B CA 1
ATOM 4164 C C . ILE B 1 157 ? -4.832 -2.613 -22.656 1 94.62 157 ILE B C 1
ATOM 4166 O O . ILE B 1 157 ? -3.99 -1.721 -22.516 1 94.62 157 ILE B O 1
ATOM 4170 N N . PRO B 1 158 ? -5.918 -2.592 -21.969 1 95.44 158 PRO B N 1
ATOM 4171 C CA . PRO B 1 158 ? -6.23 -1.48 -21.078 1 95.44 158 PRO B CA 1
ATOM 4172 C C . PRO B 1 158 ? -5.262 -1.387 -19.891 1 95.44 158 PRO B C 1
ATOM 4174 O O . PRO B 1 158 ? -4.496 -2.322 -19.641 1 95.44 158 PRO B O 1
ATOM 4177 N N . ALA B 1 159 ? -5.336 -0.218 -19.203 1 96.56 159 ALA B N 1
ATOM 4178 C CA . ALA B 1 159 ? -4.562 -0.012 -17.984 1 96.56 159 ALA B CA 1
ATOM 4179 C C . ALA B 1 159 ? -4.941 -1.033 -16.922 1 96.56 159 ALA B C 1
ATOM 4181 O O . ALA B 1 159 ? -6.078 -1.513 -16.875 1 96.56 159 ALA B O 1
ATOM 4182 N N . GLU B 1 160 ? -4.004 -1.39 -16.125 1 97.44 160 GLU B N 1
ATOM 4183 C CA . GLU B 1 160 ? -4.223 -2.328 -15.023 1 97.44 160 GLU B CA 1
ATOM 4184 C C . GLU B 1 160 ? -3.883 -1.693 -13.68 1 97.44 160 GLU B C 1
ATOM 4186 O O . GLU B 1 160 ? -2.949 -0.895 -13.586 1 97.44 160 GLU B O 1
ATOM 4191 N N . SER B 1 161 ? -4.66 -1.979 -12.688 1 97.38 161 SER B N 1
ATOM 4192 C CA . SER B 1 161 ? -4.402 -1.589 -11.305 1 97.38 161 SER B CA 1
ATOM 4193 C C . SER B 1 161 ? -4.695 -2.736 -10.344 1 97.38 161 SER B C 1
ATOM 4195 O O . SER B 1 161 ? -5.836 -3.197 -10.25 1 97.38 161 SER B O 1
ATOM 4197 N N . PHE B 1 162 ? -3.598 -3.139 -9.625 1 98.44 162 PHE B N 1
ATOM 4198 C CA . PHE B 1 162 ? -3.812 -4.273 -8.734 1 98.44 162 PHE B CA 1
ATOM 4199 C C . PHE B 1 162 ? -2.895 -4.195 -7.52 1 98.44 162 PHE B C 1
ATOM 4201 O O . PHE B 1 162 ? -1.946 -3.408 -7.504 1 98.44 162 PHE B O 1
ATOM 4208 N N . THR B 1 163 ? -3.217 -4.898 -6.473 1 98.62 163 THR B N 1
ATOM 4209 C CA . THR B 1 163 ? -2.42 -5.195 -5.289 1 98.62 163 THR B CA 1
ATOM 4210 C C . THR B 1 163 ? -2.232 -6.703 -5.129 1 98.62 163 THR B C 1
ATOM 4212 O O . THR B 1 163 ? -3.209 -7.453 -5.086 1 98.62 163 THR B O 1
ATOM 4215 N N . ALA B 1 164 ? -0.952 -7.145 -5.062 1 98.75 164 ALA B N 1
ATOM 4216 C CA . ALA B 1 164 ? -0.7 -8.586 -5.074 1 98.75 164 ALA B CA 1
ATOM 4217 C C . ALA B 1 164 ? 0.507 -8.938 -4.207 1 98.75 164 ALA B C 1
ATOM 4219 O O . ALA B 1 164 ? 1.508 -8.219 -4.203 1 98.75 164 ALA B O 1
ATOM 4220 N N . PHE B 1 165 ? 0.375 -9.984 -3.426 1 98.25 165 PHE B N 1
ATOM 4221 C CA . PHE B 1 165 ? 1.548 -10.555 -2.771 1 98.25 165 PHE B CA 1
ATOM 4222 C C . PHE B 1 165 ? 2.441 -11.266 -3.783 1 98.25 165 PHE B C 1
ATOM 4224 O O . PHE B 1 165 ? 1.962 -12.062 -4.59 1 98.25 165 PHE B O 1
ATOM 4231 N N . CYS B 1 166 ? 3.762 -11 -3.73 1 97.69 166 CYS B N 1
ATOM 4232 C CA . CYS B 1 166 ? 4.66 -11.469 -4.777 1 97.69 166 CYS B CA 1
ATOM 4233 C C . CYS B 1 166 ? 5.891 -12.141 -4.176 1 97.69 166 CYS B C 1
ATOM 4235 O O . CYS B 1 166 ? 6.34 -11.766 -3.094 1 97.69 166 CYS B O 1
ATOM 4237 N N . TYR B 1 167 ? 6.344 -13.086 -4.945 1 96.56 167 TYR B N 1
ATOM 4238 C CA . TYR B 1 167 ? 7.68 -13.633 -4.715 1 96.56 167 TYR B CA 1
ATOM 4239 C C . TYR B 1 167 ? 8.742 -12.734 -5.332 1 96.56 167 TYR B C 1
ATOM 4241 O O . TYR B 1 167 ? 8.547 -12.172 -6.41 1 96.56 167 TYR B O 1
ATOM 4249 N N . PRO B 1 168 ? 9.891 -12.625 -4.625 1 97.19 168 PRO B N 1
ATOM 4250 C CA . PRO B 1 168 ? 10.914 -11.734 -5.16 1 97.19 168 PRO B CA 1
ATOM 4251 C C . PRO B 1 168 ? 11.367 -12.125 -6.566 1 97.19 168 PRO B C 1
ATOM 4253 O O . PRO B 1 168 ? 11.812 -13.258 -6.781 1 97.19 168 PRO B O 1
ATOM 4256 N N . GLY B 1 169 ? 11.18 -11.164 -7.457 1 97.25 169 GLY B N 1
ATOM 4257 C CA . GLY B 1 169 ? 11.703 -11.367 -8.797 1 97.25 169 GLY B CA 1
ATOM 4258 C C . GLY B 1 169 ? 10.711 -12.023 -9.734 1 97.25 169 GLY B C 1
ATOM 4259 O O . GLY B 1 169 ? 11.016 -12.258 -10.906 1 97.25 169 GLY B O 1
ATOM 4260 N N . LEU B 1 170 ? 9.555 -12.305 -9.289 1 97.94 170 LEU B N 1
ATOM 4261 C CA . LEU B 1 170 ? 8.562 -12.969 -10.125 1 97.94 170 LEU B CA 1
ATOM 4262 C C . LEU B 1 170 ? 7.375 -12.047 -10.398 1 97.94 170 LEU B C 1
ATOM 4264 O O . LEU B 1 170 ? 7.125 -11.109 -9.633 1 97.94 170 LEU B O 1
ATOM 4268 N N . LEU B 1 171 ? 6.715 -12.32 -11.477 1 98.5 171 LEU B N 1
ATOM 4269 C CA . LEU B 1 171 ? 5.508 -11.586 -11.828 1 98.5 171 LEU B CA 1
ATOM 4270 C C . LEU B 1 171 ? 4.445 -11.727 -10.742 1 98.5 171 LEU B C 1
ATOM 4272 O O . LEU B 1 171 ? 4.367 -12.766 -10.078 1 98.5 171 LEU B O 1
ATOM 4276 N N . ALA B 1 172 ? 3.623 -10.727 -10.641 1 97.94 172 ALA B N 1
ATOM 4277 C CA . ALA B 1 172 ? 2.516 -10.758 -9.688 1 97.94 172 ALA B CA 1
ATOM 4278 C C . ALA B 1 172 ? 1.431 -11.734 -10.141 1 97.94 172 ALA B C 1
ATOM 4280 O O . ALA B 1 172 ? 1.332 -12.062 -11.32 1 97.94 172 ALA B O 1
ATOM 4281 N N . GLY B 1 173 ? 0.651 -12.188 -9.117 1 96.81 173 GLY B N 1
ATOM 4282 C CA . GLY B 1 173 ? -0.568 -12.906 -9.461 1 96.81 173 GLY B CA 1
ATOM 4283 C C . GLY B 1 173 ? -0.581 -14.336 -8.977 1 96.81 173 GLY B C 1
ATOM 4284 O O . GLY B 1 173 ? -1.637 -14.969 -8.922 1 96.81 173 GLY B O 1
ATOM 4285 N N . ASN B 1 174 ? 0.511 -14.883 -8.594 1 93.94 174 ASN B N 1
ATOM 4286 C CA . ASN B 1 174 ? 0.626 -16.297 -8.273 1 93.94 174 ASN B CA 1
ATOM 4287 C C . ASN B 1 174 ? 0.072 -16.609 -6.883 1 93.94 174 ASN B C 1
ATOM 4289 O O . ASN B 1 174 ? -0.297 -17.75 -6.59 1 93.94 174 ASN B O 1
ATOM 4293 N N . ALA B 1 175 ? -0.022 -15.695 -6.004 1 95.94 175 ALA B N 1
ATOM 4294 C CA . ALA B 1 175 ? -0.469 -15.891 -4.629 1 95.94 175 ALA B CA 1
ATOM 4295 C C . ALA B 1 175 ? -1.872 -15.328 -4.422 1 95.94 175 ALA B C 1
ATOM 4297 O O . ALA B 1 175 ? -2.84 -15.828 -4.996 1 95.94 175 ALA B O 1
ATOM 4298 N N . TYR B 1 176 ? -2.062 -14.352 -3.607 1 98.19 176 TYR B N 1
ATOM 4299 C CA . TYR B 1 176 ? -3.357 -13.695 -3.494 1 98.19 176 TYR B CA 1
ATOM 4300 C C . TYR B 1 176 ? -3.264 -12.227 -3.908 1 98.19 176 TYR B C 1
ATOM 4302 O O . TYR B 1 176 ? -2.215 -11.602 -3.75 1 98.19 176 TYR B O 1
ATOM 4310 N N . SER B 1 177 ? -4.324 -11.727 -4.461 1 98.69 177 SER B N 1
ATOM 4311 C CA . SER B 1 177 ? -4.344 -10.375 -5.027 1 98.69 177 SER B CA 1
ATOM 4312 C C . SER B 1 177 ? -5.766 -9.836 -5.125 1 98.69 177 SER B C 1
ATOM 4314 O O . SER B 1 177 ? -6.73 -10.586 -4.957 1 98.69 177 SER B O 1
ATOM 4316 N N . PHE B 1 178 ? -5.867 -8.555 -5.316 1 98.44 178 PHE B N 1
ATOM 4317 C CA . PHE B 1 178 ? -7.094 -7.922 -5.777 1 98.44 178 PHE B CA 1
ATOM 4318 C C . PHE B 1 178 ? -6.785 -6.793 -6.75 1 98.44 178 PHE B C 1
ATOM 4320 O O . PHE B 1 178 ? -5.664 -6.281 -6.785 1 98.44 178 PHE B O 1
ATOM 4327 N N . ASN B 1 179 ? -7.754 -6.496 -7.582 1 97.56 179 ASN B N 1
ATOM 4328 C CA . ASN B 1 179 ? -7.57 -5.355 -8.469 1 97.56 179 ASN B CA 1
ATOM 4329 C C . ASN B 1 179 ? -8.648 -4.293 -8.25 1 97.56 179 ASN B C 1
ATOM 4331 O O . ASN B 1 179 ? -9.547 -4.48 -7.43 1 97.56 179 ASN B O 1
ATOM 4335 N N . LEU B 1 180 ? -8.547 -3.195 -8.875 1 92.69 180 LEU B N 1
ATOM 4336 C CA . LEU B 1 180 ? -9.391 -2.047 -8.57 1 92.69 180 LEU B CA 1
ATOM 4337 C C . LEU B 1 180 ? -10.805 -2.258 -9.109 1 92.69 180 LEU B C 1
ATOM 4339 O O . LEU B 1 180 ? -11.711 -1.48 -8.805 1 92.69 180 LEU B O 1
ATOM 4343 N N . HIS B 1 181 ? -11.008 -3.311 -9.859 1 94.06 181 HIS B N 1
ATOM 4344 C CA . HIS B 1 181 ? -12.352 -3.666 -10.312 1 94.06 181 HIS B CA 1
ATOM 4345 C C . HIS B 1 181 ? -13.102 -4.445 -9.234 1 94.06 181 HIS B C 1
ATOM 4347 O O . HIS B 1 181 ? -14.281 -4.762 -9.406 1 94.06 181 HIS B O 1
ATOM 4353 N N . GLY B 1 182 ? -12.43 -4.773 -8.211 1 95.12 182 GLY B N 1
ATOM 4354 C CA . GLY B 1 182 ? -13.07 -5.473 -7.109 1 95.12 182 GLY B CA 1
ATOM 4355 C C . GLY B 1 182 ? -12.93 -6.98 -7.195 1 95.12 182 GLY B C 1
ATOM 4356 O O . GLY B 1 182 ? -13.562 -7.715 -6.434 1 95.12 182 GLY B O 1
ATOM 4357 N N . LEU B 1 183 ? -12.148 -7.465 -8.141 1 97.75 183 LEU B N 1
ATOM 4358 C CA . LEU B 1 183 ? -11.891 -8.898 -8.266 1 97.75 183 LEU B CA 1
ATOM 4359 C C . LEU B 1 183 ? -10.734 -9.32 -7.367 1 97.75 183 LEU B C 1
ATOM 4361 O O . LEU B 1 183 ? -9.633 -8.773 -7.469 1 97.75 183 LEU B O 1
ATOM 4365 N N . CYS B 1 184 ? -11.008 -10.234 -6.457 1 98.25 184 CYS B N 1
ATOM 4366 C CA . CYS B 1 184 ? -10.008 -10.844 -5.586 1 98.25 184 CYS B CA 1
ATOM 4367 C C . CYS B 1 184 ? -9.695 -12.266 -6.031 1 98.25 184 CYS B C 1
ATOM 4369 O O . CYS B 1 184 ? -10.586 -12.992 -6.477 1 98.25 184 CYS B O 1
ATOM 4371 N N . SER B 1 185 ? -8.43 -12.625 -5.922 1 98.25 185 SER B N 1
ATOM 4372 C CA . SER B 1 185 ? -8.047 -13.938 -6.43 1 98.25 185 SER B CA 1
ATOM 4373 C C . SER B 1 185 ? -6.984 -14.586 -5.547 1 98.25 185 SER B C 1
ATOM 4375 O O . SER B 1 185 ? -6.242 -13.891 -4.852 1 98.25 185 SER B O 1
ATOM 4377 N N . SER B 1 186 ? -6.957 -15.836 -5.52 1 97.62 186 SER B N 1
ATOM 4378 C CA . SER B 1 186 ? -5.875 -16.672 -4.992 1 97.62 186 SER B CA 1
ATOM 4379 C C . SER B 1 186 ? -5.613 -17.875 -5.895 1 97.62 186 SER B C 1
ATOM 4381 O O . SER B 1 186 ? -6.41 -18.172 -6.785 1 97.62 186 SER B O 1
ATOM 4383 N N . GLY B 1 187 ? -4.488 -18.453 -5.703 1 94.12 187 GLY B N 1
ATOM 4384 C CA . GLY B 1 187 ? -4.137 -19.578 -6.566 1 94.12 187 GLY B CA 1
ATOM 4385 C C . GLY B 1 187 ? -3.641 -20.781 -5.797 1 94.12 187 GLY B C 1
ATOM 4386 O O . GLY B 1 187 ? -3.109 -20.656 -4.691 1 94.12 187 GLY B O 1
ATOM 4387 N N . ASN B 1 188 ? -3.881 -21.922 -6.371 1 92.19 188 ASN B N 1
ATOM 4388 C CA . ASN B 1 188 ? -3.344 -23.203 -5.91 1 92.19 188 ASN B CA 1
ATOM 4389 C C . ASN B 1 188 ? -2.643 -23.953 -7.035 1 92.19 188 ASN B C 1
ATOM 4391 O O . ASN B 1 188 ? -3.27 -24.312 -8.039 1 92.19 188 ASN B O 1
ATOM 4395 N N . PHE B 1 189 ? -1.428 -24.172 -6.836 1 89.94 189 PHE B N 1
ATOM 4396 C CA . PHE B 1 189 ? -0.698 -24.938 -7.832 1 89.94 189 PHE B CA 1
ATOM 4397 C C . PHE B 1 189 ? -1.248 -26.359 -7.93 1 89.94 189 PHE B C 1
ATOM 4399 O O . PHE B 1 189 ? -1.551 -26.984 -6.91 1 89.94 189 PHE B O 1
ATOM 4406 N N . GLN B 1 190 ? -1.47 -26.812 -9.125 1 88.75 190 GLN B N 1
ATOM 4407 C CA . GLN B 1 190 ? -1.903 -28.188 -9.406 1 88.75 190 GLN B CA 1
ATOM 4408 C C . GLN B 1 190 ? -0.938 -28.891 -10.352 1 88.75 190 GLN B C 1
ATOM 4410 O O . GLN B 1 190 ? -0.479 -28.297 -11.336 1 88.75 190 GLN B O 1
ATOM 4415 N N . MET B 1 191 ? -0.689 -30.094 -10.055 1 84.19 191 MET B N 1
ATOM 4416 C CA . MET B 1 191 ? 0.307 -30.828 -10.836 1 84.19 191 MET B CA 1
ATOM 4417 C C . MET B 1 191 ? -0.362 -31.828 -11.781 1 84.19 191 MET B C 1
ATOM 4419 O O . MET B 1 191 ? -0.42 -33.031 -11.492 1 84.19 191 MET B O 1
ATOM 4423 N N . ALA B 1 192 ? -0.725 -31.25 -12.875 1 84 192 ALA B N 1
ATOM 4424 C CA . ALA B 1 192 ? -1.19 -32.156 -13.922 1 84 192 ALA B CA 1
ATOM 4425 C C . ALA B 1 192 ? -0.04 -33 -14.477 1 84 192 ALA B C 1
ATOM 4427 O O . ALA B 1 192 ? 1.082 -32.5 -14.617 1 84 192 ALA B O 1
ATOM 4428 N N . LYS B 1 193 ? -0.292 -34.188 -14.805 1 82.62 193 LYS B N 1
ATOM 4429 C CA . LYS B 1 193 ? 0.752 -35.062 -15.359 1 82.62 193 LYS B CA 1
ATOM 4430 C C . LYS B 1 193 ? 1.131 -34.594 -16.766 1 82.62 193 LYS B C 1
ATOM 4432 O O . LYS B 1 193 ? 2.271 -34.781 -17.203 1 82.62 193 LYS B O 1
ATOM 4437 N N . CYS B 1 194 ? 0.203 -34.062 -17.406 1 81.81 194 CYS B N 1
ATOM 4438 C CA . CYS B 1 194 ? 0.496 -33.469 -18.719 1 81.81 194 CYS B CA 1
ATOM 4439 C C . CYS B 1 194 ? 1.207 -32.125 -18.562 1 81.81 194 CYS B C 1
ATOM 4441 O O . CYS B 1 194 ? 0.616 -31.156 -18.094 1 81.81 194 CYS B O 1
ATOM 4443 N N . VAL B 1 195 ? 2.508 -32.156 -18.891 1 83.62 195 VAL B N 1
ATOM 4444 C CA . VAL B 1 195 ? 3.287 -30.922 -18.953 1 83.62 195 VAL B CA 1
ATOM 4445 C C . VAL B 1 195 ? 3.738 -30.672 -20.391 1 83.62 195 VAL B C 1
ATOM 4447 O O . VAL B 1 195 ? 4.398 -31.516 -21 1 83.62 195 VAL B O 1
ATOM 4450 N N . GLU B 1 196 ? 3.33 -29.578 -20.922 1 86.75 196 GLU B N 1
ATOM 4451 C CA . GLU B 1 196 ? 3.537 -29.297 -22.328 1 86.75 196 GLU B CA 1
ATOM 4452 C C . GLU B 1 196 ? 4.77 -28.422 -22.547 1 86.75 196 GLU B C 1
ATOM 4454 O O . GLU B 1 196 ? 5.082 -27.578 -21.719 1 86.75 196 GLU B O 1
ATOM 4459 N N . ARG B 1 197 ? 5.25 -28.828 -23.734 1 85.62 197 ARG B N 1
ATOM 4460 C CA . ARG B 1 197 ? 6.383 -28.016 -24.172 1 85.62 197 ARG B CA 1
ATOM 4461 C C . ARG B 1 197 ? 5.922 -26.844 -25.047 1 85.62 197 ARG B C 1
ATOM 4463 O O . ARG B 1 197 ? 4.797 -26.859 -25.547 1 85.62 197 ARG B O 1
ATOM 4470 N N . GLU B 1 198 ? 6.465 -25.734 -24.953 1 87.38 198 GLU B N 1
ATOM 4471 C CA . GLU B 1 198 ? 6.23 -24.594 -25.828 1 87.38 198 GLU B CA 1
ATOM 4472 C C . GLU B 1 198 ? 4.898 -23.922 -25.516 1 87.38 198 GLU B C 1
ATOM 4474 O O . GLU B 1 198 ? 4.195 -23.453 -26.422 1 87.38 198 GLU B O 1
ATOM 4479 N N . LYS B 1 199 ? 4.359 -24.172 -24.422 1 91.94 199 LYS B N 1
ATOM 4480 C CA . LYS B 1 199 ? 3.176 -23.453 -23.953 1 91.94 199 LYS B CA 1
ATOM 4481 C C . LYS B 1 199 ? 3.535 -22.453 -22.859 1 91.94 199 LYS B C 1
ATOM 4483 O O . LYS B 1 199 ? 4.699 -22.344 -22.469 1 91.94 199 LYS B O 1
ATOM 4488 N N . ILE B 1 200 ? 2.555 -21.75 -22.516 1 93.62 200 ILE B N 1
ATOM 4489 C CA . ILE B 1 200 ? 2.799 -20.609 -21.641 1 93.62 200 ILE B CA 1
ATOM 4490 C C . ILE B 1 200 ? 3.02 -21.094 -20.219 1 93.62 200 ILE B C 1
ATOM 4492 O O . ILE B 1 200 ? 2.209 -21.859 -19.672 1 93.62 200 ILE B O 1
ATOM 4496 N N . PRO B 1 201 ? 4.176 -20.703 -19.609 1 94.25 201 PRO B N 1
ATOM 4497 C CA . PRO B 1 201 ? 4.312 -21.016 -18.188 1 94.25 201 PRO B CA 1
ATOM 4498 C C . PRO B 1 201 ? 3.137 -20.516 -17.359 1 94.25 201 PRO B C 1
ATOM 4500 O O . PRO B 1 201 ? 2.621 -19.422 -17.609 1 94.25 201 PRO B O 1
ATOM 4503 N N . GLN B 1 202 ? 2.727 -21.266 -16.406 1 92.56 202 GLN B N 1
ATOM 4504 C CA . GLN B 1 202 ? 1.513 -21 -15.641 1 92.56 202 GLN B CA 1
ATOM 4505 C C . GLN B 1 202 ? 1.56 -19.625 -14.984 1 92.56 202 GLN B C 1
ATOM 4507 O O . GLN B 1 202 ? 0.532 -18.953 -14.859 1 92.56 202 GLN B O 1
ATOM 4512 N N . ARG B 1 203 ? 2.703 -19.109 -14.57 1 94.75 203 ARG B N 1
ATOM 4513 C CA . ARG B 1 203 ? 2.838 -17.828 -13.891 1 94.75 203 ARG B CA 1
ATOM 4514 C C . ARG B 1 203 ? 2.369 -16.672 -14.773 1 94.75 203 ARG B C 1
ATOM 4516 O O . ARG B 1 203 ? 1.87 -15.664 -14.281 1 94.75 203 ARG B O 1
ATOM 4523 N N . PHE B 1 204 ? 2.498 -16.797 -16.062 1 96.12 204 PHE B N 1
ATOM 4524 C CA . PHE B 1 204 ? 2.043 -15.766 -16.984 1 96.12 204 PHE B CA 1
ATOM 4525 C C . PHE B 1 204 ? 0.522 -15.688 -17.016 1 96.12 204 PHE B C 1
ATOM 4527 O O . PHE B 1 204 ? -0.048 -14.609 -17.188 1 96.12 204 PHE B O 1
ATOM 4534 N N . LEU B 1 205 ? -0.063 -16.797 -16.859 1 94 205 LEU B N 1
ATOM 4535 C CA . LEU B 1 205 ? -1.521 -16.781 -16.812 1 94 205 LEU B CA 1
ATOM 4536 C C . LEU B 1 205 ? -2.016 -16.172 -15.5 1 94 205 LEU B C 1
ATOM 4538 O O . LEU B 1 205 ? -3.008 -15.445 -15.477 1 94 205 LEU B O 1
ATOM 4542 N N . CYS B 1 206 ? -1.344 -16.531 -14.391 1 95.81 206 CYS B N 1
ATOM 4543 C CA . CYS B 1 206 ? -1.648 -15.883 -13.117 1 95.81 206 CYS B CA 1
ATOM 4544 C C . CYS B 1 206 ? -1.569 -14.367 -13.25 1 95.81 206 CYS B C 1
ATOM 4546 O O . CYS B 1 206 ? -2.447 -13.656 -12.758 1 95.81 206 CYS B O 1
ATOM 4548 N N . ARG B 1 207 ? -0.565 -13.898 -13.938 1 97.81 207 ARG B N 1
ATOM 4549 C CA . ARG B 1 207 ? -0.379 -12.469 -14.148 1 97.81 207 ARG B CA 1
ATOM 4550 C C . ARG B 1 207 ? -1.501 -11.891 -15 1 97.81 207 ARG B C 1
ATOM 4552 O O . ARG B 1 207 ? -2.006 -10.805 -14.719 1 97.81 207 ARG B O 1
ATOM 4559 N N . ALA B 1 208 ? -1.855 -12.539 -16.031 1 96.44 208 ALA B N 1
ATOM 4560 C CA . ALA B 1 208 ? -2.877 -12.07 -16.969 1 96.44 208 ALA B CA 1
ATOM 4561 C C . ALA B 1 208 ? -4.223 -11.891 -16.266 1 96.44 208 ALA B C 1
ATOM 4563 O O . ALA B 1 208 ? -4.992 -10.992 -16.609 1 96.44 208 ALA B O 1
ATOM 4564 N N . LEU B 1 209 ? -4.469 -12.703 -15.32 1 96.75 209 LEU B N 1
ATOM 4565 C CA . LEU B 1 209 ? -5.762 -12.688 -14.641 1 96.75 209 LEU B CA 1
ATOM 4566 C C . LEU B 1 209 ? -5.918 -11.422 -13.805 1 96.75 209 LEU B C 1
ATOM 4568 O O . LEU B 1 209 ? -7.039 -11.047 -13.453 1 96.75 209 LEU B O 1
ATOM 4572 N N . LEU B 1 210 ? -4.844 -10.766 -13.414 1 97.88 210 LEU B N 1
ATOM 4573 C CA . LEU B 1 210 ? -4.914 -9.508 -12.672 1 97.88 210 LEU B CA 1
ATOM 4574 C C . LEU B 1 210 ? -5.594 -8.422 -13.5 1 97.88 210 LEU B C 1
ATOM 4576 O O . LEU B 1 210 ? -6.047 -7.414 -12.953 1 97.88 210 LEU B O 1
ATOM 4580 N N . SER B 1 211 ? -5.668 -8.617 -14.805 1 96.5 211 SER B N 1
ATOM 4581 C CA . SER B 1 211 ? -6.266 -7.629 -15.695 1 96.5 211 SER B CA 1
ATOM 4582 C C . SER B 1 211 ? -7.773 -7.836 -15.82 1 96.5 211 SER B C 1
ATOM 4584 O O . SER B 1 211 ? -8.484 -6.969 -16.328 1 96.5 211 SER B O 1
ATOM 4586 N N . ALA B 1 212 ? -8.258 -8.945 -15.359 1 96.88 212 ALA B N 1
ATOM 4587 C CA . ALA B 1 212 ? -9.672 -9.281 -15.539 1 96.88 212 ALA B CA 1
ATOM 4588 C C . ALA B 1 212 ? -10.562 -8.344 -14.727 1 96.88 212 ALA B C 1
ATOM 4590 O O . ALA B 1 212 ? -10.242 -8.008 -13.578 1 96.88 212 ALA B O 1
ATOM 4591 N N . THR B 1 213 ? -11.688 -7.938 -15.273 1 95.88 213 THR B N 1
ATOM 4592 C CA . THR B 1 213 ? -12.578 -7 -14.602 1 95.88 213 THR B CA 1
ATOM 4593 C C . THR B 1 213 ? -13.734 -7.734 -13.914 1 95.88 213 THR B C 1
ATOM 4595 O O . THR B 1 213 ? -14.516 -7.129 -13.18 1 95.88 213 THR B O 1
ATOM 4598 N N . SER B 1 214 ? -13.852 -9 -14.242 1 95.94 214 SER B N 1
ATOM 4599 C CA . SER B 1 214 ? -14.883 -9.859 -13.68 1 95.94 214 SER B CA 1
ATOM 4600 C C . SER B 1 214 ? -14.461 -11.328 -13.703 1 95.94 214 SER B C 1
ATOM 4602 O O . SER B 1 214 ? -13.461 -11.68 -14.336 1 95.94 214 SER B O 1
ATOM 4604 N N . VAL B 1 215 ? -15.219 -12.141 -13.023 1 96.12 215 VAL B N 1
ATOM 4605 C CA . VAL B 1 215 ? -14.93 -13.57 -13.039 1 96.12 215 VAL B CA 1
ATOM 4606 C C . VAL B 1 215 ? -15.141 -14.125 -14.445 1 96.12 215 VAL B C 1
ATOM 4608 O O . VAL B 1 215 ? -14.375 -14.969 -14.914 1 96.12 215 VAL B O 1
ATOM 4611 N N . GLU B 1 216 ? -16.188 -13.625 -15.109 1 95.75 216 GLU B N 1
ATOM 4612 C CA . GLU B 1 216 ? -16.469 -14.062 -16.469 1 95.75 216 GLU B CA 1
ATOM 4613 C C . GLU B 1 216 ? -15.281 -13.773 -17.391 1 95.75 216 GLU B C 1
ATOM 4615 O O . GLU B 1 216 ? -14.898 -14.617 -18.203 1 95.75 216 GLU B O 1
ATOM 4620 N N . GLN B 1 217 ? -14.758 -12.648 -17.25 1 96.06 217 GLN B N 1
ATOM 4621 C CA . GLN B 1 217 ? -13.609 -12.305 -18.078 1 96.06 217 GLN B CA 1
ATOM 4622 C C . GLN B 1 217 ? -12.391 -13.141 -17.703 1 96.06 217 GLN B C 1
ATOM 4624 O O . GLN B 1 217 ? -11.609 -13.523 -18.578 1 96.06 217 GLN B O 1
ATOM 4629 N N . ALA B 1 218 ? -12.188 -13.352 -16.438 1 96.56 218 ALA B N 1
ATOM 4630 C CA . ALA B 1 218 ? -11.086 -14.211 -16 1 96.56 218 ALA B CA 1
ATOM 4631 C C . ALA B 1 218 ? -11.188 -15.594 -16.625 1 96.56 218 ALA B C 1
ATOM 4633 O O . ALA B 1 218 ? -10.203 -16.125 -17.156 1 96.56 218 ALA B O 1
ATOM 4634 N N . VAL B 1 219 ? -12.367 -16.141 -16.625 1 95.75 219 VAL B N 1
ATOM 4635 C CA . VAL B 1 219 ? -12.594 -17.469 -17.203 1 95.75 219 VAL B CA 1
ATOM 4636 C C . VAL B 1 219 ? -12.367 -17.422 -18.703 1 95.75 219 VAL B C 1
ATOM 4638 O O . VAL B 1 219 ? -11.82 -18.359 -19.297 1 95.75 219 VAL B O 1
ATOM 4641 N N . SER B 1 220 ? -12.789 -16.359 -19.297 1 95.44 220 SER B N 1
ATOM 4642 C CA . SER B 1 220 ? -12.562 -16.188 -20.734 1 95.44 220 SER B CA 1
ATOM 4643 C C . SER B 1 220 ? -11.078 -16.188 -21.062 1 95.44 220 SER B C 1
ATOM 4645 O O . SER B 1 220 ? -10.656 -16.781 -22.062 1 95.44 220 SER B O 1
ATOM 4647 N N . ILE B 1 221 ? -10.305 -15.555 -20.266 1 93.75 221 ILE B N 1
ATOM 4648 C CA . ILE B 1 221 ? -8.859 -15.539 -20.438 1 93.75 221 ILE B CA 1
ATOM 4649 C C . ILE B 1 221 ? -8.312 -16.969 -20.375 1 93.75 221 ILE B C 1
ATOM 4651 O O . ILE B 1 221 ? -7.508 -17.375 -21.219 1 93.75 221 ILE B O 1
ATOM 4655 N N . LEU B 1 222 ? -8.781 -17.734 -19.469 1 93.5 222 LEU B N 1
ATOM 4656 C CA . LEU B 1 222 ? -8.297 -19.094 -19.234 1 93.5 222 LEU B CA 1
ATOM 4657 C C . LEU B 1 222 ? -8.719 -20.016 -20.375 1 93.5 222 LEU B C 1
ATOM 4659 O O . LEU B 1 222 ? -8.078 -21.047 -20.625 1 93.5 222 LEU B O 1
ATOM 4663 N N . ARG B 1 223 ? -9.766 -19.609 -21.078 1 91.38 223 ARG B N 1
ATOM 4664 C CA . ARG B 1 223 ? -10.305 -20.453 -22.141 1 91.38 223 ARG B CA 1
ATOM 4665 C C . ARG B 1 223 ? -9.781 -20.031 -23.5 1 91.38 223 ARG B C 1
ATOM 4667 O O . ARG B 1 223 ? -10.031 -20.703 -24.5 1 91.38 223 ARG B O 1
ATOM 4674 N N . THR B 1 224 ? -9.219 -18.859 -23.547 1 79.56 224 THR B N 1
ATOM 4675 C CA . THR B 1 224 ? -8.773 -18.312 -24.828 1 79.56 224 THR B CA 1
ATOM 4676 C C . THR B 1 224 ? -7.777 -19.266 -25.5 1 79.56 224 THR B C 1
ATOM 4678 O O . THR B 1 224 ? -6.828 -19.719 -24.859 1 79.56 224 THR B O 1
ATOM 4681 N N . GLU B 1 225 ? -8.07 -19.391 -26.797 1 71.06 225 GLU B N 1
ATOM 4682 C CA . GLU B 1 225 ? -7.18 -20.219 -27.609 1 71.06 225 GLU B CA 1
ATOM 4683 C C . GLU B 1 225 ? -5.824 -19.531 -27.797 1 71.06 225 GLU B C 1
ATOM 4685 O O . GLU B 1 225 ? -5.746 -18.312 -27.859 1 71.06 225 GLU B O 1
ATOM 4690 N N . GLY B 1 226 ? -4.711 -20.188 -27.766 1 68.88 226 GLY B N 1
ATOM 4691 C CA . GLY B 1 226 ? -3.369 -19.641 -27.875 1 68.88 226 GLY B CA 1
ATOM 4692 C C . GLY B 1 226 ? -2.73 -19.328 -26.531 1 68.88 226 GLY B C 1
ATOM 4693 O O . GLY B 1 226 ? -1.538 -19.031 -26.469 1 68.88 226 GLY B O 1
ATOM 4694 N N . VAL B 1 227 ? -3.588 -19.406 -25.562 1 75.5 227 VAL B N 1
ATOM 4695 C CA . VAL B 1 227 ? -3.104 -19.188 -24.203 1 75.5 227 VAL B CA 1
ATOM 4696 C C . VAL B 1 227 ? -3.07 -20.5 -23.438 1 75.5 227 VAL B C 1
ATOM 4698 O O . VAL B 1 227 ? -3.426 -20.562 -22.266 1 75.5 227 VAL B O 1
ATOM 4701 N N . ALA B 1 228 ? -2.584 -21.438 -24.031 1 84.44 228 ALA B N 1
ATOM 4702 C CA . ALA B 1 228 ? -2.498 -22.75 -23.375 1 84.44 228 ALA B CA 1
ATOM 4703 C C . ALA B 1 228 ? -1.345 -22.797 -22.375 1 84.44 228 ALA B C 1
ATOM 4705 O O . ALA B 1 228 ? -0.224 -22.391 -22.703 1 84.44 228 ALA B O 1
ATOM 4706 N N . MET B 1 229 ? -1.689 -23.266 -21.203 1 91 229 MET B N 1
ATOM 4707 C CA . MET B 1 229 ? -0.688 -23.281 -20.141 1 91 229 MET B CA 1
ATOM 4708 C C . MET B 1 229 ? 0.154 -24.562 -20.219 1 91 229 MET B C 1
ATOM 4710 O O . MET B 1 229 ? -0.309 -25.578 -20.734 1 91 229 MET B O 1
ATOM 4714 N N . ALA B 1 230 ? 1.317 -24.438 -19.734 1 89.88 230 ALA B N 1
ATOM 4715 C CA . ALA B 1 230 ? 2.273 -25.547 -19.797 1 89.88 230 ALA B CA 1
ATOM 4716 C C . ALA B 1 230 ? 2.029 -26.547 -18.672 1 89.88 230 ALA B C 1
ATOM 4718 O O . ALA B 1 230 ? 2.336 -27.734 -18.812 1 89.88 230 ALA B O 1
ATOM 4719 N N . SER B 1 231 ? 1.545 -26.016 -17.609 1 88.94 231 SER B N 1
ATOM 4720 C CA . SER B 1 231 ? 1.27 -26.844 -16.453 1 88.94 231 SER B CA 1
ATOM 4721 C C . SER B 1 231 ? -0.113 -26.562 -15.875 1 88.94 231 SER B C 1
ATOM 4723 O O . SER B 1 231 ? -0.881 -25.781 -16.453 1 88.94 231 SER B O 1
ATOM 4725 N N . GLY B 1 232 ? -0.557 -27.266 -14.852 1 87.69 232 GLY B N 1
ATOM 4726 C CA . GLY B 1 232 ? -1.88 -27.141 -14.266 1 87.69 232 GLY B CA 1
ATOM 4727 C C . GLY B 1 232 ? -1.925 -26.125 -13.125 1 87.69 232 GLY B C 1
ATOM 4728 O O . GLY B 1 232 ? -0.888 -25.781 -12.555 1 87.69 232 GLY B O 1
ATOM 4729 N N . TYR B 1 233 ? -3.127 -25.594 -12.852 1 92.25 233 TYR B N 1
ATOM 4730 C CA . TYR B 1 233 ? -3.332 -24.609 -11.789 1 92.25 233 TYR B CA 1
ATOM 4731 C C . TYR B 1 233 ? -4.812 -24.484 -11.438 1 92.25 233 TYR B C 1
ATOM 4733 O O . TYR B 1 233 ? -5.676 -24.938 -12.195 1 92.25 233 TYR B O 1
ATOM 4741 N N . SER B 1 234 ? -5.07 -24.047 -10.305 1 95 234 SER B N 1
ATOM 4742 C CA . SER B 1 234 ? -6.422 -23.641 -9.922 1 95 234 SER B CA 1
ATOM 4743 C C . SER B 1 234 ? -6.457 -22.188 -9.461 1 95 234 SER B C 1
ATOM 4745 O O . SER B 1 234 ? -5.535 -21.719 -8.789 1 95 234 SER B O 1
ATOM 4747 N N . TYR B 1 235 ? -7.523 -21.516 -9.836 1 96.44 235 TYR B N 1
ATOM 4748 C CA . TYR B 1 235 ? -7.734 -20.125 -9.484 1 96.44 235 TYR B CA 1
ATOM 4749 C C . TYR B 1 235 ? -9.031 -19.938 -8.711 1 96.44 235 TYR B C 1
ATOM 4751 O O . TYR B 1 235 ? -10.062 -20.5 -9.078 1 96.44 235 TYR B O 1
ATOM 4759 N N . ASN B 1 236 ? -8.914 -19.188 -7.672 1 98.12 236 ASN B N 1
ATOM 4760 C CA . ASN B 1 236 ? -10.078 -18.859 -6.855 1 98.12 236 ASN B CA 1
ATOM 4761 C C . ASN B 1 236 ? -10.445 -17.391 -6.953 1 98.12 236 ASN B C 1
ATOM 4763 O O . ASN B 1 236 ? -9.57 -16.516 -6.906 1 98.12 236 ASN B O 1
ATOM 4767 N N . PHE B 1 237 ? -11.766 -17.125 -7.133 1 98.19 237 PHE B N 1
ATOM 4768 C CA . PHE B 1 237 ? -12.188 -15.742 -7.328 1 98.19 237 PHE B CA 1
ATOM 4769 C C . PHE B 1 237 ? -13.336 -15.383 -6.387 1 98.19 237 PHE B C 1
ATOM 4771 O O . PHE B 1 237 ? -14.234 -16.203 -6.168 1 98.19 237 PHE B O 1
ATOM 4778 N N . VAL B 1 238 ? -13.25 -14.234 -5.852 1 97.88 238 VAL B N 1
ATOM 4779 C CA . VAL B 1 238 ? -14.383 -13.555 -5.23 1 97.88 238 VAL B CA 1
ATOM 4780 C C . VAL B 1 238 ? -14.406 -12.094 -5.668 1 97.88 238 VAL B C 1
ATOM 4782 O O . VAL B 1 238 ? -13.383 -11.531 -6.059 1 97.88 238 VAL B O 1
ATOM 4785 N N . SER B 1 239 ? -15.562 -11.539 -5.715 1 96.62 239 SER B N 1
ATOM 4786 C CA . SER B 1 239 ? -15.695 -10.156 -6.176 1 96.62 239 SER B CA 1
ATOM 4787 C C . SER B 1 239 ? -16.531 -9.328 -5.203 1 96.62 239 SER B C 1
ATOM 4789 O O . SER B 1 239 ? -17.531 -9.805 -4.676 1 96.62 239 SER B O 1
ATOM 4791 N N . THR B 1 240 ? -16.094 -8.125 -4.926 1 94.12 240 THR B N 1
ATOM 4792 C CA . THR B 1 240 ? -16.844 -7.199 -4.098 1 94.12 240 THR B CA 1
ATOM 4793 C C . THR B 1 240 ? -18.016 -6.613 -4.875 1 94.12 240 THR B C 1
ATOM 4795 O O . THR B 1 240 ? -18.906 -5.992 -4.293 1 94.12 240 THR B O 1
ATOM 4798 N N . LYS B 1 241 ? -18.078 -6.879 -6.125 1 90.06 241 LYS B N 1
ATOM 4799 C CA . LYS B 1 241 ? -19.062 -6.215 -6.965 1 90.06 241 LYS B CA 1
ATOM 4800 C C . LYS B 1 241 ? -20 -7.227 -7.617 1 90.06 241 LYS B C 1
ATOM 4802 O O . LYS B 1 241 ? -20.953 -6.848 -8.312 1 90.06 241 LYS B O 1
ATOM 4807 N N . ASP B 1 242 ? -19.672 -8.438 -7.453 1 86.69 242 ASP B N 1
ATOM 4808 C CA . ASP B 1 242 ? -20.547 -9.469 -8.023 1 86.69 242 ASP B CA 1
ATOM 4809 C C . ASP B 1 242 ? -21.891 -9.523 -7.309 1 86.69 242 ASP B C 1
ATOM 4811 O O . ASP B 1 242 ? -21.953 -9.844 -6.121 1 86.69 242 ASP B O 1
ATOM 4815 N N . ARG B 1 243 ? -23 -9.391 -8 1 85.75 243 ARG B N 1
ATOM 4816 C CA . ARG B 1 243 ? -24.344 -9.281 -7.434 1 85.75 243 ARG B CA 1
ATOM 4817 C C . ARG B 1 243 ? -24.875 -10.648 -7.023 1 85.75 243 ARG B C 1
ATOM 4819 O O . ARG B 1 243 ? -25.797 -10.734 -6.203 1 85.75 243 ARG B O 1
ATOM 4826 N N . THR B 1 244 ? -24.312 -11.703 -7.645 1 89.44 244 THR B N 1
ATOM 4827 C CA . THR B 1 244 ? -24.781 -13.039 -7.312 1 89.44 244 THR B CA 1
ATOM 4828 C C . THR B 1 244 ? -24.25 -13.477 -5.949 1 89.44 244 THR B C 1
ATOM 4830 O O . THR B 1 244 ? -24.766 -14.43 -5.355 1 89.44 244 THR B O 1
ATOM 4833 N N . ASN B 1 245 ? -23.219 -12.898 -5.516 1 92.81 245 ASN B N 1
ATOM 4834 C CA . ASN B 1 245 ? -22.516 -13.227 -4.277 1 92.81 245 ASN B CA 1
ATOM 4835 C C . ASN B 1 245 ? -21.891 -14.617 -4.336 1 92.81 245 ASN B C 1
ATOM 4837 O O . ASN B 1 245 ? -21.594 -15.219 -3.297 1 92.81 245 ASN B O 1
ATOM 4841 N N . ASN B 1 246 ? -21.734 -15.141 -5.566 1 96.38 246 ASN B N 1
ATOM 4842 C CA . ASN B 1 246 ? -21.047 -16.422 -5.715 1 96.38 246 ASN B CA 1
ATOM 4843 C C . ASN B 1 246 ? -19.547 -16.281 -5.535 1 96.38 246 ASN B C 1
ATOM 4845 O O . ASN B 1 246 ? -18.984 -15.211 -5.789 1 96.38 246 ASN B O 1
ATOM 4849 N N . MET B 1 247 ? -18.969 -17.297 -5.047 1 97.75 247 MET B N 1
ATOM 4850 C CA . MET B 1 247 ? -17.516 -17.5 -5.105 1 97.75 247 MET B CA 1
ATOM 4851 C C . MET B 1 247 ? -17.156 -18.578 -6.133 1 97.75 247 MET B C 1
ATOM 4853 O O . MET B 1 247 ? -18 -19.406 -6.488 1 97.75 247 MET B O 1
ATOM 4857 N N . TYR B 1 248 ? -15.938 -18.516 -6.637 1 97.81 248 TYR B N 1
ATOM 4858 C CA . TYR B 1 248 ? -15.648 -19.422 -7.75 1 97.81 248 TYR B CA 1
ATOM 4859 C C . TYR B 1 248 ? -14.297 -20.094 -7.562 1 97.81 248 TYR B C 1
ATOM 4861 O O . TYR B 1 248 ? -13.312 -19.453 -7.188 1 97.81 248 TYR B O 1
ATOM 4869 N N . SER B 1 249 ? -14.273 -21.359 -7.77 1 97.62 249 SER B N 1
ATOM 4870 C CA . SER B 1 249 ? -13.047 -22.125 -7.938 1 97.62 249 SER B CA 1
ATOM 4871 C C . SER B 1 249 ? -12.906 -22.625 -9.367 1 97.62 249 SER B C 1
ATOM 4873 O O . SER B 1 249 ? -13.789 -23.312 -9.883 1 97.62 249 SER B O 1
ATOM 4875 N N . VAL B 1 250 ? -11.797 -22.297 -9.992 1 97.19 250 VAL B N 1
ATOM 4876 C CA . VAL B 1 250 ? -11.578 -22.641 -11.398 1 97.19 250 VAL B CA 1
ATOM 4877 C C . VAL B 1 250 ? -10.336 -23.516 -11.531 1 97.19 250 VAL B C 1
ATOM 4879 O O . VAL B 1 250 ? -9.227 -23.078 -11.219 1 97.19 250 VAL B O 1
ATOM 4882 N N . GLU B 1 251 ? -10.516 -24.75 -12 1 96.19 251 GLU B N 1
ATOM 4883 C CA . GLU B 1 251 ? -9.391 -25.641 -12.273 1 96.19 251 GLU B CA 1
ATOM 4884 C C . GLU B 1 251 ? -9.023 -25.641 -13.758 1 96.19 251 GLU B C 1
ATOM 4886 O O . GLU B 1 251 ? -9.906 -25.656 -14.617 1 96.19 251 GLU B O 1
ATOM 4891 N N . VAL B 1 252 ? -7.777 -25.562 -13.961 1 94.56 252 VAL B N 1
ATOM 4892 C CA . VAL B 1 252 ? -7.277 -25.484 -15.328 1 94.56 252 VAL B CA 1
ATOM 4893 C C . VAL B 1 252 ? -6.16 -26.516 -15.531 1 94.56 252 VAL B C 1
ATOM 4895 O O . VAL B 1 252 ? -5.32 -26.703 -14.641 1 94.56 252 VAL B O 1
ATOM 4898 N N .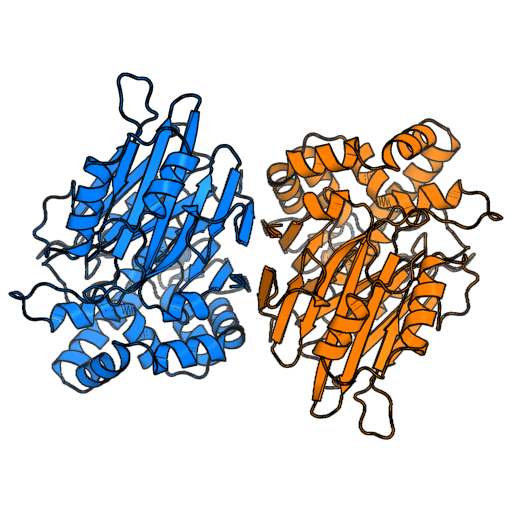 ALA B 1 253 ? -6.148 -27.203 -16.656 1 92.81 253 ALA B N 1
ATOM 4899 C CA . ALA B 1 253 ? -5.098 -28.156 -17 1 92.81 253 ALA B CA 1
ATOM 4900 C C . ALA B 1 253 ? -4.84 -28.172 -18.516 1 92.81 253 ALA B C 1
ATOM 4902 O O . ALA B 1 253 ? -5.758 -27.953 -19.297 1 92.81 253 ALA B O 1
ATOM 4903 N N . PRO B 1 254 ? -3.551 -28.359 -18.75 1 90.06 254 PRO B N 1
ATOM 4904 C CA . PRO B 1 254 ? -3.279 -28.594 -20.172 1 90.06 254 PRO B CA 1
ATOM 4905 C C . PRO B 1 254 ? -3.768 -29.969 -20.641 1 90.06 254 PRO B C 1
ATOM 4907 O O . PRO B 1 254 ? -4.02 -30.844 -19.812 1 90.06 254 PRO B O 1
ATOM 4910 N N . ALA B 1 255 ? -4.051 -30.047 -21.922 1 82.75 255 ALA B N 1
ATOM 4911 C CA . ALA B 1 255 ? -4.379 -31.344 -22.516 1 82.75 255 ALA B CA 1
ATOM 4912 C C . ALA B 1 255 ? -3.582 -31.578 -23.797 1 82.75 255 ALA B C 1
ATOM 4914 O O . ALA B 1 255 ? -3.369 -30.641 -24.578 1 82.75 255 ALA B O 1
ATOM 4915 N N . GLU B 1 256 ? -3.146 -32.781 -23.859 1 79.56 256 GLU B N 1
ATOM 4916 C CA . GLU B 1 256 ? -2.389 -33.125 -25.062 1 79.56 256 GLU B CA 1
ATOM 4917 C C . GLU B 1 256 ? -3.227 -32.938 -26.312 1 79.56 256 GLU B C 1
ATOM 4919 O O . GLU B 1 256 ? -4.383 -33.375 -26.375 1 79.56 256 GLU B O 1
ATOM 4924 N N . GLY B 1 257 ? -2.664 -32.344 -27.234 1 75 257 GLY B N 1
ATOM 4925 C CA . GLY B 1 257 ? -3.299 -32.188 -28.531 1 75 257 GLY B CA 1
ATOM 4926 C C . GLY B 1 257 ? -4.387 -31.141 -28.562 1 75 257 GLY B C 1
ATOM 4927 O O . GLY B 1 257 ? -5.09 -31 -29.562 1 75 257 GLY B O 1
ATOM 4928 N N . VAL B 1 258 ? -4.57 -30.531 -27.5 1 75.44 258 VAL B N 1
ATOM 4929 C CA . VAL B 1 258 ? -5.609 -29.5 -27.422 1 75.44 258 VAL B CA 1
ATOM 4930 C C . VAL B 1 258 ? -4.977 -28.109 -27.453 1 75.44 258 VAL B C 1
ATOM 4932 O O . VAL B 1 258 ? -3.959 -27.875 -26.812 1 75.44 258 VAL B O 1
ATOM 4935 N N . ALA B 1 259 ? -5.418 -27.219 -28.344 1 77.75 259 ALA B N 1
ATOM 4936 C CA . ALA B 1 259 ? -4.879 -25.875 -28.531 1 77.75 259 ALA B CA 1
ATOM 4937 C C . ALA B 1 259 ? -5.145 -25 -27.312 1 77.75 259 ALA B C 1
ATOM 4939 O O . ALA B 1 259 ? -4.406 -24.062 -27.047 1 77.75 259 ALA B O 1
ATOM 4940 N N . GLY B 1 260 ? -6.031 -25.344 -26.5 1 85.88 260 GLY B N 1
ATOM 4941 C CA . GLY B 1 260 ? -6.387 -24.562 -25.328 1 85.88 260 GLY B CA 1
ATOM 4942 C C . GLY B 1 260 ? -6.246 -25.328 -24.031 1 85.88 260 GLY B C 1
ATOM 4943 O O . GLY B 1 260 ? -5.391 -26.203 -23.906 1 85.88 260 GLY B O 1
ATOM 4944 N N . ASN B 1 261 ? -6.895 -24.797 -23.016 1 92.06 261 ASN B N 1
ATOM 4945 C CA . ASN B 1 261 ? -6.875 -25.422 -21.688 1 92.06 261 ASN B CA 1
ATOM 4946 C C . ASN B 1 261 ? -8.188 -26.125 -21.391 1 92.06 261 ASN B C 1
ATOM 4948 O O . ASN B 1 261 ? -9.242 -25.734 -21.891 1 92.06 261 ASN B O 1
ATOM 4952 N N . MET B 1 262 ? -8.078 -27.25 -20.688 1 92.31 262 MET B N 1
ATOM 4953 C CA . MET B 1 262 ? -9.266 -27.734 -20 1 92.31 262 MET B CA 1
ATOM 4954 C C . MET B 1 262 ? -9.594 -26.859 -18.797 1 92.31 262 MET B C 1
ATOM 4956 O O . MET B 1 262 ? -8.719 -26.562 -17.984 1 92.31 262 MET B O 1
ATOM 4960 N N . VAL B 1 263 ? -10.852 -26.391 -18.75 1 94.56 263 VAL B N 1
ATOM 4961 C CA . VAL B 1 263 ? -11.242 -25.469 -17.688 1 94.56 263 VAL B CA 1
ATOM 4962 C C . VAL B 1 263 ? -12.516 -25.969 -17 1 94.56 263 VAL B C 1
ATOM 4964 O O . VAL B 1 263 ? -13.492 -26.312 -17.688 1 94.56 263 VAL B O 1
ATOM 4967 N N . SER B 1 264 ? -12.523 -26.125 -15.742 1 96.31 264 SER B N 1
ATOM 4968 C CA . SER B 1 264 ? -13.703 -26.406 -14.945 1 96.31 264 SER B CA 1
ATOM 4969 C C . SER B 1 264 ? -14.008 -25.281 -13.969 1 96.31 264 SER B C 1
ATOM 4971 O O . SER B 1 264 ? -13.141 -24.891 -13.18 1 96.31 264 SER B O 1
ATOM 4973 N N . VAL B 1 265 ? -15.219 -24.75 -14.016 1 97 265 VAL B N 1
ATOM 4974 C CA . VAL B 1 265 ? -15.625 -23.672 -13.133 1 97 265 VAL B CA 1
ATOM 4975 C C . VAL B 1 265 ? -16.625 -24.188 -12.102 1 97 265 VAL B C 1
ATOM 4977 O O . VAL B 1 265 ? -17.672 -24.719 -12.461 1 97 265 VAL B O 1
ATOM 4980 N N . ARG B 1 266 ? -16.297 -24.062 -10.906 1 96.69 266 ARG B N 1
ATOM 4981 C CA . ARG B 1 266 ? -17.203 -24.391 -9.812 1 96.69 266 ARG B CA 1
ATOM 4982 C C . ARG B 1 266 ? -17.672 -23.125 -9.094 1 96.69 266 ARG B C 1
ATOM 4984 O O . ARG B 1 266 ? -16.859 -22.406 -8.492 1 96.69 266 ARG B O 1
ATOM 4991 N N . ALA B 1 267 ? -18.922 -22.875 -9.102 1 96.12 267 ALA B N 1
ATOM 4992 C CA . ALA B 1 267 ? -19.531 -21.766 -8.375 1 96.12 267 ALA B CA 1
ATOM 4993 C C . ALA B 1 267 ? -19.984 -22.203 -6.988 1 96.12 267 ALA B C 1
ATOM 4995 O O . ALA B 1 267 ? -20.656 -23.234 -6.852 1 96.12 267 ALA B O 1
ATOM 4996 N N . ILE B 1 268 ? -19.609 -21.5 -6.016 1 96.81 268 ILE B N 1
ATOM 4997 C CA . ILE B 1 268 ? -20.062 -21.719 -4.645 1 96.81 268 ILE B CA 1
ATOM 4998 C C . ILE B 1 268 ? -21.078 -20.656 -4.262 1 96.81 268 ILE B C 1
ATOM 5000 O O . ILE B 1 268 ? -20.719 -19.547 -3.869 1 96.81 268 ILE B O 1
ATOM 5004 N N . GLU B 1 269 ? -22.297 -21.047 -4.25 1 95.94 269 GLU B N 1
ATOM 5005 C CA . GLU B 1 269 ? -23.391 -20.125 -3.93 1 95.94 269 GLU B CA 1
ATOM 5006 C C . GLU B 1 269 ? -23.484 -19.891 -2.426 1 95.94 269 GLU B C 1
ATOM 5008 O O . GLU B 1 269 ? -22.984 -20.703 -1.631 1 95.94 269 GLU B O 1
ATOM 5013 N N . PRO B 1 270 ? -24.109 -18.766 -2.107 1 95.38 270 PRO B N 1
ATOM 5014 C CA . PRO B 1 270 ? -24.328 -18.531 -0.674 1 95.38 270 PRO B CA 1
ATOM 5015 C C . PRO B 1 270 ? -25.156 -19.641 -0.025 1 95.38 270 PRO B C 1
ATOM 5017 O O . PRO B 1 270 ? -26.25 -19.953 -0.506 1 95.38 270 PRO B O 1
ATOM 5020 N N . GLY B 1 271 ? -24.625 -20.172 1.05 1 94.81 271 GLY B N 1
ATOM 5021 C CA . GLY B 1 271 ? -25.344 -21.219 1.771 1 94.81 271 GLY B CA 1
ATOM 5022 C C . GLY B 1 271 ? -26.5 -20.688 2.588 1 94.81 271 GLY B C 1
ATOM 5023 O O . GLY B 1 271 ? -26.375 -19.672 3.281 1 94.81 271 GLY B O 1
ATOM 5024 N N . ASP B 1 272 ? -27.641 -21.344 2.5 1 89.75 272 ASP B N 1
ATOM 5025 C CA . ASP B 1 272 ? -28.828 -20.906 3.217 1 89.75 272 ASP B CA 1
ATOM 5026 C C . ASP B 1 272 ? -29.391 -22.016 4.105 1 89.75 272 ASP B C 1
ATOM 5028 O O . ASP B 1 272 ? -30.562 -22 4.473 1 89.75 272 ASP B O 1
ATOM 5032 N N . GLY B 1 273 ? -28.609 -22.938 4.496 1 81.56 273 GLY B N 1
ATOM 5033 C CA . GLY B 1 273 ? -29.078 -24.094 5.254 1 81.56 273 GLY B CA 1
ATOM 5034 C C . GLY B 1 273 ? -29.297 -25.312 4.391 1 81.56 273 GLY B C 1
ATOM 5035 O O . GLY B 1 273 ? -28.953 -26.438 4.793 1 81.56 273 GLY B O 1
ATOM 5036 N N . GLN B 1 274 ? -29.75 -25.203 3.146 1 82.25 274 GLN B N 1
ATOM 5037 C CA . GLN B 1 274 ? -29.953 -26.297 2.201 1 82.25 274 GLN B CA 1
ATOM 5038 C C . GLN B 1 274 ? -28.703 -26.516 1.352 1 82.25 274 GLN B C 1
ATOM 5040 O O . GLN B 1 274 ? -28.359 -27.656 1.036 1 82.25 274 GLN B O 1
ATOM 5045 N N . THR B 1 275 ? -28.094 -25.391 1.052 1 84.38 275 THR B N 1
ATOM 5046 C CA . THR B 1 275 ? -26.859 -25.438 0.292 1 84.38 275 THR B CA 1
ATOM 5047 C C . THR B 1 275 ? -25.656 -25.141 1.196 1 84.38 275 THR B C 1
ATOM 5049 O O . THR B 1 275 ? -25.781 -24.391 2.162 1 84.38 275 THR B O 1
ATOM 5052 N N . ASP B 1 276 ? -24.609 -25.812 0.831 1 90.06 276 ASP B N 1
ATOM 5053 C CA . ASP B 1 276 ? -23.375 -25.594 1.586 1 90.06 276 ASP B CA 1
ATOM 5054 C C . ASP B 1 276 ? -22.516 -24.531 0.935 1 90.06 276 ASP B C 1
ATOM 5056 O O . ASP B 1 276 ? -22.109 -24.656 -0.223 1 90.06 276 ASP B O 1
ATOM 5060 N N . GLY B 1 277 ? -22.359 -23.469 1.525 1 94.38 277 GLY B N 1
ATOM 5061 C CA . GLY B 1 277 ? -21.547 -22.359 1.035 1 94.38 277 GLY B CA 1
ATOM 5062 C C . GLY B 1 277 ? -20.094 -22.484 1.418 1 94.38 277 GLY B C 1
ATOM 5063 O O . GLY B 1 277 ? -19.328 -21.516 1.312 1 94.38 277 GLY B O 1
ATOM 5064 N N . ARG B 1 278 ? -19.812 -23.688 1.95 1 95.12 278 ARG B N 1
ATOM 5065 C CA . ARG B 1 278 ? -18.438 -23.969 2.342 1 95.12 278 ARG B CA 1
ATOM 5066 C C . ARG B 1 278 ? -17.719 -24.75 1.253 1 95.12 278 ARG B C 1
ATOM 5068 O O . ARG B 1 278 ? -18.297 -25.641 0.628 1 95.12 278 ARG B O 1
ATOM 5075 N N . TYR B 1 279 ? -16.406 -24.297 1.007 1 95.38 279 TYR B N 1
ATOM 5076 C CA . TYR B 1 279 ? -15.578 -24.984 0.021 1 95.38 279 TYR B CA 1
ATOM 5077 C C . TYR B 1 279 ? -14.094 -24.844 0.354 1 95.38 279 TYR B C 1
ATOM 5079 O O . TYR B 1 279 ? -13.633 -23.766 0.703 1 95.38 279 TYR B O 1
ATOM 5087 N N . ASN B 1 280 ? -13.391 -25.984 0.345 1 95 280 ASN B N 1
ATOM 5088 C CA . ASN B 1 280 ? -11.938 -26.016 0.522 1 95 280 ASN B CA 1
ATOM 5089 C C . ASN B 1 280 ? -11.227 -26.5 -0.739 1 95 280 ASN B C 1
ATOM 5091 O O . ASN B 1 280 ? -11.672 -27.453 -1.379 1 95 280 ASN B O 1
ATOM 5095 N N . HIS B 1 281 ? -10.242 -25.781 -1.046 1 94.19 281 HIS B N 1
ATOM 5096 C CA . HIS B 1 281 ? -9.398 -26.203 -2.162 1 94.19 281 HIS B CA 1
ATOM 5097 C C . HIS B 1 281 ? -7.945 -26.359 -1.732 1 94.19 281 HIS B C 1
ATOM 5099 O O . HIS B 1 281 ? -7.441 -25.562 -0.941 1 94.19 281 HIS B O 1
ATOM 5105 N N . TYR B 1 282 ? -7.297 -27.375 -2.244 1 93.75 282 TYR B N 1
ATOM 5106 C CA . TYR B 1 282 ? -5.898 -27.703 -1.979 1 93.75 282 TYR B CA 1
ATOM 5107 C C . TYR B 1 282 ? -5.109 -27.797 -3.279 1 93.75 282 TYR B C 1
ATOM 5109 O O . TYR B 1 282 ? -5.297 -26.984 -4.191 1 93.75 282 TYR B O 1
ATOM 5117 N N . ASN B 1 283 ? -4.098 -28.672 -3.316 1 91.5 283 ASN B N 1
ATOM 5118 C CA . ASN B 1 283 ? -3.309 -28.797 -4.535 1 91.5 283 ASN B CA 1
ATOM 5119 C C . ASN B 1 283 ? -3.621 -30.109 -5.266 1 91.5 283 ASN B C 1
ATOM 5121 O O . ASN B 1 283 ? -2.709 -30.828 -5.676 1 91.5 283 ASN B O 1
ATOM 5125 N N . LEU B 1 284 ? -4.953 -30.328 -5.379 1 88.62 284 LEU B N 1
ATOM 5126 C CA . LEU B 1 284 ? -5.508 -31.484 -6.078 1 88.62 284 LEU B CA 1
ATOM 5127 C C . LEU B 1 284 ? -6.621 -31.062 -7.027 1 88.62 284 LEU B C 1
ATOM 5129 O O . LEU B 1 284 ? -7.348 -30.094 -6.754 1 88.62 284 LEU B O 1
ATOM 5133 N N . TYR B 1 285 ? -6.672 -31.797 -8.117 1 90.81 285 TYR B N 1
ATOM 5134 C CA . TYR B 1 285 ? -7.836 -31.594 -8.977 1 90.81 285 TYR B CA 1
ATOM 5135 C C . TYR B 1 285 ? -9.078 -32.25 -8.383 1 90.81 285 TYR B C 1
ATOM 5137 O O . TYR B 1 285 ? -9.102 -33.469 -8.164 1 90.81 285 TYR B O 1
ATOM 5145 N N . ASP B 1 286 ? -10.023 -31.531 -8.172 1 89.12 286 ASP B N 1
ATOM 5146 C CA . ASP B 1 286 ? -11.25 -32.031 -7.562 1 89.12 286 ASP B CA 1
ATOM 5147 C C . ASP B 1 286 ? -12.383 -32.125 -8.586 1 89.12 286 ASP B C 1
ATOM 5149 O O . ASP B 1 286 ? -13.289 -32.938 -8.445 1 89.12 286 ASP B O 1
ATOM 5153 N N . HIS B 1 287 ? -12.297 -31.281 -9.555 1 91.56 287 HIS B N 1
ATOM 5154 C CA . HIS B 1 287 ? -13.445 -31.172 -10.445 1 91.56 287 HIS B CA 1
ATOM 5155 C C . HIS B 1 287 ? -13.055 -31.484 -11.891 1 91.56 287 HIS B C 1
ATOM 5157 O O . HIS B 1 287 ? -13.891 -31.922 -12.688 1 91.56 287 HIS B O 1
ATOM 5163 N N . LEU B 1 288 ? -11.883 -31.156 -12.227 1 91.44 288 LEU B N 1
ATOM 5164 C CA . LEU B 1 288 ? -11.391 -31.469 -13.562 1 91.44 288 LEU B CA 1
ATOM 5165 C C . LEU B 1 288 ? -10.828 -32.875 -13.609 1 91.44 288 LEU B C 1
ATOM 5167 O O . LEU B 1 288 ? -9.984 -33.25 -12.789 1 91.44 288 LEU B O 1
ATOM 5171 N N . ASP B 1 289 ? -11.344 -33.625 -14.562 1 88.31 289 ASP B N 1
ATOM 5172 C CA . ASP B 1 289 ? -10.867 -35 -14.719 1 88.31 289 ASP B CA 1
ATOM 5173 C C . ASP B 1 289 ? -9.57 -35.031 -15.516 1 88.31 289 ASP B C 1
ATOM 5175 O O . ASP B 1 289 ? -9.594 -35.188 -16.734 1 88.31 289 ASP B O 1
ATOM 5179 N N . THR B 1 290 ? -8.469 -34.969 -14.859 1 88.94 290 THR B N 1
ATOM 5180 C CA . THR B 1 290 ? -7.141 -35 -15.461 1 88.94 290 THR B CA 1
ATOM 5181 C C . THR B 1 290 ? -6.164 -35.75 -14.57 1 88.94 290 THR B C 1
ATOM 5183 O O . THR B 1 290 ? -6.195 -35.625 -13.344 1 88.94 290 THR B O 1
ATOM 5186 N N . PRO B 1 291 ? -5.398 -36.656 -15.234 1 86.06 291 PRO B N 1
ATOM 5187 C CA . PRO B 1 291 ? -4.363 -37.281 -14.414 1 86.06 291 PRO B CA 1
ATOM 5188 C C . PRO B 1 291 ? -3.434 -36.281 -13.742 1 86.06 291 PRO B C 1
ATOM 5190 O O . PRO B 1 291 ? -3.037 -35.281 -14.367 1 86.06 291 PRO B O 1
ATOM 5193 N N . HIS B 1 292 ? -3.236 -36.438 -12.43 1 84.88 292 HIS B N 1
ATOM 5194 C CA . HIS B 1 292 ? -2.367 -35.531 -11.695 1 84.88 292 HIS B CA 1
ATOM 5195 C C . HIS B 1 292 ? -1.525 -36.281 -10.664 1 84.88 292 HIS B C 1
ATOM 5197 O O . HIS B 1 292 ? -1.859 -37.406 -10.281 1 84.88 292 HIS B O 1
ATOM 5203 N N . TRP B 1 293 ? -0.442 -35.719 -10.352 1 81.19 293 TRP B N 1
ATOM 5204 C CA . TRP B 1 293 ? 0.437 -36.281 -9.344 1 81.19 293 TRP B CA 1
ATOM 5205 C C . TRP B 1 293 ? -0.214 -36.25 -7.965 1 81.19 293 TRP B C 1
ATOM 5207 O O . TRP B 1 293 ? -0.989 -35.344 -7.668 1 81.19 293 TRP B O 1
ATOM 5217 N N . ARG B 1 294 ? 0.18 -37.219 -7.23 1 77.69 294 ARG B N 1
ATOM 5218 C CA . ARG B 1 294 ? -0.273 -37.188 -5.844 1 77.69 294 ARG B CA 1
ATOM 5219 C C . ARG B 1 294 ? 0.542 -36.219 -5.016 1 77.69 294 ARG B C 1
ATOM 5221 O O . ARG B 1 294 ? 1.754 -36.094 -5.203 1 77.69 294 ARG B O 1
ATOM 5228 N N . ASP B 1 295 ? -0.108 -35.531 -4.164 1 85 295 ASP B N 1
ATOM 5229 C CA . ASP B 1 295 ? 0.506 -34.625 -3.207 1 85 295 ASP B CA 1
ATOM 5230 C C . ASP B 1 295 ? 0.119 -34.969 -1.774 1 85 295 ASP B C 1
ATOM 5232 O O . ASP B 1 295 ? -0.978 -34.656 -1.32 1 85 295 ASP B O 1
ATOM 5236 N N . LEU B 1 296 ? 1.037 -35.531 -1.03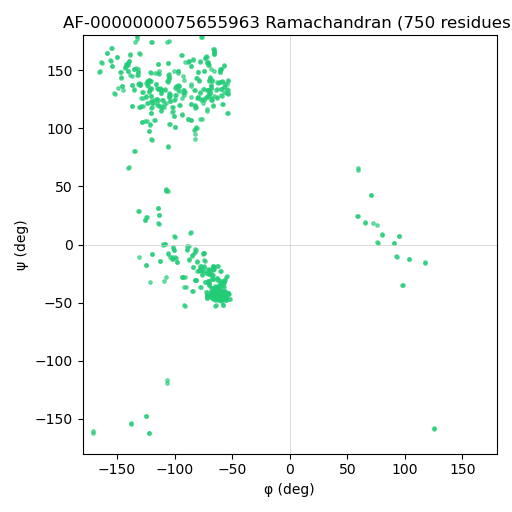9 1 85.88 296 LEU B N 1
ATOM 5237 C CA . LEU B 1 296 ? 0.766 -36.031 0.31 1 85.88 296 LEU B CA 1
ATOM 5238 C C . LEU B 1 296 ? 0.33 -34.875 1.222 1 85.88 296 LEU B C 1
ATOM 5240 O O . LEU B 1 296 ? -0.567 -35.062 2.051 1 85.88 296 LEU B O 1
ATOM 5244 N N . SER B 1 297 ? 0.999 -33.812 1.092 1 90 297 SER B N 1
ATOM 5245 C CA . SER B 1 297 ? 0.642 -32.656 1.922 1 90 297 SER B CA 1
ATOM 5246 C C . SER B 1 297 ? -0.819 -32.25 1.724 1 90 297 SER B C 1
ATOM 5248 O O . SER B 1 297 ? -1.536 -32 2.693 1 90 297 SER B O 1
ATOM 5250 N N . SER B 1 298 ? -1.28 -32.188 0.522 1 91.38 298 SER B N 1
ATOM 5251 C CA . SER B 1 298 ? -2.67 -31.844 0.224 1 91.38 298 SER B CA 1
ATOM 5252 C C . SER B 1 298 ? -3.623 -32.875 0.808 1 91.38 298 SER B C 1
ATOM 5254 O O . SER B 1 298 ? -4.68 -32.531 1.337 1 91.38 298 SER B O 1
ATOM 5256 N N . GLU B 1 299 ? -3.262 -34.125 0.69 1 91.19 299 GLU B N 1
ATOM 5257 C CA . GLU B 1 299 ? -4.098 -35.219 1.223 1 91.19 299 GLU B CA 1
ATOM 5258 C C . GLU B 1 299 ? -4.238 -35.094 2.738 1 91.19 299 GLU B C 1
ATOM 5260 O O . GLU B 1 299 ? -5.328 -35.312 3.279 1 91.19 299 GLU B O 1
ATOM 5265 N N . HIS B 1 300 ? -3.172 -34.812 3.348 1 93.19 300 HIS B N 1
ATOM 5266 C CA . HIS B 1 300 ? -3.191 -34.688 4.801 1 93.19 300 HIS B CA 1
ATOM 5267 C C . HIS B 1 300 ? -4.016 -33.469 5.23 1 93.19 300 HIS B C 1
ATOM 5269 O O . HIS B 1 300 ? -4.805 -33.562 6.172 1 93.19 300 HIS B O 1
ATOM 5275 N N . ARG B 1 301 ? -3.795 -32.375 4.578 1 94.25 301 ARG B N 1
ATOM 5276 C CA . ARG B 1 301 ? -4.555 -31.156 4.914 1 94.25 301 ARG B CA 1
ATOM 5277 C C . ARG B 1 301 ? -6.047 -31.375 4.695 1 94.25 301 ARG B C 1
ATOM 5279 O O . ARG B 1 301 ? -6.867 -30.938 5.504 1 94.25 301 ARG B O 1
ATOM 5286 N N . LYS B 1 302 ? -6.391 -32.062 3.646 1 93.88 302 LYS B N 1
ATOM 5287 C CA . LYS B 1 302 ? -7.785 -32.406 3.389 1 93.88 302 LYS B CA 1
ATOM 5288 C C . LYS B 1 302 ? -8.336 -33.312 4.488 1 93.88 302 LYS B C 1
ATOM 5290 O O . LYS B 1 302 ? -9.477 -33.156 4.926 1 93.88 302 LYS B O 1
ATOM 5295 N N . ALA B 1 303 ? -7.57 -34.25 4.906 1 95.06 303 ALA B N 1
ATOM 5296 C CA . ALA B 1 303 ? -7.984 -35.156 5.977 1 95.06 303 ALA B CA 1
ATOM 5297 C C . ALA B 1 303 ? -8.203 -34.406 7.281 1 95.06 303 ALA B C 1
ATOM 5299 O O . ALA B 1 303 ? -9.125 -34.719 8.047 1 95.06 303 ALA B O 1
ATOM 5300 N N . ARG B 1 304 ? -7.32 -33.469 7.555 1 95.31 304 ARG B N 1
ATOM 5301 C CA . ARG B 1 304 ? -7.469 -32.656 8.75 1 95.31 304 ARG B CA 1
ATOM 5302 C C . ARG B 1 304 ? -8.797 -31.891 8.742 1 95.31 304 ARG B C 1
ATOM 5304 O O . ARG B 1 304 ? -9.469 -31.797 9.766 1 95.31 304 ARG B O 1
ATOM 5311 N N . ALA B 1 305 ? -9.148 -31.328 7.586 1 94.19 305 ALA B N 1
ATOM 5312 C CA . ALA B 1 305 ? -10.406 -30.594 7.453 1 94.19 305 ALA B CA 1
ATOM 5313 C C . ALA B 1 305 ? -11.602 -31.5 7.766 1 94.19 305 ALA B C 1
ATOM 5315 O O . ALA B 1 305 ? -12.586 -31.047 8.359 1 94.19 305 ALA B O 1
ATOM 5316 N N . ALA B 1 306 ? -11.492 -32.719 7.426 1 92.44 306 ALA B N 1
ATOM 5317 C CA . ALA B 1 306 ? -12.594 -33.656 7.574 1 92.44 306 ALA B CA 1
ATOM 5318 C C . ALA B 1 306 ? -12.852 -33.969 9.047 1 92.44 306 ALA B C 1
ATOM 5320 O O . ALA B 1 306 ? -13.969 -34.344 9.422 1 92.44 306 ALA B O 1
ATOM 5321 N N . VAL B 1 307 ? -11.906 -33.844 9.836 1 93.25 307 VAL B N 1
ATOM 5322 C CA . VAL B 1 307 ? -12.062 -34.281 11.227 1 93.25 307 VAL B CA 1
ATOM 5323 C C . VAL B 1 307 ? -12.305 -33.062 12.109 1 93.25 307 VAL B C 1
ATOM 5325 O O . VAL B 1 307 ? -12.633 -33.188 13.297 1 93.25 307 VAL B O 1
ATOM 5328 N N . MET B 1 308 ? -12.094 -31.938 11.57 1 90.62 308 MET B N 1
ATOM 5329 C CA . MET B 1 308 ? -12.305 -30.719 12.352 1 90.62 308 MET B CA 1
ATOM 5330 C C . MET B 1 308 ? -13.766 -30.297 12.328 1 90.62 308 MET B C 1
ATOM 5332 O O . MET B 1 308 ? -14.531 -30.75 11.477 1 90.62 308 MET B O 1
ATOM 5336 N N . GLU B 1 309 ? -14.156 -29.484 13.328 1 86.12 309 GLU B N 1
ATOM 5337 C CA . GLU B 1 309 ? -15.516 -28.953 13.391 1 86.12 309 GLU B CA 1
ATOM 5338 C C . GLU B 1 309 ? -15.836 -28.109 12.156 1 86.12 309 GLU B C 1
ATOM 5340 O O . GLU B 1 309 ? -14.945 -27.5 11.57 1 86.12 309 GLU B O 1
ATOM 5345 N N . PRO B 1 310 ? -17.125 -28.125 11.828 1 86.25 310 PRO B N 1
ATOM 5346 C CA . PRO B 1 310 ? -17.531 -27.328 10.664 1 86.25 310 PRO B CA 1
ATOM 5347 C C . PRO B 1 310 ? -17.172 -25.844 10.82 1 86.25 310 PRO B C 1
ATOM 5349 O O . PRO B 1 310 ? -17.312 -25.297 11.914 1 86.25 310 PRO B O 1
ATOM 5352 N N . LEU B 1 311 ? -16.734 -25.281 9.742 1 90.38 311 LEU B N 1
ATOM 5353 C CA . LEU B 1 311 ? -16.375 -23.875 9.711 1 90.38 311 LEU B CA 1
ATOM 5354 C C . LEU B 1 311 ? -17.609 -23 9.539 1 90.38 311 LEU B C 1
ATOM 5356 O O . LEU B 1 311 ? -18.281 -23.062 8.5 1 90.38 311 LEU B O 1
ATOM 5360 N N . SER B 1 312 ? -17.922 -22.109 10.539 1 91.56 312 SER B N 1
ATOM 5361 C CA . SER B 1 312 ? -19.141 -21.297 10.453 1 91.56 312 SER B CA 1
ATOM 5362 C C . SER B 1 312 ? -18.828 -19.812 10.578 1 91.56 312 SER B C 1
ATOM 5364 O O . SER B 1 312 ? -19.656 -18.969 10.227 1 91.56 312 SER B O 1
ATOM 5366 N N . THR B 1 313 ? -17.641 -19.594 11.094 1 94.88 313 THR B N 1
ATOM 5367 C CA . THR B 1 313 ? -17.234 -18.203 11.258 1 94.88 313 THR B CA 1
ATOM 5368 C C . THR B 1 313 ? -15.844 -17.969 10.68 1 94.88 313 THR B C 1
ATOM 5370 O O . THR B 1 313 ? -15.117 -18.922 10.391 1 94.88 313 THR B O 1
ATOM 5373 N N . LYS B 1 314 ? -15.531 -16.719 10.492 1 96.06 314 LYS B N 1
ATOM 5374 C CA . LYS B 1 314 ? -14.18 -16.375 10.078 1 96.06 314 LYS B CA 1
ATOM 5375 C C . LYS B 1 314 ? -13.141 -16.922 11.055 1 96.06 314 LYS B C 1
ATOM 5377 O O . LYS B 1 314 ? -12.094 -17.422 10.633 1 96.06 314 LYS B O 1
ATOM 5382 N N . GLN B 1 315 ? -13.43 -16.859 12.328 1 96 315 GLN B N 1
ATOM 5383 C CA . GLN B 1 315 ? -12.531 -17.359 13.359 1 96 315 GLN B CA 1
ATOM 5384 C C . GLN B 1 315 ? -12.32 -18.859 13.227 1 96 315 GLN B C 1
ATOM 5386 O O . GLN B 1 315 ? -11.211 -19.359 13.445 1 96 315 GLN B O 1
ATOM 5391 N N . ASP B 1 316 ? -13.375 -19.547 12.914 1 96.31 316 ASP B N 1
ATOM 5392 C CA . ASP B 1 316 ? -13.242 -20.984 12.672 1 96.31 316 ASP B CA 1
ATOM 5393 C C . ASP B 1 316 ? -12.281 -21.25 11.516 1 96.31 316 ASP B C 1
ATOM 5395 O O . ASP B 1 316 ? -11.461 -22.172 11.586 1 96.31 316 ASP B O 1
ATOM 5399 N N . VAL B 1 317 ? -12.438 -20.453 10.477 1 97.56 317 VAL B N 1
ATOM 5400 C CA . VAL B 1 317 ? -11.586 -20.625 9.297 1 97.56 317 VAL B CA 1
ATOM 5401 C C . VAL B 1 317 ? -10.133 -20.359 9.672 1 97.56 317 VAL B C 1
ATOM 5403 O O . VAL B 1 317 ? -9.234 -21.109 9.281 1 97.56 317 VAL B O 1
ATOM 5406 N N . LEU B 1 318 ? -9.883 -19.312 10.43 1 97.88 318 LEU B N 1
ATOM 5407 C CA . LEU B 1 318 ? -8.523 -18.969 10.828 1 97.88 318 LEU B CA 1
ATOM 5408 C C . LEU B 1 318 ? -7.93 -20.078 11.703 1 97.88 318 LEU B C 1
ATOM 5410 O O . LEU B 1 318 ? -6.742 -20.391 11.602 1 97.88 318 LEU B O 1
ATOM 5414 N N . LYS B 1 319 ? -8.711 -20.656 12.531 1 96.94 319 LYS B N 1
ATOM 5415 C CA . LYS B 1 319 ? -8.273 -21.781 13.359 1 96.94 319 LYS B CA 1
ATOM 5416 C C . LYS B 1 319 ? -7.84 -22.953 12.492 1 96.94 319 LYS B C 1
ATOM 5418 O O . LYS B 1 319 ? -6.809 -23.578 12.758 1 96.94 319 LYS B O 1
ATOM 5423 N N . PHE B 1 320 ? -8.648 -23.25 11.516 1 97.75 320 PHE B N 1
ATOM 5424 C CA . PHE B 1 320 ? -8.305 -24.344 10.602 1 97.75 320 PHE B CA 1
ATOM 5425 C C . PHE B 1 320 ? -7.027 -24.016 9.836 1 97.75 320 PHE B C 1
ATOM 5427 O O . PHE B 1 320 ? -6.117 -24.844 9.766 1 97.75 320 PHE B O 1
ATOM 5434 N N . MET B 1 321 ? -6.957 -22.766 9.305 1 97.88 321 MET B N 1
ATOM 5435 C CA . MET B 1 321 ? -5.82 -22.359 8.477 1 97.88 321 MET B CA 1
ATOM 5436 C C . MET B 1 321 ? -4.539 -22.312 9.305 1 97.88 321 MET B C 1
ATOM 5438 O O . MET B 1 321 ? -3.438 -22.359 8.75 1 97.88 321 MET B O 1
ATOM 5442 N N . GLY B 1 322 ? -4.699 -22.234 10.586 1 97.62 322 GLY B N 1
ATOM 5443 C CA . GLY B 1 322 ? -3.555 -22.219 11.484 1 97.62 322 GLY B CA 1
ATOM 5444 C C . GLY B 1 322 ? -3.283 -23.562 12.133 1 97.62 322 GLY B C 1
ATOM 5445 O O . GLY B 1 322 ? -2.412 -23.672 13 1 97.62 322 GLY B O 1
ATOM 5446 N N . ASP B 1 323 ? -3.928 -24.594 11.781 1 97.31 323 ASP B N 1
ATOM 5447 C CA . ASP B 1 323 ? -3.867 -25.891 12.43 1 97.31 323 ASP B CA 1
ATOM 5448 C C . ASP B 1 323 ? -2.516 -26.562 12.188 1 97.31 323 ASP B C 1
ATOM 5450 O O . ASP B 1 323 ? -2.053 -26.656 11.047 1 97.31 323 ASP B O 1
ATOM 5454 N N . THR B 1 324 ? -1.909 -27.094 13.25 1 95.81 324 THR B N 1
ATOM 5455 C CA . THR B 1 324 ? -0.623 -27.766 13.164 1 95.81 324 THR B CA 1
ATOM 5456 C C . THR B 1 324 ? -0.711 -29.172 13.766 1 95.81 324 THR B C 1
ATOM 5458 O O . THR B 1 324 ? 0.301 -29.734 14.188 1 95.81 324 THR B O 1
ATOM 5461 N N . ALA B 1 325 ? -1.876 -29.688 13.852 1 95 325 ALA B N 1
ATOM 5462 C CA . ALA B 1 325 ? -2.1 -30.938 14.57 1 95 325 ALA B CA 1
ATOM 5463 C C . ALA B 1 325 ? -1.428 -32.094 13.844 1 95 325 ALA B C 1
ATOM 5465 O O . ALA B 1 325 ? -0.949 -33.062 14.484 1 95 325 ALA B O 1
ATOM 5466 N N . ASP B 1 326 ? -1.529 -32.125 12.516 1 95.25 326 ASP B N 1
ATOM 5467 C CA . ASP B 1 326 ? -0.826 -33.156 11.758 1 95.25 326 ASP B CA 1
ATOM 5468 C C . ASP B 1 326 ? 0.687 -32.969 11.867 1 95.25 326 ASP B C 1
ATOM 5470 O O . ASP B 1 326 ? 1.236 -31.984 11.398 1 95.25 326 ASP B O 1
ATOM 5474 N N . PRO B 1 327 ? 1.392 -33.938 12.383 1 92.75 327 PRO B N 1
ATOM 5475 C CA . PRO B 1 327 ? 2.818 -33.719 12.641 1 92.75 327 PRO B CA 1
ATOM 5476 C C . PRO B 1 327 ? 3.664 -33.812 11.375 1 92.75 327 PRO B C 1
ATOM 5478 O O . PRO B 1 327 ? 4.812 -33.344 11.367 1 92.75 327 PRO B O 1
ATOM 5481 N N . GLU B 1 328 ? 3.156 -34.469 10.391 1 91.94 328 GLU B N 1
ATOM 5482 C CA . GLU B 1 328 ? 3.928 -34.625 9.164 1 91.94 328 GLU B CA 1
ATOM 5483 C C . GLU B 1 328 ? 3.656 -33.5 8.172 1 91.94 328 GLU B C 1
ATOM 5485 O O . GLU B 1 328 ? 4.59 -32.875 7.664 1 91.94 328 GLU B O 1
ATOM 5490 N N . TYR B 1 329 ? 2.344 -33.281 7.879 1 91.75 329 TYR B N 1
ATOM 5491 C CA . TYR B 1 329 ? 1.93 -32.25 6.91 1 91.75 329 TYR B CA 1
ATOM 5492 C C . TYR B 1 329 ? 0.78 -31.422 7.453 1 91.75 329 TYR B C 1
ATOM 5494 O O . TYR B 1 329 ? -0.368 -31.578 7.031 1 91.75 329 TYR B O 1
ATOM 5502 N N . PRO B 1 330 ? 1.081 -30.469 8.281 1 94.62 330 PRO B N 1
ATOM 5503 C CA . PRO B 1 330 ? 0.032 -29.641 8.875 1 94.62 330 PRO B CA 1
ATOM 5504 C C . PRO B 1 330 ? -0.59 -28.672 7.875 1 94.62 330 PRO B C 1
ATOM 5506 O O . PRO B 1 330 ? -0.017 -28.438 6.809 1 94.62 330 PRO B O 1
ATOM 5509 N N . VAL B 1 331 ? -1.753 -28.172 8.203 1 96.06 331 VAL B N 1
ATOM 5510 C CA . VAL B 1 331 ? -2.412 -27.172 7.375 1 96.06 331 VAL B CA 1
ATOM 5511 C C . VAL B 1 331 ? -1.577 -25.891 7.348 1 96.06 331 VAL B C 1
ATOM 5513 O O . VAL B 1 331 ? -1.298 -25.344 6.277 1 96.06 331 VAL B O 1
ATOM 5516 N N . TYR B 1 332 ? -1.282 -25.469 8.523 1 96.69 332 TYR B N 1
ATOM 5517 C CA . TYR B 1 332 ? -0.268 -24.422 8.602 1 96.69 332 TYR B CA 1
ATOM 5518 C C . TYR B 1 332 ? 1.134 -25.016 8.555 1 96.69 332 TYR B C 1
ATOM 5520 O O . TYR B 1 332 ? 1.659 -25.469 9.578 1 96.69 332 TYR B O 1
ATOM 5528 N N . ARG B 1 333 ? 1.684 -24.984 7.449 1 92.56 333 ARG B N 1
ATOM 5529 C CA . ARG B 1 333 ? 2.953 -25.656 7.227 1 92.56 333 ARG B CA 1
ATOM 5530 C C . ARG B 1 333 ? 4.094 -24.953 7.949 1 92.56 333 ARG B C 1
ATOM 5532 O O . ARG B 1 333 ? 4.293 -23.75 7.773 1 92.56 333 ARG B O 1
ATOM 5539 N N . SER B 1 334 ? 4.902 -25.672 8.781 1 87.38 334 SER B N 1
ATOM 5540 C CA . SER B 1 334 ? 5.918 -25.109 9.656 1 87.38 334 SER B CA 1
ATOM 5541 C C . SER B 1 334 ? 7.246 -25.844 9.516 1 87.38 334 SER B C 1
ATOM 5543 O O . SER B 1 334 ? 8.016 -25.938 10.477 1 87.38 334 SER B O 1
ATOM 5545 N N . GLN B 1 335 ? 7.441 -26.375 8.297 1 81.88 335 GLN B N 1
ATOM 5546 C CA . GLN B 1 335 ? 8.695 -27.047 7.988 1 81.88 335 GLN B CA 1
ATOM 5547 C C . GLN B 1 335 ? 8.938 -28.219 8.93 1 81.88 335 GLN B C 1
ATOM 5549 O O . GLN B 1 335 ? 9.984 -28.297 9.578 1 81.88 335 GLN B O 1
ATOM 5554 N N . THR B 1 336 ? 8.133 -29.141 8.859 1 80.56 336 THR B N 1
ATOM 5555 C CA . THR B 1 336 ? 8.344 -30.391 9.602 1 80.56 336 THR B CA 1
ATOM 5556 C C . THR B 1 336 ? 9.398 -31.25 8.914 1 80.56 336 THR B C 1
ATOM 5558 O O . THR B 1 336 ? 9.945 -30.859 7.879 1 80.56 336 THR B O 1
ATOM 5561 N N . ARG B 1 337 ? 9.719 -32.375 9.469 1 75.5 337 ARG B N 1
ATOM 5562 C CA . ARG B 1 337 ? 10.742 -33.281 8.945 1 75.5 337 ARG B CA 1
ATOM 5563 C C . ARG B 1 337 ? 10.438 -33.688 7.508 1 75.5 337 ARG B C 1
ATOM 5565 O O . ARG B 1 337 ? 11.336 -33.781 6.676 1 75.5 337 ARG B O 1
ATOM 5572 N N . ASN B 1 338 ? 9.227 -33.875 7.172 1 78.06 338 ASN B N 1
ATOM 5573 C CA . ASN B 1 338 ? 8.82 -34.375 5.867 1 78.06 338 ASN B CA 1
ATOM 5574 C C . ASN B 1 338 ? 8.344 -33.281 4.953 1 78.06 338 ASN B C 1
ATOM 5576 O O . ASN B 1 338 ? 8.031 -33.5 3.781 1 78.06 338 ASN B O 1
ATOM 5580 N N . ASP B 1 339 ? 8.273 -32.062 5.5 1 83.44 339 ASP B N 1
ATOM 5581 C CA . ASP B 1 339 ? 7.734 -30.922 4.766 1 83.44 339 ASP B CA 1
ATOM 5582 C C . ASP B 1 339 ? 8.695 -29.75 4.801 1 83.44 339 ASP B C 1
ATOM 5584 O O . ASP B 1 339 ? 8.727 -29 5.777 1 83.44 339 ASP B O 1
ATOM 5588 N N . VAL B 1 340 ? 9.367 -29.5 3.674 1 79.44 340 VAL B N 1
ATOM 5589 C CA . VAL B 1 340 ? 10.406 -28.469 3.656 1 79.44 340 VAL B CA 1
ATOM 5590 C C . VAL B 1 340 ? 9.773 -27.094 3.414 1 79.44 340 VAL B C 1
ATOM 5592 O O . VAL B 1 340 ? 10.438 -26.062 3.539 1 79.44 340 VAL B O 1
ATOM 5595 N N . PHE B 1 341 ? 8.492 -27.078 3.092 1 87.25 341 PHE B N 1
ATOM 5596 C CA . PHE B 1 341 ? 7.809 -25.828 2.803 1 87.25 341 PHE B CA 1
ATOM 5597 C C . PHE B 1 341 ? 7.117 -25.281 4.047 1 87.25 341 PHE B C 1
ATOM 5599 O O . PHE B 1 341 ? 6.98 -26 5.047 1 87.25 341 PHE B O 1
ATOM 5606 N N . MET B 1 342 ? 6.781 -24.062 4 1 91.88 342 MET B N 1
ATOM 5607 C CA . MET B 1 342 ? 6.094 -23.422 5.113 1 91.88 342 MET B CA 1
ATOM 5608 C C . MET B 1 342 ? 5.012 -22.469 4.609 1 91.88 342 MET B C 1
ATOM 5610 O O . MET B 1 342 ? 5.062 -22.016 3.463 1 91.88 342 MET B O 1
ATOM 5614 N N . THR B 1 343 ? 4.055 -22.234 5.469 1 95.19 343 THR B N 1
ATOM 5615 C CA . THR B 1 343 ? 3.127 -21.141 5.188 1 95.19 343 THR B CA 1
ATOM 5616 C C . THR B 1 343 ? 3.812 -19.781 5.363 1 95.19 343 THR B C 1
ATOM 5618 O O . THR B 1 343 ? 4.211 -19.422 6.473 1 95.19 343 THR B O 1
ATOM 5621 N N . THR B 1 344 ? 3.92 -19.094 4.285 1 94.75 344 THR B N 1
ATOM 5622 C CA . THR B 1 344 ? 4.688 -17.844 4.301 1 94.75 344 THR B CA 1
ATOM 5623 C C . THR B 1 344 ? 3.785 -16.656 4.629 1 94.75 344 THR B C 1
ATOM 5625 O O . THR B 1 344 ? 4.25 -15.648 5.164 1 94.75 344 THR B O 1
ATOM 5628 N N . SER B 1 345 ? 2.586 -16.766 4.312 1 96.12 345 SER B N 1
ATOM 5629 C CA . SER B 1 345 ? 1.608 -15.695 4.539 1 96.12 345 SER B CA 1
ATOM 5630 C C . SER B 1 345 ? 0.183 -16.219 4.395 1 96.12 345 SER B C 1
ATOM 5632 O O . SER B 1 345 ? -0.052 -17.219 3.711 1 96.12 345 SER B O 1
ATOM 5634 N N . THR B 1 346 ? -0.682 -15.672 5.098 1 98.06 346 THR B N 1
ATOM 5635 C CA . THR B 1 346 ? -2.105 -15.953 4.953 1 98.06 346 THR B CA 1
ATOM 5636 C C . THR B 1 346 ? -2.873 -14.695 4.57 1 98.06 346 THR B C 1
ATOM 5638 O O . THR B 1 346 ? -2.76 -13.664 5.242 1 98.06 346 THR B O 1
ATOM 5641 N N . GLY B 1 347 ? -3.555 -14.734 3.465 1 98.44 347 GLY B N 1
ATOM 5642 C CA . GLY B 1 347 ? -4.445 -13.664 3.047 1 98.44 347 GLY B CA 1
ATOM 5643 C C . GLY B 1 347 ? -5.902 -13.945 3.344 1 98.44 347 GLY B C 1
ATOM 5644 O O . GLY B 1 347 ? -6.414 -15.016 3.004 1 98.44 347 GLY B O 1
ATOM 5645 N N . VAL B 1 348 ? -6.574 -13.039 3.986 1 98.69 348 VAL B N 1
ATOM 5646 C CA . VAL B 1 348 ? -7.984 -13.172 4.336 1 98.69 348 VAL B CA 1
ATOM 5647 C C . VAL B 1 348 ? -8.797 -12.078 3.639 1 98.69 348 VAL B C 1
ATOM 5649 O O . VAL B 1 348 ? -8.766 -10.922 4.051 1 98.69 348 VAL B O 1
ATOM 5652 N N . PHE B 1 349 ? -9.547 -12.461 2.652 1 98.56 349 PHE B N 1
ATOM 5653 C CA . PHE B 1 349 ? -10.523 -11.555 2.068 1 98.56 349 PHE B CA 1
ATOM 5654 C C . PHE B 1 349 ? -11.836 -11.602 2.84 1 98.56 349 PHE B C 1
ATOM 5656 O O . PHE B 1 349 ? -12.555 -12.609 2.793 1 98.56 349 PHE B O 1
ATOM 5663 N N . ASP B 1 350 ? -12.117 -10.625 3.557 1 97.69 350 ASP B N 1
ATOM 5664 C CA . ASP B 1 350 ? -13.398 -10.445 4.238 1 97.69 350 ASP B CA 1
ATOM 5665 C C . ASP B 1 350 ? -14.305 -9.492 3.463 1 97.69 350 ASP B C 1
ATOM 5667 O O . ASP B 1 350 ? -14.188 -8.273 3.6 1 97.69 350 ASP B O 1
ATOM 5671 N N . LEU B 1 351 ? -15.25 -10.008 2.746 1 96 351 LEU B N 1
ATOM 5672 C CA . LEU B 1 351 ? -16.031 -9.219 1.795 1 96 351 LEU B CA 1
ATOM 5673 C C . LEU B 1 351 ? -17.062 -8.359 2.516 1 96 351 LEU B C 1
ATOM 5675 O O . LEU B 1 351 ? -17.453 -7.309 2.008 1 96 351 LEU B O 1
ATOM 5679 N N . GLU B 1 352 ? -17.469 -8.773 3.672 1 92.19 352 GLU B N 1
ATOM 5680 C CA . GLU B 1 352 ? -18.406 -7.949 4.445 1 92.19 352 GLU B CA 1
ATOM 5681 C C . GLU B 1 352 ? -17.703 -6.711 5.008 1 92.19 352 GLU B C 1
ATOM 5683 O O . GLU B 1 352 ? -18.25 -5.609 4.969 1 92.19 352 GLU B O 1
ATOM 5688 N N . ALA B 1 353 ? -16.531 -6.98 5.504 1 93.25 353 ALA B N 1
ATOM 5689 C CA . ALA B 1 353 ? -15.766 -5.867 6.059 1 93.25 353 ALA B CA 1
ATOM 5690 C C . ALA B 1 353 ? -15.125 -5.035 4.949 1 93.25 353 ALA B C 1
ATOM 5692 O O . ALA B 1 353 ? -14.695 -3.904 5.184 1 93.25 353 ALA B O 1
ATOM 5693 N N . GLY B 1 354 ? -15.031 -5.617 3.766 1 94.94 354 GLY B N 1
ATOM 5694 C CA . GLY B 1 354 ? -14.406 -4.938 2.645 1 94.94 354 GLY B CA 1
ATOM 5695 C C . GLY B 1 354 ? -12.898 -4.797 2.799 1 94.94 354 GLY B C 1
ATOM 5696 O O . GLY B 1 354 ? -12.344 -3.723 2.551 1 94.94 354 GLY B O 1
ATOM 5697 N N . VAL B 1 355 ? -12.258 -5.863 3.252 1 97.38 355 VAL B N 1
ATOM 5698 C CA . VAL B 1 355 ? -10.836 -5.707 3.512 1 97.38 355 VAL B CA 1
ATOM 5699 C C . VAL B 1 355 ? -10.094 -6.984 3.113 1 97.38 355 VAL B C 1
ATOM 5701 O O . VAL B 1 355 ? -10.688 -8.062 3.064 1 97.38 355 VAL B O 1
ATOM 5704 N N . LEU B 1 356 ? -8.859 -6.91 2.781 1 98.5 356 LEU B N 1
ATOM 5705 C CA . LEU B 1 356 ? -7.859 -7.973 2.771 1 98.5 356 LEU B CA 1
ATOM 5706 C C . LEU B 1 356 ? -6.945 -7.871 3.988 1 98.5 356 LEU B C 1
ATOM 5708 O O . LEU B 1 356 ? -6.211 -6.895 4.141 1 98.5 356 LEU B O 1
ATOM 5712 N N . GLU B 1 357 ? -7.012 -8.844 4.875 1 98.25 357 GLU B N 1
ATOM 5713 C CA . GLU B 1 357 ? -6.09 -8.961 6.004 1 98.25 357 GLU B CA 1
ATOM 5714 C C . GLU B 1 357 ? -4.895 -9.836 5.652 1 98.25 357 GLU B C 1
ATOM 5716 O O . GLU B 1 357 ? -5.059 -10.93 5.098 1 98.25 357 GLU B O 1
ATOM 5721 N N . VAL B 1 358 ? -3.715 -9.391 5.961 1 98.12 358 VAL B N 1
ATOM 5722 C CA . VAL B 1 358 ? -2.504 -10.156 5.68 1 98.12 358 VAL B CA 1
ATOM 5723 C C . VAL B 1 358 ? -1.832 -10.555 6.992 1 98.12 358 VAL B C 1
ATOM 5725 O O . VAL B 1 358 ? -1.565 -9.711 7.848 1 98.12 358 VAL B O 1
ATOM 5728 N N . TYR B 1 359 ? -1.6 -11.836 7.16 1 96.81 359 TYR B N 1
ATOM 5729 C CA . TYR B 1 359 ? -0.865 -12.398 8.289 1 96.81 359 TYR B CA 1
ATOM 5730 C C . TYR B 1 359 ? 0.466 -12.984 7.836 1 96.81 359 TYR B C 1
ATOM 5732 O O . TYR B 1 359 ? 0.513 -13.781 6.891 1 96.81 359 TYR B O 1
ATOM 5740 N N . THR B 1 360 ? 1.542 -12.641 8.5 1 94.12 360 THR B N 1
ATOM 5741 C CA . THR B 1 360 ? 2.854 -13.18 8.164 1 94.12 360 THR B CA 1
ATOM 5742 C C . THR B 1 360 ? 3.252 -14.289 9.141 1 94.12 360 THR B C 1
ATOM 5744 O O . THR B 1 360 ? 4.332 -14.867 9.023 1 94.12 360 THR B O 1
ATOM 5747 N N . ASP B 1 361 ? 2.438 -14.516 10.094 1 94 361 ASP B N 1
ATOM 5748 C CA . ASP B 1 361 ? 2.566 -15.633 11.023 1 94 361 ASP B CA 1
ATOM 5749 C C . ASP B 1 361 ? 1.238 -16.359 11.188 1 94 361 ASP B C 1
ATOM 5751 O O . ASP B 1 361 ? 0.255 -16.031 10.523 1 94 361 ASP B O 1
ATOM 5755 N N . ASN B 1 362 ? 1.248 -17.422 12.016 1 96.75 362 ASN B N 1
ATOM 5756 C CA . ASN B 1 362 ? 0.064 -18.266 12.188 1 96.75 362 ASN B CA 1
ATOM 5757 C C . ASN B 1 362 ? -1.157 -17.438 12.57 1 96.75 362 ASN B C 1
ATOM 5759 O O . ASN B 1 362 ? -1.206 -16.859 13.664 1 96.75 362 ASN B O 1
ATOM 5763 N N . PRO B 1 363 ? -2.133 -17.375 11.68 1 96.69 363 PRO B N 1
ATOM 5764 C CA . PRO B 1 363 ? -3.264 -16.484 11.906 1 96.69 363 PRO B CA 1
ATOM 5765 C C . PRO B 1 363 ? -4.121 -16.906 13.094 1 96.69 363 PRO B C 1
ATOM 5767 O O . PRO B 1 363 ? -4.887 -16.094 13.633 1 96.69 363 PRO B O 1
ATOM 5770 N N . SER B 1 364 ? -4.066 -18.172 13.5 1 96.19 364 SER B N 1
ATOM 5771 C CA . SER B 1 364 ? -4.859 -18.641 14.633 1 96.19 364 SER B CA 1
ATOM 5772 C C . SER B 1 364 ? -4.289 -18.141 15.953 1 96.19 364 SER B C 1
ATOM 5774 O O . SER B 1 364 ? -4.961 -18.203 16.984 1 96.19 364 SER B O 1
ATOM 5776 N N . LYS B 1 365 ? -3.088 -17.656 15.898 1 94.81 365 LYS B N 1
ATOM 5777 C CA . LYS B 1 365 ? -2.412 -17.25 17.125 1 94.81 365 LYS B CA 1
ATOM 5778 C C . LYS B 1 365 ? -2.273 -15.727 17.188 1 94.81 365 LYS B C 1
ATOM 5780 O O . LYS B 1 365 ? -1.653 -15.195 18.109 1 94.81 365 LYS B O 1
ATOM 5785 N N . ARG B 1 366 ? -2.729 -15.078 16.266 1 91.62 366 ARG B N 1
ATOM 5786 C CA . ARG B 1 366 ? -2.611 -13.625 16.203 1 91.62 366 ARG B CA 1
ATOM 5787 C C . ARG B 1 366 ? -3.951 -12.953 16.5 1 91.62 366 ARG B C 1
ATOM 5789 O O . ARG B 1 366 ? -4.992 -13.406 16.016 1 91.62 366 ARG B O 1
ATOM 5796 N N . LYS B 1 367 ? -3.873 -11.891 17.219 1 88.06 367 LYS B N 1
ATOM 5797 C CA . LYS B 1 367 ? -5.086 -11.148 17.531 1 88.06 367 LYS B CA 1
ATOM 5798 C C . LYS B 1 367 ? -5.473 -10.227 16.375 1 88.06 367 LYS B C 1
ATOM 5800 O O . LYS B 1 367 ? -6.652 -9.922 16.172 1 88.06 367 LYS B O 1
ATO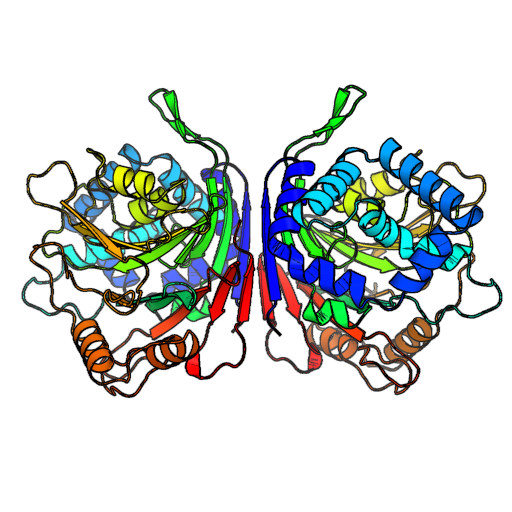M 5805 N N . GLU B 1 368 ? -4.469 -9.781 15.664 1 91.75 368 GLU B N 1
ATOM 5806 C CA . GLU B 1 368 ? -4.676 -8.828 14.578 1 91.75 368 GLU B CA 1
ATOM 5807 C C . GLU B 1 368 ? -3.773 -9.148 13.391 1 91.75 368 GLU B C 1
ATOM 5809 O O . GLU B 1 368 ? -2.713 -9.758 13.555 1 91.75 368 GLU B O 1
ATOM 5814 N N . PRO B 1 369 ? -4.301 -8.812 12.219 1 96 369 PRO B N 1
ATOM 5815 C CA . PRO B 1 369 ? -3.426 -8.953 11.055 1 96 369 PRO B CA 1
ATOM 5816 C C . PRO B 1 369 ? -2.236 -7.992 11.094 1 96 369 PRO B C 1
ATOM 5818 O O . PRO B 1 369 ? -2.223 -7.055 11.891 1 96 369 PRO B O 1
ATOM 5821 N N . ASP B 1 370 ? -1.278 -8.25 10.305 1 94.69 370 ASP B N 1
ATOM 5822 C CA . ASP B 1 370 ? -0.106 -7.387 10.219 1 94.69 370 ASP B CA 1
ATOM 5823 C C . ASP B 1 370 ? -0.405 -6.137 9.398 1 94.69 370 ASP B C 1
ATOM 5825 O O . ASP B 1 370 ? 0.089 -5.051 9.711 1 94.69 370 ASP B O 1
ATOM 5829 N N . VAL B 1 371 ? -1.225 -6.305 8.352 1 96.62 371 VAL B N 1
ATOM 5830 C CA . VAL B 1 371 ? -1.647 -5.203 7.492 1 96.62 371 VAL B CA 1
ATOM 5831 C C . VAL B 1 371 ? -3.068 -5.457 6.992 1 96.62 371 VAL B C 1
ATOM 5833 O O . VAL B 1 371 ? -3.48 -6.609 6.828 1 96.62 371 VAL B O 1
ATOM 5836 N N . ILE B 1 372 ? -3.777 -4.375 6.797 1 97.5 372 ILE B N 1
ATOM 5837 C CA . ILE B 1 372 ? -5.121 -4.438 6.227 1 97.5 372 ILE B CA 1
ATOM 5838 C C . ILE B 1 372 ? -5.195 -3.566 4.977 1 97.5 372 ILE B C 1
ATOM 5840 O O . ILE B 1 372 ? -4.914 -2.367 5.031 1 97.5 372 ILE B O 1
ATOM 5844 N N . PHE B 1 373 ? -5.52 -4.105 3.879 1 98.12 373 PHE B N 1
ATOM 5845 C CA . PHE B 1 373 ? -5.828 -3.346 2.674 1 98.12 373 PHE B CA 1
ATOM 5846 C C . PHE B 1 373 ? -7.332 -3.148 2.527 1 98.12 373 PHE B C 1
ATOM 5848 O O . PHE B 1 373 ? -8.102 -4.098 2.674 1 98.12 373 PHE B O 1
ATOM 5855 N N . LEU B 1 374 ? -7.762 -1.972 2.256 1 96.88 374 LEU B N 1
ATOM 5856 C CA . LEU B 1 374 ? -9.172 -1.711 1.979 1 96.88 374 LEU B CA 1
ATOM 5857 C C . LEU B 1 374 ? -9.523 -2.092 0.545 1 96.88 374 LEU B C 1
ATOM 5859 O O . LEU B 1 374 ? -8.852 -1.662 -0.398 1 96.88 374 LEU B O 1
ATOM 5863 N N . LEU B 1 375 ? -10.516 -2.91 0.405 1 96.81 375 LEU B N 1
ATOM 5864 C CA . LEU B 1 375 ? -10.891 -3.377 -0.925 1 96.81 375 LEU B CA 1
ATOM 5865 C C . LEU B 1 375 ? -11.719 -2.324 -1.654 1 96.81 375 LEU B C 1
ATOM 5867 O O . LEU B 1 375 ? -12.469 -1.569 -1.026 1 96.81 375 LEU B O 1
ATOM 5871 N N . PRO B 1 376 ? -11.562 -2.316 -2.998 1 92 376 PRO B N 1
ATOM 5872 C CA . PRO B 1 376 ? -12.414 -1.413 -3.775 1 92 376 PRO B CA 1
ATOM 5873 C C . PRO B 1 376 ? -13.883 -1.84 -3.775 1 92 376 PRO B C 1
ATOM 5875 O O . PRO B 1 376 ? -14.18 -3.027 -3.92 1 92 376 PRO B O 1
ATOM 5878 N N . VAL B 1 377 ? -14.781 -0.865 -3.479 1 83.81 377 VAL B N 1
ATOM 5879 C CA . VAL B 1 377 ? -16.203 -1.185 -3.461 1 83.81 377 VAL B CA 1
ATOM 5880 C C . VAL B 1 377 ? -16.953 -0.288 -4.445 1 83.81 377 VAL B C 1
ATOM 5882 O O . VAL B 1 377 ? -16.516 0.839 -4.711 1 83.81 377 VAL B O 1
#

Radius of gyration: 27.08 Å; Cα contacts (8 Å, |Δi|>4): 1882; chains: 2; bounding box: 63×85×67 Å

Nearest PDB structures (foldseek):
  2x1c-assembly4_D  TM=8.212E-01  e=8.183E-22  Penicillium chrysogenum
  2x1e-assembly3_C  TM=8.305E-01  e=6.372E-20  Penicillium chrysogenum
  2x1e-assembly4_D  TM=8.131E-01  e=4.267E-20  Penicillium chrysogenum
  2x1e-assembly1_A  TM=8.135E-01  e=6.018E-20  Penicillium chrysogenum
  8sv7-assembly1_A  TM=5.207E-01  e=1.378E-05  Homo sapiens

pLDDT: mean 92.6, std 7.7, range [51.62, 98.88]